Protein AF-A0A946DU10-F1 (afdb_monomer)

Secondary structure (DSSP, 8-state):
----SSS------------PPPS-STTTTTTTHHHHHHHSHHHHTTSSS-----------------------------------------------B-TTSSEEEPBSSTT--B-B-TTT-PBPEEEHHHHHHHHHHHHHHHHHHTT-TTS-THHHHGGGS-HHHHHHHHHTSTTHHHHHHHHHHGGG--HHHHHHHHHHHHHHHHHHHHHHHH--BHHHHHHHHHHHHHHHHHHHHHTT-HHHHHHHHHHHHHHHHHHHHHHHHHHHHTTT--BGGG---GGGT-HHHHHHHHHHHHHHHTPEEEEEETTEEEE-HHHHHHHHHHHHHHHHHHH-GGGTHHHHHHHHHHHHHHHHHHHHHHHHHSSS-S-HHHHHH--PPPHHHHHHHHHHHHHHHHTTTTGGGSHHHHHHHTT--TTTTT---EE--SSTT-EEPPPHHHHHHHHHHHHHHHHHHHHHHHHHHIIIIIS-SS-HHHHHHHTHHHHHHHHTGGGHHHHHIIIIIHHHHHHHHHHHHHIIIIIHHHHHHHHHHHHHHHHHHHHHIIIIIHHHHHHHHHHHHHHHHHHGGG--S-HHHHHHHHHHHHHHHHHHHHHH---

Solvent-accessible surface area (backbone atoms only — not comparable to full-atom values): 32559 Å² total; per-residue (Å²): 146,86,89,85,82,88,77,81,88,77,87,84,79,93,71,96,74,95,71,84,87,78,90,73,74,76,76,62,59,74,56,57,70,60,54,61,64,63,59,62,63,63,69,68,70,74,78,81,79,86,81,90,82,86,85,89,89,85,88,81,85,88,86,80,86,84,87,83,90,85,85,83,89,82,90,82,84,85,82,92,80,79,96,69,86,78,75,80,77,72,81,71,85,61,86,51,52,46,97,83,56,57,34,30,56,38,61,74,47,100,82,71,46,66,34,54,40,95,86,75,71,45,68,44,62,44,53,37,69,56,46,43,52,50,34,47,55,56,46,54,56,23,27,55,41,28,33,23,57,86,52,35,75,60,57,52,62,54,55,79,51,60,43,71,54,46,19,46,39,67,22,65,44,53,33,39,48,16,55,51,49,50,65,70,48,44,91,66,43,44,70,70,38,26,46,51,38,20,52,36,10,49,52,21,20,42,56,25,36,56,28,24,65,54,50,53,39,57,61,45,28,52,37,24,48,40,32,17,53,44,11,48,30,38,23,8,40,22,34,54,17,50,60,28,15,55,46,32,49,57,42,42,25,34,25,41,29,23,35,35,45,31,50,39,39,50,21,61,23,32,76,70,51,52,51,32,81,49,35,16,31,39,35,83,52,23,50,67,50,43,50,35,30,46,51,22,43,42,14,75,30,25,46,66,52,94,54,63,63,95,84,42,80,50,43,23,18,27,22,47,22,51,26,40,23,46,6,18,22,46,28,23,23,74,63,32,64,91,50,40,61,65,35,53,50,58,38,55,36,34,11,44,45,13,21,37,42,43,37,54,49,31,44,34,31,35,72,66,58,63,31,62,72,45,51,73,64,35,43,58,60,58,68,87,59,47,52,58,32,54,56,27,36,51,43,23,40,54,66,40,53,64,31,83,82,8,68,62,42,46,56,48,53,76,68,53,62,82,83,54,76,77,41,52,62,63,45,76,48,99,58,104,72,50,54,39,40,41,21,62,66,52,22,59,73,40,28,71,60,29,33,51,53,42,40,52,28,13,50,52,18,35,50,52,24,38,41,41,57,65,74,48,80,45,64,66,67,59,54,46,65,76,39,40,70,63,49,50,41,30,65,50,56,73,44,48,68,61,47,46,42,62,71,47,52,50,53,50,55,51,52,49,50,51,52,52,49,46,41,62,58,51,51,48,47,49,52,56,49,51,52,52,50,52,53,54,50,51,56,48,51,52,52,44,42,62,56,49,52,50,40,49,54,52,46,52,52,50,51,52,53,52,50,52,60,56,54,53,64,74,67,75,84,51,68,70,58,54,54,50,50,51,53,52,47,52,50,50,50,49,51,48,45,51,71,76,55,74,132

Structure (mmCIF, N/CA/C/O backbone):
data_AF-A0A946DU10-F1
#
_entry.id   AF-A0A946DU10-F1
#
loop_
_atom_site.group_PDB
_atom_site.id
_atom_site.type_symbol
_atom_site.label_atom_id
_atom_site.label_alt_id
_atom_site.label_comp_id
_atom_site.label_asym_id
_atom_site.label_entity_id
_atom_site.label_seq_id
_atom_site.pdbx_PDB_ins_code
_atom_site.Cartn_x
_atom_site.Cartn_y
_atom_site.Cartn_z
_atom_site.occupancy
_atom_site.B_iso_or_equiv
_atom_site.auth_seq_id
_atom_site.auth_comp_id
_atom_site.auth_asym_id
_atom_site.auth_atom_id
_atom_site.pdbx_PDB_model_num
ATOM 1 N N . MET A 1 1 ? 19.340 -3.901 -11.750 1.00 30.08 1 MET A N 1
ATOM 2 C CA . MET A 1 1 ? 18.705 -4.883 -10.842 1.00 30.08 1 MET A CA 1
ATOM 3 C C . MET A 1 1 ? 19.657 -5.204 -9.684 1.00 30.08 1 MET A C 1
ATOM 5 O O . MET A 1 1 ? 20.063 -6.340 -9.515 1.00 30.08 1 MET A O 1
ATOM 9 N N . VAL A 1 2 ? 20.060 -4.176 -8.922 1.00 25.22 2 VAL A N 1
ATOM 10 C CA . VAL A 1 2 ? 20.951 -4.261 -7.744 1.00 25.22 2 VAL A CA 1
ATOM 11 C C . VAL A 1 2 ? 20.539 -3.131 -6.787 1.00 25.22 2 VAL A C 1
ATOM 13 O O . VAL A 1 2 ? 21.209 -2.115 -6.711 1.00 25.22 2 VAL A O 1
ATOM 16 N N . ILE A 1 3 ? 19.362 -3.237 -6.156 1.00 25.97 3 ILE A N 1
ATOM 17 C CA . ILE A 1 3 ? 18.933 -2.379 -5.020 1.00 25.97 3 ILE A CA 1
ATOM 18 C C . ILE A 1 3 ? 18.029 -3.208 -4.080 1.00 25.97 3 ILE A C 1
ATOM 20 O O . ILE A 1 3 ? 16.942 -2.784 -3.701 1.00 25.97 3 ILE A O 1
ATOM 24 N N . TRP A 1 4 ? 18.411 -4.449 -3.761 1.00 29.50 4 TRP A N 1
ATOM 25 C CA . TRP A 1 4 ? 17.581 -5.332 -2.917 1.00 29.50 4 TRP A CA 1
ATOM 26 C C . TRP A 1 4 ? 18.352 -6.101 -1.834 1.00 29.50 4 TRP A C 1
ATOM 28 O O . TRP A 1 4 ? 17.859 -7.103 -1.332 1.00 29.50 4 TRP A O 1
ATOM 38 N N . THR A 1 5 ? 19.543 -5.640 -1.438 1.00 27.77 5 THR A N 1
ATOM 39 C CA . THR A 1 5 ? 20.386 -6.361 -0.458 1.00 27.77 5 THR A CA 1
ATOM 40 C C . THR A 1 5 ? 20.758 -5.592 0.807 1.00 27.77 5 THR A C 1
ATOM 42 O O . THR A 1 5 ? 21.393 -6.170 1.681 1.00 27.77 5 THR A O 1
ATOM 45 N N . SER A 1 6 ? 20.310 -4.352 1.000 1.00 26.78 6 SER A N 1
ATOM 46 C CA . SER A 1 6 ? 20.616 -3.606 2.231 1.00 26.78 6 SER A CA 1
ATOM 47 C C . SER A 1 6 ? 19.356 -3.240 2.996 1.00 26.78 6 SER A C 1
ATOM 49 O O . SER A 1 6 ? 19.030 -2.071 3.064 1.00 26.78 6 SER A O 1
ATOM 51 N N . PHE A 1 7 ? 18.635 -4.227 3.536 1.00 29.20 7 PHE A N 1
ATOM 52 C CA . PHE A 1 7 ? 17.855 -4.086 4.777 1.00 29.20 7 PHE A CA 1
ATOM 53 C C . PHE A 1 7 ? 17.447 -5.479 5.292 1.00 29.20 7 PHE A C 1
ATOM 55 O O . PHE A 1 7 ? 16.554 -6.113 4.743 1.00 29.20 7 PHE A O 1
ATOM 62 N N . GLY A 1 8 ? 18.119 -5.930 6.356 1.00 26.48 8 GLY A N 1
ATOM 63 C CA . GLY A 1 8 ? 17.583 -6.816 7.397 1.00 26.48 8 GLY A CA 1
ATOM 64 C C . GLY A 1 8 ? 16.984 -8.159 6.974 1.00 26.48 8 GLY A C 1
ATOM 65 O O . GLY A 1 8 ? 15.770 -8.304 6.869 1.00 26.48 8 GLY A O 1
ATOM 66 N N . THR A 1 9 ? 17.831 -9.179 6.875 1.00 25.69 9 THR A N 1
ATOM 67 C CA . THR A 1 9 ? 17.440 -10.592 6.839 1.00 25.69 9 THR A CA 1
ATOM 68 C C . THR A 1 9 ? 16.805 -11.006 8.176 1.00 25.69 9 THR A C 1
ATOM 70 O O . THR A 1 9 ? 17.497 -11.462 9.083 1.00 25.69 9 THR A O 1
ATOM 73 N N . PHE A 1 10 ? 15.485 -10.879 8.320 1.00 27.52 10 PHE A N 1
ATOM 74 C CA . PHE A 1 10 ? 14.744 -11.655 9.318 1.00 27.52 10 PHE A CA 1
ATOM 75 C C . PHE A 1 10 ? 14.512 -13.057 8.744 1.00 27.52 10 PHE A C 1
ATOM 77 O O . PHE A 1 10 ? 13.751 -13.239 7.797 1.00 27.52 10 PHE A O 1
ATOM 84 N N . ARG A 1 11 ? 15.237 -14.046 9.281 1.00 27.03 11 ARG A N 1
ATOM 85 C CA . ARG A 1 11 ? 15.091 -15.461 8.921 1.00 27.03 11 ARG A CA 1
ATOM 86 C C . ARG A 1 11 ? 13.695 -15.958 9.312 1.00 27.03 11 ARG A C 1
ATOM 88 O O . ARG A 1 11 ? 13.431 -16.165 10.490 1.00 27.03 11 ARG A O 1
ATOM 95 N N . PHE A 1 12 ? 12.853 -16.205 8.316 1.00 25.00 12 PHE A N 1
ATOM 96 C CA . PHE A 1 12 ? 11.705 -17.106 8.400 1.00 25.00 12 PHE A CA 1
ATOM 97 C C . PHE A 1 12 ? 12.022 -18.333 7.549 1.00 25.00 12 PHE A C 1
ATOM 99 O O . PHE A 1 12 ? 11.925 -18.252 6.334 1.00 25.00 12 PHE A O 1
ATOM 106 N N . PHE A 1 13 ? 12.438 -19.431 8.176 1.00 27.38 13 PHE A N 1
ATOM 107 C CA . PHE A 1 13 ? 12.336 -20.789 7.633 1.00 27.38 13 PHE A CA 1
ATOM 108 C C . PHE A 1 13 ? 12.459 -21.764 8.808 1.00 27.38 13 PHE A C 1
ATOM 110 O O . PHE A 1 13 ? 13.560 -22.172 9.166 1.00 27.38 13 PHE A O 1
ATOM 117 N N . ASP A 1 14 ? 11.321 -22.109 9.409 1.00 30.28 14 ASP A N 1
ATOM 118 C CA . ASP A 1 14 ? 11.167 -23.378 10.118 1.00 30.28 14 ASP A CA 1
ATOM 119 C C . ASP A 1 14 ? 10.618 -24.386 9.107 1.00 30.28 14 ASP A C 1
ATOM 121 O O . ASP A 1 14 ? 9.442 -24.363 8.749 1.00 30.28 14 ASP A O 1
ATOM 125 N N . HIS A 1 15 ? 11.496 -25.252 8.610 1.00 29.61 15 HIS A N 1
ATOM 126 C CA . HIS A 1 15 ? 11.110 -26.588 8.179 1.00 29.61 15 HIS A CA 1
ATOM 127 C C . HIS A 1 15 ? 12.298 -27.527 8.389 1.00 29.61 15 HIS A C 1
ATOM 129 O O . HIS A 1 15 ? 13.403 -27.279 7.907 1.00 29.61 15 HIS A O 1
ATOM 135 N N . GLU A 1 16 ? 12.044 -28.580 9.163 1.00 34.69 16 GLU A N 1
ATOM 136 C CA . GLU A 1 16 ? 12.964 -29.649 9.544 1.00 34.69 16 GLU A CA 1
ATOM 137 C C . GLU A 1 16 ? 13.768 -30.192 8.353 1.00 34.69 16 GLU A C 1
ATOM 139 O O . GLU A 1 16 ? 13.221 -30.839 7.461 1.00 34.69 16 GLU A O 1
ATOM 144 N N . ILE A 1 17 ? 15.089 -29.996 8.380 1.00 28.19 17 ILE A N 1
ATOM 145 C CA . ILE A 1 17 ? 16.042 -30.866 7.688 1.00 28.19 17 ILE A CA 1
ATOM 146 C C . ILE A 1 17 ? 17.145 -31.215 8.688 1.00 28.19 17 ILE A C 1
ATOM 148 O O . ILE A 1 17 ? 17.907 -30.366 9.145 1.00 28.19 17 ILE A O 1
ATOM 152 N N . ASP A 1 18 ? 17.177 -32.494 9.038 1.00 35.94 18 ASP A N 1
ATOM 153 C CA . ASP A 1 18 ? 18.148 -33.151 9.902 1.00 35.94 18 ASP A CA 1
ATOM 154 C C . ASP A 1 18 ? 19.555 -33.091 9.278 1.00 35.94 18 ASP A C 1
ATOM 156 O O . ASP A 1 18 ? 19.849 -33.782 8.301 1.00 35.94 18 ASP A O 1
ATOM 160 N N . THR A 1 19 ? 20.445 -32.262 9.833 1.00 31.59 19 THR A N 1
ATOM 161 C CA . THR A 1 19 ? 21.890 -32.349 9.575 1.00 31.59 19 THR A CA 1
ATOM 162 C C . THR A 1 19 ? 22.673 -32.140 10.868 1.00 31.59 19 THR A C 1
ATOM 164 O O . THR A 1 19 ? 22.644 -31.067 11.470 1.00 31.59 19 THR A O 1
ATOM 167 N N . LYS A 1 20 ? 23.389 -33.189 11.285 1.00 27.72 20 LYS A N 1
ATOM 168 C CA . LYS A 1 20 ? 24.290 -33.235 12.448 1.00 27.72 20 LYS A CA 1
ATOM 169 C C . LYS A 1 20 ? 25.314 -32.080 12.442 1.00 27.72 20 LYS A C 1
ATOM 171 O O . LYS A 1 20 ? 25.817 -31.734 11.373 1.00 27.72 20 LYS A O 1
ATOM 176 N N . PRO A 1 21 ? 25.702 -31.534 13.610 1.00 31.05 21 PRO A N 1
ATOM 177 C CA . PRO A 1 21 ? 26.648 -30.426 13.683 1.00 31.05 21 PRO A CA 1
ATOM 178 C C . PRO A 1 21 ? 28.086 -30.898 13.424 1.00 31.05 21 PRO A C 1
ATOM 180 O O . PRO A 1 21 ? 28.586 -31.806 14.088 1.00 31.05 21 PRO A O 1
ATOM 183 N N . VAL A 1 22 ? 28.771 -30.242 12.486 1.00 32.88 22 VAL A N 1
ATOM 184 C CA . VAL A 1 22 ? 30.230 -30.328 12.325 1.00 32.88 22 VAL A CA 1
ATOM 185 C C . VAL A 1 22 ? 30.865 -29.266 13.242 1.00 32.88 22 VAL A C 1
ATOM 187 O O . VAL A 1 22 ? 30.533 -28.087 13.100 1.00 32.88 22 VAL A O 1
ATOM 190 N N . PRO A 1 23 ? 31.752 -29.615 14.194 1.00 29.47 23 PRO A N 1
ATOM 191 C CA . PRO A 1 23 ? 32.393 -28.632 15.067 1.00 29.47 23 PRO A CA 1
ATOM 192 C C . PRO A 1 23 ? 33.524 -27.911 14.319 1.00 29.47 23 PRO A C 1
ATOM 194 O O . PRO A 1 23 ? 34.420 -28.569 13.796 1.00 29.47 23 PRO A O 1
ATOM 197 N N . GLY A 1 24 ? 33.515 -26.571 14.292 1.00 37.88 24 GLY A N 1
ATOM 198 C CA . GLY A 1 24 ? 34.671 -25.792 13.811 1.00 37.88 24 GLY A CA 1
ATOM 199 C C . GLY A 1 24 ? 34.406 -24.424 13.173 1.00 37.88 24 GLY A C 1
ATOM 200 O O . GLY A 1 24 ? 35.363 -23.714 12.892 1.00 37.88 24 GLY A O 1
ATOM 201 N N . LEU A 1 25 ? 33.151 -24.009 12.962 1.00 29.50 25 LEU A N 1
ATOM 202 C CA . LEU A 1 25 ? 32.855 -22.751 12.250 1.00 29.50 25 LEU A CA 1
ATOM 203 C C . LEU A 1 25 ? 32.795 -21.497 13.152 1.00 29.50 25 LEU A C 1
ATOM 205 O O . LEU A 1 25 ? 32.806 -20.376 12.655 1.00 29.50 25 LEU A O 1
ATOM 209 N N . PHE A 1 26 ? 32.762 -21.665 14.479 1.00 31.77 26 PHE A N 1
ATOM 210 C CA . PHE A 1 26 ? 32.626 -20.551 15.431 1.00 31.77 26 PHE A CA 1
ATOM 211 C C . PHE A 1 26 ? 33.945 -19.847 15.786 1.00 31.77 26 PHE A C 1
ATOM 213 O O . PHE A 1 26 ? 33.925 -18.754 16.339 1.00 31.77 26 PHE A O 1
ATOM 220 N N . THR A 1 27 ? 35.093 -20.429 15.440 1.00 35.47 27 THR A N 1
ATOM 221 C CA . THR A 1 27 ? 36.418 -19.892 15.798 1.00 35.47 27 THR A CA 1
ATOM 222 C C . THR A 1 27 ? 37.035 -18.986 14.728 1.00 35.47 27 THR A C 1
ATOM 224 O O . THR A 1 27 ? 38.103 -18.423 14.952 1.00 35.47 27 THR A O 1
ATOM 227 N N . MET A 1 28 ? 36.383 -18.832 13.570 1.00 31.88 28 MET A N 1
ATOM 228 C CA . MET A 1 28 ? 36.887 -18.010 12.459 1.00 31.88 28 MET A CA 1
ATOM 229 C C . MET A 1 28 ? 36.211 -16.632 12.375 1.00 31.88 28 MET A C 1
ATOM 231 O O . MET A 1 28 ? 36.802 -15.699 11.847 1.00 31.88 28 MET A O 1
ATOM 235 N N . ILE A 1 29 ? 35.013 -16.480 12.953 1.00 35.31 29 ILE A N 1
ATOM 236 C CA . ILE A 1 29 ? 34.243 -15.223 12.922 1.00 35.31 29 ILE A CA 1
ATOM 237 C C . ILE A 1 29 ? 34.705 -14.257 14.027 1.00 35.31 29 ILE A C 1
ATOM 239 O O . ILE A 1 29 ? 34.812 -13.061 13.789 1.00 35.31 29 ILE A O 1
ATOM 243 N N . SER A 1 30 ? 35.137 -14.765 15.186 1.00 33.00 30 SER A N 1
ATOM 244 C CA . SER A 1 30 ? 35.644 -13.932 16.290 1.00 33.00 30 SER A CA 1
ATOM 245 C C . SER A 1 30 ? 37.052 -13.354 16.072 1.00 33.00 30 SER A C 1
ATOM 247 O O . SER A 1 30 ? 37.568 -12.673 16.954 1.00 33.00 30 SER A O 1
ATOM 249 N N . ARG A 1 31 ? 37.718 -13.665 14.949 1.00 34.47 31 ARG A N 1
ATOM 250 C CA . ARG A 1 31 ? 39.042 -13.114 14.600 1.00 34.47 31 ARG A CA 1
ATOM 251 C C . ARG A 1 31 ? 38.984 -11.971 13.590 1.00 34.47 31 ARG A C 1
ATOM 253 O O . ARG A 1 31 ? 39.913 -11.179 13.571 1.00 34.47 31 ARG A O 1
ATOM 260 N N . VAL A 1 32 ? 37.903 -11.854 12.820 1.00 38.81 32 VAL A N 1
ATOM 261 C CA . VAL A 1 32 ? 37.738 -10.773 11.834 1.00 38.81 32 VAL A CA 1
ATOM 262 C C . VAL A 1 32 ? 37.231 -9.493 12.511 1.00 38.81 32 VAL A C 1
ATOM 264 O O . VAL A 1 32 ? 37.735 -8.414 12.234 1.00 38.81 32 VAL A O 1
ATOM 267 N N . GLU A 1 33 ? 36.351 -9.603 13.512 1.00 37.06 33 GLU A N 1
ATOM 268 C CA . GLU A 1 33 ? 35.843 -8.435 14.260 1.00 37.06 33 GLU A CA 1
ATOM 269 C C . GLU A 1 33 ? 36.886 -7.783 15.195 1.00 37.06 33 GLU A C 1
ATOM 271 O O . GLU A 1 33 ? 36.687 -6.660 15.653 1.00 37.06 33 GLU A O 1
ATOM 276 N N . ALA A 1 34 ? 38.011 -8.456 15.469 1.00 36.97 34 ALA A N 1
ATOM 277 C CA . ALA A 1 34 ? 39.088 -7.923 16.309 1.00 36.97 34 ALA A CA 1
ATOM 278 C C . ALA A 1 34 ? 40.188 -7.186 15.515 1.00 36.97 34 ALA A C 1
ATOM 280 O O . ALA A 1 34 ? 40.931 -6.405 16.108 1.00 36.97 34 ALA A O 1
ATOM 281 N N . GLU A 1 35 ? 40.300 -7.403 14.199 1.00 35.97 35 GLU A N 1
ATOM 282 C CA . GLU A 1 35 ? 41.282 -6.704 13.350 1.00 35.97 35 GLU A CA 1
ATOM 283 C C . GLU A 1 35 ? 40.754 -5.352 12.837 1.00 35.97 35 GLU A C 1
ATOM 285 O O . GLU A 1 35 ? 41.526 -4.396 12.757 1.00 35.97 35 GLU A O 1
ATOM 290 N N . ASP A 1 36 ? 39.441 -5.211 12.621 1.00 36.75 36 ASP A N 1
ATOM 291 C CA . ASP A 1 36 ? 38.844 -3.954 12.140 1.00 36.75 36 ASP A CA 1
ATOM 292 C C . ASP A 1 36 ? 38.784 -2.856 13.222 1.00 36.75 36 ASP A C 1
ATOM 294 O O . ASP A 1 36 ? 38.943 -1.672 12.925 1.00 36.75 36 ASP A O 1
ATOM 298 N N . ALA A 1 37 ? 38.665 -3.226 14.503 1.00 37.28 37 ALA A N 1
ATOM 299 C CA . ALA A 1 37 ? 38.661 -2.263 15.611 1.00 37.28 37 ALA A CA 1
ATOM 300 C C . ALA A 1 37 ? 40.042 -1.624 15.875 1.00 37.28 37 ALA A C 1
ATOM 302 O O . ALA A 1 37 ? 40.121 -0.532 16.435 1.00 37.28 37 ALA A O 1
ATOM 303 N N . HIS A 1 38 ? 41.136 -2.266 15.447 1.00 34.25 38 HIS A N 1
ATOM 304 C CA . HIS A 1 38 ? 42.495 -1.746 1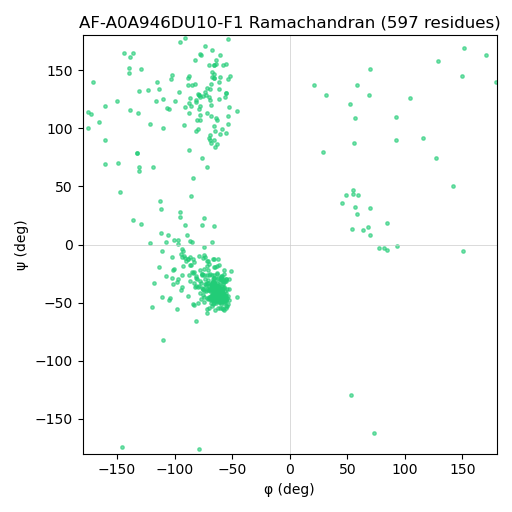5.633 1.00 34.25 38 HIS A CA 1
ATOM 305 C C . HIS A 1 38 ? 42.973 -0.828 14.499 1.00 34.25 38 HIS A C 1
ATOM 307 O O . HIS A 1 38 ? 43.982 -0.134 14.666 1.00 34.25 38 HIS A O 1
ATOM 313 N N . HIS A 1 39 ? 42.264 -0.787 13.365 1.00 35.44 39 HIS A N 1
ATOM 314 C CA . HIS A 1 39 ? 42.661 0.036 12.223 1.00 35.44 39 HIS A CA 1
ATOM 315 C C . HIS A 1 39 ? 42.112 1.475 12.287 1.00 35.44 39 HIS A C 1
ATOM 317 O O . HIS A 1 39 ? 42.769 2.393 11.788 1.00 35.44 39 HIS A O 1
ATOM 323 N N . ASP A 1 40 ? 40.987 1.689 12.980 1.00 37.09 40 ASP A N 1
ATOM 324 C CA . ASP A 1 40 ? 40.327 3.000 13.121 1.00 37.09 40 ASP A CA 1
ATOM 325 C C . ASP A 1 40 ? 40.923 3.891 14.231 1.00 37.09 40 ASP A C 1
ATOM 327 O O . ASP A 1 40 ? 40.859 5.121 14.149 1.00 37.09 40 ASP A O 1
ATOM 331 N N . GLU A 1 41 ? 41.584 3.314 15.242 1.00 36.12 41 GLU A N 1
ATOM 332 C CA . GLU A 1 41 ? 42.258 4.096 16.296 1.00 36.12 41 GLU A CA 1
ATOM 333 C C . GLU A 1 41 ? 43.589 4.716 15.833 1.00 36.12 41 GLU A C 1
ATOM 335 O O . GLU A 1 41 ? 43.993 5.765 16.336 1.00 36.12 41 GLU A O 1
ATOM 340 N N . LYS A 1 42 ? 44.255 4.139 14.822 1.00 33.78 42 LYS A N 1
ATOM 341 C CA . LYS A 1 42 ? 45.527 4.677 14.304 1.00 33.78 42 LYS A CA 1
ATOM 342 C C . LYS A 1 42 ? 45.367 5.892 13.389 1.00 33.78 42 LYS A C 1
ATOM 344 O O . LYS A 1 42 ? 46.307 6.672 13.283 1.00 33.78 42 LYS A O 1
ATOM 349 N N . HIS A 1 43 ? 44.199 6.102 12.778 1.00 34.53 43 HIS A N 1
ATOM 350 C CA . HIS A 1 43 ? 43.980 7.246 11.883 1.00 34.53 43 HIS A CA 1
ATOM 351 C C . HIS A 1 43 ? 43.528 8.529 12.594 1.00 34.53 43 HIS A C 1
ATOM 353 O O . HIS A 1 43 ? 43.690 9.612 12.036 1.00 34.53 43 HIS A O 1
ATOM 359 N N . LYS A 1 44 ? 43.032 8.443 13.836 1.00 32.44 44 LYS A N 1
ATOM 360 C CA . LYS A 1 44 ? 42.668 9.626 14.638 1.00 32.44 44 LYS A CA 1
ATOM 361 C C . LYS A 1 44 ? 43.833 10.239 15.421 1.00 32.44 44 LYS A C 1
ATOM 363 O O . LYS A 1 44 ? 43.751 11.403 15.785 1.00 32.44 44 LYS A O 1
ATOM 368 N N . SER A 1 45 ? 44.931 9.507 15.623 1.00 30.22 45 SER A N 1
ATOM 369 C CA . SER A 1 45 ? 46.084 9.978 16.412 1.00 30.22 45 SER A CA 1
ATOM 370 C C . SER A 1 45 ? 47.119 10.794 15.619 1.00 30.22 45 SER A C 1
ATOM 372 O O . SER A 1 45 ? 48.006 11.381 16.232 1.00 30.22 45 SER A O 1
ATOM 374 N N . SER A 1 46 ? 47.046 10.843 14.284 1.00 30.66 46 SER A N 1
ATOM 375 C CA . SER A 1 46 ? 48.058 11.518 13.445 1.00 30.66 46 SER A CA 1
ATOM 376 C C . SER A 1 46 ? 47.658 12.917 12.960 1.00 30.66 46 SER A C 1
ATOM 378 O O . SER A 1 46 ? 48.411 13.519 12.207 1.00 30.66 46 SER A O 1
ATOM 380 N N . ALA A 1 47 ? 46.505 13.448 13.380 1.00 32.19 47 ALA A N 1
ATOM 381 C CA . ALA A 1 47 ? 46.009 14.762 12.946 1.00 32.19 47 ALA A CA 1
ATOM 382 C C . ALA A 1 47 ? 46.094 15.867 14.024 1.00 32.19 47 ALA A C 1
ATOM 384 O O . ALA A 1 47 ? 45.686 16.995 13.764 1.00 32.19 47 ALA A O 1
ATOM 385 N N . GLU A 1 48 ? 46.626 15.573 15.218 1.00 30.12 48 GLU A N 1
ATOM 386 C CA . GLU A 1 48 ? 46.706 16.531 16.342 1.00 30.12 48 GLU A CA 1
ATOM 387 C C . GLU A 1 48 ? 48.137 16.982 16.702 1.00 30.12 48 GLU A C 1
ATOM 389 O O . GLU A 1 48 ? 48.333 17.668 17.703 1.00 30.12 48 GLU A O 1
ATOM 394 N N . HIS A 1 49 ? 49.148 16.665 15.890 1.00 30.84 49 HIS A N 1
ATOM 395 C CA . HIS A 1 49 ? 50.537 17.104 16.102 1.00 30.84 49 HIS A CA 1
ATOM 396 C C . HIS A 1 49 ? 51.138 17.702 14.827 1.00 30.84 49 HIS A C 1
ATOM 398 O O . HIS A 1 49 ? 52.048 17.136 14.239 1.00 30.84 49 HIS A O 1
ATOM 404 N N . GLU A 1 50 ? 50.612 18.847 14.392 1.00 29.36 50 GLU A N 1
ATOM 405 C CA . GLU A 1 50 ? 51.360 19.780 13.536 1.00 29.36 50 GLU A CA 1
ATOM 406 C C . GLU A 1 50 ? 50.710 21.172 13.600 1.00 29.36 50 GLU A C 1
ATOM 408 O O . GLU A 1 50 ? 50.050 21.660 12.684 1.00 29.36 50 GLU A O 1
ATOM 413 N N . LYS A 1 51 ? 50.836 21.801 14.769 1.00 26.33 51 LYS A N 1
ATOM 414 C CA . LYS A 1 51 ? 50.802 23.254 14.924 1.00 26.33 51 LYS A CA 1
ATOM 415 C C . LYS A 1 51 ? 52.010 23.627 15.772 1.00 26.33 51 LYS A C 1
ATOM 417 O O . LYS A 1 51 ? 52.214 22.985 16.796 1.00 26.33 51 LYS A O 1
ATOM 422 N N . ASP A 1 52 ? 52.732 24.637 15.295 1.00 26.92 52 ASP A N 1
ATOM 423 C CA . ASP A 1 52 ? 53.816 25.406 15.927 1.00 26.92 52 ASP A CA 1
ATOM 424 C C . ASP A 1 52 ? 55.163 25.236 15.211 1.00 26.92 52 ASP A C 1
ATOM 426 O O . ASP A 1 52 ? 55.918 24.324 15.516 1.00 26.92 52 ASP A O 1
ATOM 430 N N . GLU A 1 53 ? 55.448 26.131 14.252 1.00 28.28 53 GLU A N 1
ATOM 431 C CA . GLU A 1 53 ? 56.711 26.894 14.195 1.00 28.28 53 GLU A CA 1
ATOM 432 C C . GLU A 1 53 ? 56.680 27.984 13.088 1.00 28.28 53 GLU A C 1
ATOM 434 O O . GLU A 1 53 ? 56.602 27.705 11.897 1.00 28.28 53 GLU A O 1
ATOM 439 N N . GLU A 1 54 ? 56.685 29.233 13.570 1.00 28.70 54 GLU A N 1
ATOM 440 C CA . GLU A 1 54 ? 57.329 30.477 13.094 1.00 28.70 54 GLU A CA 1
ATOM 441 C C . GLU A 1 54 ? 57.106 31.132 11.698 1.00 28.70 54 GLU A C 1
ATOM 443 O O . GLU A 1 54 ? 57.097 30.541 10.625 1.00 28.70 54 GLU A O 1
ATOM 448 N N . HIS A 1 55 ? 56.973 32.463 11.805 1.00 27.55 55 HIS A N 1
ATOM 449 C CA . HIS A 1 55 ? 56.878 33.582 10.841 1.00 27.55 55 HIS A CA 1
ATOM 450 C C . HIS A 1 55 ? 58.289 33.973 10.278 1.00 27.55 55 HIS A C 1
ATOM 452 O O . HIS A 1 55 ? 59.239 33.326 10.718 1.00 27.55 55 HIS A O 1
ATOM 458 N N . PRO A 1 56 ? 58.533 35.029 9.434 1.00 44.16 56 PRO A N 1
ATOM 459 C CA . PRO A 1 56 ? 57.710 36.227 9.154 1.00 44.16 56 PRO A CA 1
ATOM 460 C C . PRO A 1 56 ? 57.735 36.807 7.697 1.00 44.16 56 PRO A C 1
ATOM 462 O O . PRO A 1 56 ? 58.380 36.288 6.792 1.00 44.16 56 PRO A O 1
ATOM 465 N N . GLU A 1 57 ? 57.057 37.963 7.575 1.00 27.16 57 GLU A N 1
ATOM 466 C CA . GLU A 1 57 ? 57.295 39.143 6.703 1.00 27.16 57 GLU A CA 1
ATOM 467 C C . GLU A 1 57 ? 56.409 39.360 5.463 1.00 27.16 57 GLU A C 1
ATOM 469 O O . GLU A 1 57 ? 56.328 38.520 4.571 1.00 27.16 57 GLU A O 1
ATOM 474 N N . GLY A 1 58 ? 55.819 40.569 5.388 1.00 25.61 58 GLY A N 1
ATOM 475 C CA . GLY A 1 58 ? 55.513 41.202 4.099 1.00 25.61 58 GLY A CA 1
ATOM 476 C C . GLY A 1 58 ? 54.217 42.003 3.914 1.00 25.61 58 GLY A C 1
ATOM 477 O O . GLY A 1 58 ? 53.545 41.771 2.923 1.00 25.61 58 GLY A O 1
ATOM 478 N N . GLU A 1 59 ? 53.926 42.945 4.816 1.00 27.89 59 GLU A N 1
ATOM 479 C CA . GLU A 1 59 ? 53.415 44.307 4.524 1.00 27.89 59 GLU A CA 1
ATOM 480 C C . GLU A 1 59 ? 51.992 44.618 3.966 1.00 27.89 59 GLU A C 1
ATOM 482 O O . GLU A 1 59 ? 51.563 44.190 2.901 1.00 27.89 59 GLU A O 1
ATOM 487 N N . GLU A 1 60 ? 51.371 45.544 4.722 1.00 27.00 60 GLU A N 1
ATOM 488 C CA . GLU A 1 60 ? 50.537 46.701 4.328 1.00 27.00 60 GLU A CA 1
ATOM 489 C C . GLU A 1 60 ? 48.993 46.583 4.201 1.00 27.00 60 GLU A C 1
ATOM 491 O O . GLU A 1 60 ? 48.400 46.376 3.146 1.00 27.00 60 GLU A O 1
ATOM 496 N N . HIS A 1 61 ? 48.351 46.853 5.353 1.00 25.80 61 HIS A N 1
ATOM 497 C CA . HIS A 1 61 ? 47.140 47.684 5.565 1.00 25.80 61 HIS A CA 1
ATOM 498 C C . HIS A 1 61 ? 47.305 49.111 4.968 1.00 25.80 61 HIS A C 1
ATOM 500 O O . HIS A 1 61 ? 48.433 49.418 4.582 1.00 25.80 61 HIS A O 1
ATOM 506 N N . PRO A 1 62 ? 46.315 50.050 4.967 1.00 40.44 62 PRO A N 1
ATOM 507 C CA . PRO A 1 62 ? 45.154 50.199 5.880 1.00 40.44 62 PRO A CA 1
ATOM 508 C C . PRO A 1 62 ? 43.841 50.592 5.133 1.00 40.44 62 PRO A C 1
ATOM 510 O O . PRO A 1 62 ? 43.880 50.912 3.952 1.00 40.44 62 PRO A O 1
ATOM 513 N N . GLU A 1 63 ? 42.595 50.463 5.603 1.00 26.94 63 GLU A N 1
ATOM 514 C CA . GLU A 1 63 ? 41.834 50.892 6.804 1.00 26.94 63 GLU A CA 1
ATOM 515 C C . GLU A 1 63 ? 40.552 51.573 6.280 1.00 26.94 63 GLU A C 1
ATOM 517 O O . GLU A 1 63 ? 40.531 52.092 5.164 1.00 26.94 63 GLU A O 1
ATOM 522 N N . GLY A 1 64 ? 39.519 51.634 7.125 1.00 26.05 64 GLY A N 1
ATOM 523 C CA . GLY A 1 64 ? 38.542 52.723 7.057 1.00 26.05 64 GLY A CA 1
ATOM 524 C C . GLY A 1 64 ? 37.084 52.301 6.960 1.00 26.05 64 GLY A C 1
ATOM 525 O O . GLY A 1 64 ? 36.495 52.369 5.890 1.00 26.05 64 GLY A O 1
ATOM 526 N N . GLU A 1 65 ? 36.552 51.828 8.089 1.00 25.28 65 GLU A N 1
ATOM 527 C CA . GLU A 1 65 ? 35.353 52.349 8.774 1.00 25.28 65 GLU A CA 1
ATOM 528 C C . GLU A 1 65 ? 34.343 53.186 7.952 1.00 25.28 65 GLU A C 1
ATOM 530 O O . GLU A 1 65 ? 34.706 54.128 7.261 1.00 25.28 65 GLU A O 1
ATOM 535 N N . GLU A 1 66 ? 33.034 52.965 8.111 1.00 26.30 66 GLU A N 1
ATOM 536 C CA . GLU A 1 66 ? 32.245 53.551 9.209 1.00 26.30 66 GLU A CA 1
ATOM 537 C C . GLU A 1 66 ? 30.727 53.326 9.016 1.00 26.30 66 GLU A C 1
ATOM 539 O O . GLU A 1 66 ? 30.223 52.969 7.952 1.00 26.30 66 GLU A O 1
ATOM 544 N N . HIS A 1 67 ? 30.013 53.509 10.122 1.00 25.77 67 HIS A N 1
ATOM 545 C CA . HIS A 1 67 ? 28.575 53.396 10.350 1.00 25.77 67 HIS A CA 1
ATOM 546 C C . HIS A 1 67 ? 27.718 54.412 9.565 1.00 25.77 67 HIS A C 1
ATOM 548 O O . HIS A 1 67 ? 28.161 55.532 9.366 1.00 25.77 67 HIS A O 1
ATOM 554 N N . HIS A 1 68 ? 26.433 54.109 9.297 1.00 26.84 68 HIS A N 1
ATOM 555 C CA . HIS A 1 68 ? 25.299 54.831 9.920 1.00 26.84 68 HIS A CA 1
ATOM 556 C C . HIS A 1 68 ? 23.899 54.355 9.476 1.00 26.84 68 HIS A C 1
ATOM 558 O O . HIS A 1 68 ? 23.626 54.122 8.303 1.00 26.84 68 HIS A O 1
ATOM 564 N N . ASN A 1 69 ? 22.999 54.296 10.465 1.00 24.42 69 ASN A N 1
ATOM 565 C CA . ASN A 1 69 ? 21.535 54.308 10.346 1.00 24.42 69 ASN A CA 1
ATOM 566 C C . ASN A 1 69 ? 21.014 55.566 9.626 1.00 24.42 69 ASN A C 1
ATOM 568 O O . ASN A 1 69 ? 21.590 56.639 9.798 1.00 24.42 69 ASN A O 1
ATOM 572 N N . GLY A 1 70 ? 19.835 55.473 9.002 1.00 25.42 70 GLY A N 1
ATOM 573 C CA . GLY A 1 70 ? 19.037 56.648 8.637 1.00 25.42 70 GLY A CA 1
ATOM 574 C C . GLY A 1 70 ? 17.681 56.296 8.028 1.00 25.42 70 GLY A C 1
ATOM 575 O O . GLY A 1 70 ? 17.613 55.703 6.959 1.00 25.42 70 GLY A O 1
ATOM 576 N N . GLU A 1 71 ? 16.622 56.645 8.751 1.00 24.11 71 GLU A N 1
ATOM 577 C CA . GLU A 1 71 ? 15.204 56.478 8.431 1.00 24.11 71 GLU A CA 1
ATOM 578 C C . GLU A 1 71 ? 14.673 57.455 7.355 1.00 24.11 71 GLU A C 1
ATOM 580 O O . GLU A 1 71 ? 15.295 58.461 7.032 1.00 24.11 71 GLU A O 1
ATOM 585 N N . GLU A 1 72 ? 13.431 57.165 6.942 1.00 24.56 72 GLU A N 1
ATOM 586 C CA . GLU A 1 72 ? 12.346 58.092 6.563 1.00 24.56 72 GLU A CA 1
ATOM 587 C C . GLU A 1 72 ? 12.126 58.558 5.104 1.00 24.56 72 GLU A C 1
ATOM 589 O O . GLU A 1 72 ? 12.836 59.376 4.535 1.00 24.56 72 GLU A O 1
ATOM 594 N N . LYS A 1 73 ? 11.004 58.040 4.563 1.00 24.72 73 LYS A N 1
ATOM 595 C CA . LYS A 1 73 ? 9.854 58.722 3.924 1.00 24.72 73 LYS A CA 1
ATOM 596 C C . LYS A 1 73 ? 10.087 60.040 3.164 1.00 24.72 73 LYS A C 1
ATOM 598 O O . LYS A 1 73 ? 10.404 61.046 3.779 1.00 24.72 73 LYS A O 1
ATOM 603 N N . ALA A 1 74 ? 9.592 60.086 1.921 1.00 23.38 74 ALA A N 1
ATOM 604 C CA . ALA A 1 74 ? 8.545 61.034 1.501 1.00 23.38 74 ALA A CA 1
ATOM 605 C C . ALA A 1 74 ? 8.019 60.716 0.087 1.00 23.38 74 ALA A C 1
ATOM 607 O O . ALA A 1 74 ? 8.776 60.354 -0.810 1.00 23.38 74 ALA A O 1
ATOM 608 N N . GLU A 1 75 ? 6.702 60.849 -0.066 1.00 24.38 75 GLU A N 1
ATOM 609 C CA . GLU A 1 75 ? 5.948 60.901 -1.321 1.00 24.38 75 GLU A CA 1
ATOM 610 C C . GLU A 1 75 ? 6.299 62.159 -2.129 1.00 24.38 75 GLU A C 1
ATOM 612 O O . GLU A 1 75 ? 6.436 63.222 -1.533 1.00 24.38 75 GLU A O 1
ATOM 617 N N . GLU A 1 76 ? 6.293 62.081 -3.468 1.00 23.45 76 GLU A N 1
ATOM 618 C CA . GLU A 1 76 ? 5.836 63.205 -4.303 1.00 23.45 76 GLU A CA 1
ATOM 619 C C . GLU A 1 76 ? 5.449 62.790 -5.744 1.00 23.45 76 GLU A C 1
ATOM 621 O O . GLU A 1 76 ? 6.254 62.297 -6.527 1.00 23.45 76 GLU A O 1
ATOM 626 N N . SER A 1 77 ? 4.167 63.034 -6.053 1.00 22.69 77 SER A N 1
ATOM 627 C CA . SER A 1 77 ? 3.559 63.515 -7.313 1.00 22.69 77 SER A CA 1
ATOM 628 C C . SER A 1 77 ? 3.821 62.847 -8.683 1.00 22.69 77 SER A C 1
ATOM 630 O O . SER A 1 77 ? 4.90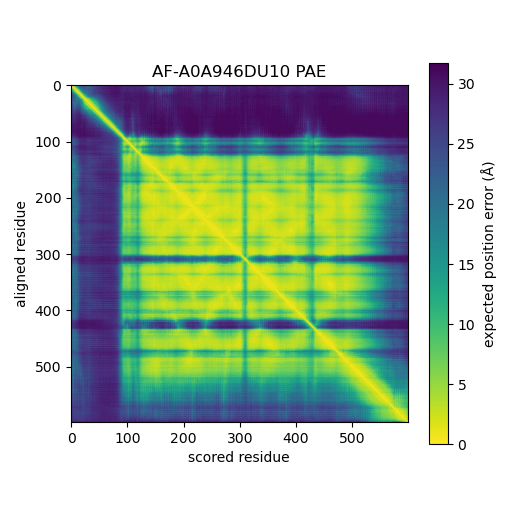7 62.901 -9.250 1.00 22.69 77 SER A O 1
ATOM 632 N N . HIS A 1 78 ? 2.719 62.392 -9.300 1.00 22.53 78 HIS A N 1
ATOM 633 C CA . HIS A 1 78 ? 2.551 62.121 -10.740 1.00 22.53 78 HIS A CA 1
ATOM 634 C C . HIS A 1 78 ? 2.678 63.386 -11.621 1.00 22.53 78 HIS A C 1
ATOM 636 O O . HIS A 1 78 ? 2.358 64.488 -11.169 1.00 22.53 78 HIS A O 1
ATOM 642 N N . PRO A 1 79 ? 2.971 63.221 -12.929 1.00 24.94 79 PRO A N 1
ATOM 643 C CA . PRO A 1 79 ? 1.877 63.379 -13.893 1.00 24.94 79 PRO A CA 1
ATOM 644 C C . PRO A 1 79 ? 1.831 62.301 -14.994 1.00 24.94 79 PRO A C 1
ATOM 646 O O . PRO A 1 79 ? 2.751 61.519 -15.201 1.00 24.94 79 PRO A O 1
ATOM 649 N N . ALA A 1 80 ? 0.673 62.264 -15.649 1.00 24.89 80 ALA A N 1
ATOM 650 C CA . ALA A 1 80 ? 0.186 61.289 -16.615 1.00 24.89 80 ALA A CA 1
ATOM 651 C C . ALA A 1 80 ? 1.106 60.999 -17.818 1.00 24.89 80 ALA A C 1
ATOM 653 O O . ALA A 1 80 ? 1.658 61.911 -18.428 1.00 24.89 80 ALA A O 1
ATOM 654 N N . GLY A 1 81 ? 1.136 59.726 -18.224 1.00 22.38 81 GLY A N 1
ATOM 655 C CA . GLY A 1 81 ? 1.716 59.263 -19.483 1.00 22.38 81 GLY A CA 1
ATOM 656 C C . GLY A 1 81 ? 1.483 57.765 -19.693 1.00 22.38 81 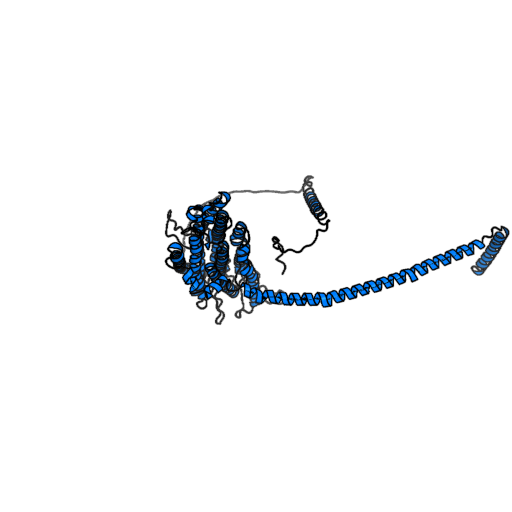GLY A C 1
ATOM 657 O O . GLY A 1 81 ? 2.174 56.953 -19.101 1.00 22.38 81 GLY A O 1
ATOM 658 N N . GLU A 1 82 ? 0.480 57.454 -20.515 1.00 24.30 82 GLU A N 1
ATOM 659 C CA . GLU A 1 82 ? 0.286 56.220 -21.296 1.00 24.30 82 GLU A CA 1
ATOM 660 C C . GLU A 1 82 ? 0.262 54.855 -20.578 1.00 24.30 82 GLU A C 1
ATOM 662 O O . GLU A 1 82 ? 1.263 54.260 -20.191 1.00 24.30 82 GLU A O 1
ATOM 667 N N . HIS A 1 83 ? -0.951 54.296 -20.530 1.00 26.70 83 HIS A N 1
ATOM 668 C CA . HIS A 1 83 ? -1.209 52.873 -20.355 1.00 26.70 83 HIS A CA 1
ATOM 669 C C . HIS A 1 83 ? -0.451 52.043 -21.405 1.00 26.70 83 HIS A C 1
ATOM 671 O O . HIS A 1 83 ? -0.900 51.909 -22.541 1.00 26.70 83 HIS A O 1
ATOM 677 N N . ALA A 1 84 ? 0.640 51.409 -20.989 1.00 23.20 84 ALA A N 1
ATOM 678 C CA . ALA A 1 84 ? 1.136 50.181 -21.589 1.00 23.20 84 ALA A CA 1
ATOM 679 C C . ALA A 1 84 ? 1.169 49.129 -20.479 1.00 23.20 84 ALA A C 1
ATOM 681 O O . ALA A 1 84 ? 2.004 49.161 -19.577 1.00 23.20 84 ALA A O 1
ATOM 682 N N . THR A 1 85 ? 0.187 48.234 -20.504 1.00 23.19 85 THR A N 1
ATOM 683 C CA . THR A 1 85 ? 0.148 47.029 -19.679 1.00 23.19 85 THR A CA 1
ATOM 684 C C . THR A 1 85 ? 1.385 46.194 -19.989 1.00 23.19 85 THR A C 1
ATOM 686 O O . THR A 1 85 ? 1.427 45.492 -20.996 1.00 23.19 85 THR A O 1
ATOM 689 N N . ALA A 1 86 ? 2.407 46.293 -19.142 1.00 21.66 86 ALA A N 1
ATOM 690 C CA . ALA A 1 86 ? 3.497 45.336 -19.119 1.00 21.66 86 ALA A CA 1
ATOM 691 C C . ALA A 1 86 ? 2.929 44.015 -18.586 1.00 21.66 86 ALA A C 1
ATOM 693 O O . ALA A 1 86 ? 2.797 43.816 -17.377 1.00 21.66 86 ALA A O 1
ATOM 694 N N . GLU A 1 87 ? 2.527 43.141 -19.508 1.00 24.41 87 GLU A N 1
ATOM 695 C CA . GLU A 1 87 ? 2.331 41.725 -19.236 1.00 24.41 87 GLU A CA 1
ATOM 696 C C . GLU A 1 87 ? 3.619 41.193 -18.608 1.00 24.41 87 GLU A C 1
ATOM 698 O O . GLU A 1 87 ? 4.677 41.117 -19.237 1.00 24.41 87 GLU A O 1
ATOM 703 N N . HIS A 1 88 ? 3.539 40.855 -17.325 1.00 24.36 88 HIS A N 1
ATOM 704 C CA . HIS A 1 88 ? 4.572 40.096 -16.652 1.00 24.36 88 HIS A CA 1
ATOM 705 C C . HIS A 1 88 ? 4.537 38.685 -17.259 1.00 24.36 88 HIS A C 1
ATOM 707 O O . HIS A 1 88 ? 3.827 37.804 -16.782 1.00 24.36 88 HIS A O 1
ATOM 713 N N . HIS A 1 89 ? 5.271 38.480 -18.356 1.00 26.42 89 HIS A N 1
ATOM 714 C CA . HIS A 1 89 ? 5.573 37.157 -18.889 1.00 26.42 89 HIS A CA 1
ATOM 715 C C . HIS A 1 89 ? 6.411 36.406 -17.849 1.00 26.42 89 HIS A C 1
ATOM 717 O O . HIS A 1 89 ? 7.642 36.426 -17.862 1.00 26.42 89 HIS A O 1
ATOM 723 N N . ALA A 1 90 ? 5.737 35.752 -16.906 1.00 26.69 90 ALA A N 1
ATOM 724 C CA . ALA A 1 90 ? 6.318 34.657 -16.160 1.00 26.69 90 ALA A CA 1
ATOM 725 C C . ALA A 1 90 ? 6.575 33.542 -17.179 1.00 26.69 90 ALA A C 1
ATOM 727 O O . ALA A 1 90 ? 5.655 32.828 -17.579 1.00 26.69 90 ALA A O 1
ATOM 728 N N . HIS A 1 91 ? 7.817 33.455 -17.663 1.00 33.12 91 HIS A N 1
ATOM 729 C CA . HIS A 1 91 ? 8.283 32.352 -18.495 1.00 33.12 91 HIS A CA 1
ATOM 730 C C . HIS A 1 91 ? 8.026 31.049 -17.740 1.00 33.12 91 HIS A C 1
ATOM 732 O O . HIS A 1 91 ? 8.770 30.650 -16.846 1.00 33.12 91 HIS A O 1
ATOM 738 N N . THR A 1 92 ? 6.901 30.426 -18.070 1.00 39.47 92 THR A N 1
ATOM 739 C CA . THR A 1 92 ? 6.501 29.137 -17.538 1.00 39.47 92 THR A CA 1
ATOM 740 C C . THR A 1 92 ? 7.444 28.153 -18.199 1.00 39.47 92 THR A C 1
ATOM 742 O O . THR A 1 92 ? 7.429 28.019 -19.420 1.00 39.47 92 THR A O 1
ATOM 745 N N . MET A 1 93 ? 8.326 27.529 -17.422 1.00 45.88 93 MET A N 1
ATOM 746 C CA . MET A 1 93 ? 9.253 26.515 -17.918 1.00 45.88 93 MET A CA 1
ATOM 747 C C . MET A 1 93 ? 8.450 25.242 -18.225 1.00 45.88 93 MET A C 1
ATOM 749 O O . MET A 1 93 ? 8.532 24.254 -17.512 1.00 45.88 93 MET A O 1
ATOM 753 N N . GLN A 1 94 ? 7.579 25.313 -19.232 1.00 55.97 94 GLN A N 1
ATOM 754 C CA . GLN A 1 94 ? 6.909 24.165 -19.822 1.00 55.97 94 GLN A CA 1
ATOM 755 C C . GLN A 1 94 ? 7.969 23.327 -20.540 1.00 55.97 94 GLN A C 1
ATOM 757 O O . GLN A 1 94 ? 8.965 23.860 -21.036 1.00 55.97 94 GLN A O 1
ATOM 762 N N . LEU A 1 95 ? 7.772 22.006 -20.576 1.00 60.97 95 LEU A N 1
ATOM 763 C CA . LEU A 1 95 ? 8.555 21.141 -21.455 1.00 60.97 95 LEU A CA 1
ATOM 764 C C . LEU A 1 95 ? 8.459 21.723 -22.868 1.00 60.97 95 LEU A C 1
ATOM 766 O O . LEU A 1 95 ? 7.362 21.839 -23.408 1.00 60.97 95 LEU A O 1
ATOM 770 N N . ASP A 1 96 ? 9.595 22.122 -23.429 1.00 66.31 96 ASP A N 1
ATOM 771 C CA . ASP A 1 96 ? 9.663 22.627 -24.795 1.00 66.31 96 ASP A CA 1
ATOM 772 C C . ASP A 1 96 ? 9.648 21.424 -25.725 1.00 66.31 96 ASP A C 1
ATOM 774 O O . ASP A 1 96 ? 10.630 20.686 -25.855 1.00 66.31 96 ASP A O 1
ATOM 778 N N . VAL A 1 97 ? 8.463 21.157 -26.255 1.00 66.31 97 VAL A N 1
ATOM 779 C CA . VAL A 1 97 ? 8.178 20.007 -27.098 1.00 66.31 97 VAL A CA 1
ATOM 780 C C . VAL A 1 97 ? 7.817 20.521 -28.482 1.00 66.31 97 VAL A C 1
ATOM 782 O O . VAL A 1 97 ? 7.094 21.504 -28.607 1.00 66.31 97 VAL A O 1
ATOM 785 N N . ASP A 1 98 ? 8.301 19.830 -29.508 1.00 68.31 98 ASP A N 1
ATOM 786 C CA . ASP A 1 98 ? 7.885 20.052 -30.893 1.00 68.31 98 ASP A CA 1
ATOM 787 C C . ASP A 1 98 ? 6.353 19.931 -31.062 1.00 68.31 98 ASP A C 1
ATOM 789 O O . ASP A 1 98 ? 5.699 19.207 -30.302 1.00 68.31 98 ASP A O 1
ATOM 793 N N . ASP A 1 99 ? 5.782 20.580 -32.082 1.00 61.66 99 ASP A N 1
ATOM 794 C CA . ASP A 1 99 ? 4.331 20.643 -32.337 1.00 61.66 99 ASP A CA 1
ATOM 795 C C . ASP A 1 99 ? 3.704 19.242 -32.480 1.00 61.66 99 ASP A C 1
ATOM 797 O O . ASP A 1 99 ? 2.578 18.990 -32.049 1.00 61.66 99 ASP A O 1
ATOM 801 N N . ALA A 1 100 ? 4.467 18.284 -33.019 1.00 61.19 100 ALA A N 1
ATOM 802 C CA . ALA A 1 100 ? 4.065 16.882 -33.158 1.00 61.19 100 ALA A CA 1
ATOM 803 C C . ALA A 1 100 ? 4.314 16.022 -31.898 1.00 61.19 100 ALA A C 1
ATOM 805 O O . ALA A 1 100 ? 4.115 14.806 -31.924 1.00 61.19 100 ALA A O 1
ATOM 806 N N . ARG A 1 101 ? 4.815 16.618 -30.810 1.00 62.41 101 ARG A N 1
ATOM 807 C CA . ARG A 1 101 ? 5.306 15.955 -29.589 1.00 62.41 101 ARG A CA 1
ATOM 808 C C . ARG A 1 101 ? 6.207 14.745 -29.815 1.00 62.41 101 ARG A C 1
ATOM 810 O O . ARG A 1 101 ? 6.191 13.775 -29.058 1.00 62.41 101 ARG A O 1
ATOM 817 N N . SER A 1 102 ? 7.029 14.806 -30.854 1.00 66.00 102 SER A N 1
ATOM 818 C CA . SER A 1 102 ? 7.981 13.746 -31.174 1.00 66.00 102 SER A CA 1
ATOM 819 C C . SER A 1 102 ? 9.252 13.853 -30.318 1.00 66.00 102 SER A C 1
ATOM 821 O O . SER A 1 102 ? 9.790 12.836 -29.866 1.00 66.00 102 SER A O 1
ATOM 823 N N . VAL A 1 103 ? 9.688 15.083 -30.026 1.00 75.75 103 VAL A N 1
ATOM 824 C CA . VAL A 1 103 ? 10.949 15.398 -29.351 1.00 75.75 103 VAL A CA 1
ATOM 825 C C . VAL A 1 103 ? 10.786 16.536 -28.343 1.00 75.75 103 VAL A C 1
ATOM 827 O O . VAL A 1 103 ? 9.980 17.441 -28.535 1.00 75.75 103 VAL A O 1
ATOM 830 N N . VAL A 1 104 ? 11.564 16.474 -27.266 1.00 75.56 104 VAL A N 1
ATOM 831 C CA . VAL A 1 104 ? 11.693 17.488 -26.216 1.00 75.56 104 VAL A CA 1
ATOM 832 C C . VAL A 1 104 ? 13.065 18.125 -26.326 1.00 75.56 104 VAL A C 1
ATOM 834 O O . VAL A 1 104 ? 14.071 17.414 -26.294 1.00 75.56 104 VAL A O 1
ATOM 837 N N . PHE A 1 105 ? 13.118 19.446 -26.430 1.00 75.31 105 PHE A N 1
ATOM 838 C CA . PHE A 1 105 ? 14.361 20.200 -26.516 1.00 75.31 105 PHE A CA 1
ATOM 839 C C . PHE A 1 105 ? 14.954 20.440 -25.125 1.00 75.31 105 PHE A C 1
ATOM 841 O O . PHE A 1 105 ? 14.252 20.714 -24.150 1.00 75.31 105 PHE A O 1
ATOM 848 N N . LEU A 1 106 ? 16.276 20.297 -25.016 1.00 75.06 106 LEU A N 1
ATOM 849 C CA . LEU A 1 106 ? 16.993 20.524 -23.765 1.00 75.06 106 LEU A CA 1
ATOM 850 C C . LEU A 1 106 ? 17.400 21.988 -23.645 1.00 75.06 106 LEU A C 1
ATOM 852 O O . LEU A 1 106 ? 17.937 22.550 -24.594 1.00 75.06 106 LEU A O 1
ATOM 856 N N . HIS A 1 107 ? 17.233 22.578 -22.462 1.00 71.06 107 HIS A N 1
ATOM 857 C CA . HIS A 1 107 ? 17.637 23.958 -22.187 1.00 71.06 107 HIS A CA 1
ATOM 858 C C . HIS A 1 107 ? 18.937 24.037 -21.389 1.00 71.06 107 HIS A C 1
ATOM 860 O O . HIS A 1 107 ? 19.187 23.230 -20.495 1.00 71.06 107 HIS A O 1
ATOM 866 N N . LYS A 1 108 ? 19.766 25.032 -21.716 1.00 61.00 108 LYS A N 1
ATOM 867 C CA . LYS A 1 108 ? 21.042 25.331 -21.056 1.00 61.00 108 LYS A CA 1
ATOM 868 C C . LYS A 1 108 ? 20.848 26.126 -19.764 1.00 61.00 108 LYS A C 1
ATOM 870 O O . LYS A 1 108 ? 21.670 26.029 -18.857 1.00 61.00 108 LYS A O 1
ATOM 875 N N . ASP A 1 109 ? 19.787 26.921 -19.696 1.00 61.09 109 ASP A N 1
ATOM 876 C CA . ASP A 1 109 ? 19.465 27.807 -18.587 1.00 61.09 109 ASP A CA 1
ATOM 877 C C . ASP A 1 109 ? 17.949 27.891 -18.345 1.00 61.09 109 ASP A C 1
ATOM 879 O O . ASP A 1 109 ? 17.132 27.542 -19.196 1.00 61.09 109 ASP A O 1
ATOM 883 N N . ASN A 1 110 ? 17.559 28.414 -17.179 1.00 58.75 110 ASN A N 1
ATOM 884 C CA . ASN A 1 110 ? 16.151 28.666 -16.832 1.00 58.75 110 ASN A CA 1
ATOM 885 C C . ASN A 1 110 ? 15.505 29.782 -17.683 1.00 58.75 110 ASN A C 1
ATOM 887 O O . ASN A 1 110 ? 14.361 30.149 -17.435 1.00 58.75 110 ASN A O 1
ATOM 891 N N . LYS A 1 111 ? 16.236 30.354 -18.650 1.00 56.00 111 LYS A N 1
ATOM 892 C CA . LYS A 1 111 ? 15.766 31.418 -19.550 1.00 56.00 111 LYS A CA 1
ATOM 893 C C . LYS A 1 111 ? 15.287 30.885 -20.906 1.00 56.00 111 LYS A C 1
ATOM 895 O O . LYS A 1 111 ? 14.914 31.683 -21.756 1.00 56.00 111 LYS A O 1
ATOM 900 N N . GLY A 1 112 ? 15.268 29.561 -21.095 1.00 62.00 112 GLY A N 1
ATOM 901 C CA . GLY A 1 112 ? 14.721 28.933 -22.301 1.00 62.00 112 GLY A CA 1
ATOM 902 C C . GLY A 1 112 ? 15.703 28.854 -23.472 1.00 62.00 112 GLY A C 1
ATOM 903 O O . GLY A 1 112 ? 15.284 28.641 -24.605 1.00 62.00 112 GLY A O 1
ATOM 904 N N . THR A 1 113 ? 17.013 28.991 -23.245 1.00 68.88 113 THR A N 1
ATOM 905 C CA . THR A 1 113 ? 17.998 28.840 -24.326 1.00 68.88 113 THR A CA 1
ATOM 906 C C . THR A 1 113 ? 18.237 27.357 -24.609 1.00 68.88 113 THR A C 1
ATOM 908 O O . THR A 1 113 ? 18.742 26.643 -23.739 1.00 68.88 113 THR A O 1
ATOM 911 N N . ARG A 1 114 ? 17.903 26.871 -25.810 1.00 77.69 114 ARG A N 1
ATOM 912 C CA . ARG A 1 114 ? 18.118 25.466 -26.202 1.00 77.69 114 ARG A CA 1
ATOM 913 C C . ARG A 1 114 ? 19.612 25.118 -26.271 1.00 77.69 114 ARG A C 1
ATOM 915 O O . ARG A 1 114 ? 20.450 25.928 -26.666 1.00 77.69 114 ARG A O 1
ATOM 922 N N . ILE A 1 115 ? 19.971 23.901 -25.864 1.00 74.50 115 ILE A N 1
ATOM 923 C CA . ILE A 1 115 ? 21.337 23.377 -25.960 1.00 74.50 115 ILE A CA 1
ATOM 924 C C . ILE A 1 115 ? 21.574 22.958 -27.408 1.00 74.50 115 ILE A C 1
ATOM 926 O O . ILE A 1 115 ? 21.087 21.914 -27.828 1.00 74.50 115 ILE A O 1
ATOM 930 N N . ALA A 1 116 ? 22.366 23.725 -28.149 1.00 74.25 116 ALA A N 1
ATOM 931 C CA . ALA A 1 116 ? 22.867 23.311 -29.455 1.00 74.25 116 ALA A CA 1
ATOM 932 C C . ALA A 1 116 ? 24.176 22.515 -29.320 1.00 74.25 116 ALA A C 1
ATOM 934 O O . ALA A 1 116 ? 25.001 22.779 -28.437 1.00 74.25 116 ALA A O 1
ATOM 935 N N . ASP A 1 117 ? 24.369 21.524 -30.185 1.00 72.56 117 ASP A N 1
ATOM 936 C CA . ASP A 1 117 ? 25.653 20.857 -30.351 1.00 72.56 117 ASP A CA 1
ATOM 937 C C . ASP A 1 117 ? 26.657 21.828 -31.006 1.00 72.56 117 ASP A C 1
ATOM 939 O O . ASP A 1 117 ? 26.376 22.358 -32.083 1.00 72.56 117 ASP A O 1
ATOM 943 N N . PRO A 1 118 ? 27.829 22.077 -30.392 1.00 66.69 118 PRO A N 1
ATOM 944 C CA . PRO A 1 118 ? 28.793 23.054 -30.894 1.00 66.69 118 PRO A CA 1
ATOM 945 C C . PRO A 1 118 ? 29.435 22.672 -32.239 1.00 66.69 118 PRO A C 1
ATOM 947 O O . PRO A 1 118 ? 30.096 23.513 -32.838 1.00 66.69 118 PRO A O 1
ATOM 950 N N . VAL A 1 119 ? 29.282 21.426 -32.704 1.00 70.50 119 VAL A N 1
ATOM 951 C CA . VAL A 1 119 ? 29.872 20.940 -33.964 1.00 70.50 119 VAL A CA 1
ATOM 952 C C . VAL A 1 119 ? 28.850 20.891 -35.098 1.00 70.50 119 VAL A C 1
ATOM 954 O O . VAL A 1 119 ? 29.209 21.111 -36.251 1.00 70.50 119 VAL A O 1
ATOM 957 N N . THR A 1 120 ? 27.587 20.584 -34.796 1.00 73.94 120 THR A N 1
ATOM 958 C CA . THR A 1 120 ? 26.539 20.404 -35.820 1.00 73.94 120 THR A CA 1
ATOM 959 C C . THR A 1 120 ? 25.479 21.502 -35.819 1.00 73.94 120 THR A C 1
ATOM 961 O O . THR A 1 120 ? 24.608 21.473 -36.682 1.00 73.94 120 THR A O 1
ATOM 964 N N . GLU A 1 121 ? 25.524 22.435 -34.860 1.00 67.88 121 GLU A N 1
ATOM 965 C CA . GLU A 1 121 ? 24.514 23.484 -34.619 1.00 67.88 121 GLU A CA 1
ATOM 966 C C . GLU A 1 121 ? 23.079 22.946 -34.449 1.00 67.88 121 GLU A C 1
ATOM 968 O O . GLU A 1 121 ? 22.112 23.703 -34.438 1.00 67.88 121 GLU A O 1
ATOM 973 N N . THR A 1 122 ? 22.924 21.630 -34.267 1.00 73.56 122 THR A N 1
ATOM 974 C CA . THR A 1 122 ? 21.625 20.996 -34.045 1.00 73.56 122 THR A CA 1
ATOM 975 C C . THR A 1 122 ? 21.244 21.055 -32.574 1.00 73.56 122 THR A C 1
ATOM 977 O O . THR A 1 122 ? 22.066 20.831 -31.681 1.00 73.56 122 THR A O 1
ATOM 980 N N . GLU A 1 123 ? 19.980 21.364 -32.303 1.00 77.75 123 GLU A N 1
ATOM 981 C CA . GLU A 1 123 ? 19.446 21.406 -30.946 1.00 77.75 123 GLU A CA 1
ATOM 982 C C . GLU A 1 123 ? 19.354 19.989 -30.372 1.00 77.75 123 GLU A C 1
ATOM 984 O O . GLU A 1 123 ? 18.767 19.081 -30.967 1.00 77.75 123 GLU A O 1
ATOM 989 N N . LYS A 1 124 ? 19.934 19.787 -29.187 1.00 78.12 124 LYS A N 1
ATOM 990 C CA . LYS A 1 124 ? 19.857 18.515 -28.479 1.00 78.12 124 LYS A CA 1
ATOM 991 C C . LYS A 1 124 ? 18.428 18.287 -28.027 1.00 78.12 124 LYS A C 1
ATOM 993 O O . LYS A 1 124 ? 17.885 19.042 -27.218 1.00 78.12 124 LYS A O 1
ATOM 998 N N . SER A 1 125 ? 17.859 17.195 -28.513 1.00 78.56 125 SER A N 1
ATOM 999 C CA . SER A 1 125 ? 16.506 16.792 -28.190 1.00 78.56 125 SER A CA 1
ATOM 1000 C C . SER A 1 125 ? 16.446 15.336 -27.731 1.00 78.56 125 SER A C 1
ATOM 1002 O O . SER A 1 125 ? 17.289 14.506 -28.077 1.00 78.56 125 SER A O 1
ATOM 1004 N N . ILE A 1 126 ? 15.463 15.040 -26.885 1.00 82.00 126 ILE A N 1
ATOM 1005 C CA . ILE A 1 126 ? 15.158 13.700 -26.385 1.00 82.00 126 ILE A CA 1
ATOM 1006 C C . ILE A 1 126 ? 13.798 13.297 -26.949 1.00 82.00 126 ILE A C 1
ATOM 1008 O O . ILE A 1 126 ? 12.862 14.088 -26.866 1.00 82.00 126 ILE A O 1
ATOM 1012 N N . PRO A 1 127 ? 13.626 12.080 -27.486 1.00 84.75 127 PRO A N 1
ATOM 1013 C CA . PRO A 1 127 ? 12.315 11.642 -27.942 1.00 84.75 127 PRO A CA 1
ATOM 1014 C C . PRO A 1 127 ? 11.307 11.599 -26.782 1.00 84.75 127 PRO A C 1
ATOM 1016 O O . PRO A 1 127 ? 11.589 11.039 -25.721 1.00 84.75 127 PRO A O 1
ATOM 1019 N N . TYR A 1 128 ? 10.107 12.142 -26.993 1.00 81.31 128 TYR A N 1
ATOM 1020 C CA . TYR A 1 128 ? 9.098 12.307 -25.938 1.00 81.31 128 TYR A CA 1
ATOM 1021 C C . TYR A 1 128 ? 8.666 10.978 -25.299 1.00 81.31 128 TYR A C 1
ATOM 1023 O O . TYR A 1 128 ? 8.545 10.869 -24.078 1.00 81.31 128 TYR A O 1
ATOM 1031 N N . TRP A 1 129 ? 8.518 9.923 -26.105 1.00 83.12 129 TRP A N 1
ATOM 1032 C CA . TRP A 1 129 ? 8.142 8.593 -25.613 1.00 83.12 129 TRP A CA 1
ATOM 1033 C C . TRP A 1 129 ? 9.142 8.032 -24.590 1.00 83.12 129 TRP A C 1
ATOM 1035 O O . TRP A 1 129 ? 8.750 7.270 -23.705 1.00 83.12 129 TRP A O 1
ATOM 1045 N N . LEU A 1 130 ? 10.421 8.424 -24.664 1.00 87.75 130 LEU A N 1
ATOM 1046 C CA . LEU A 1 130 ? 11.437 7.987 -23.709 1.00 87.75 130 LEU A CA 1
ATOM 1047 C C . LEU A 1 130 ? 11.191 8.590 -22.322 1.00 87.75 130 LEU A C 1
ATOM 1049 O O . LEU A 1 130 ? 11.420 7.907 -21.326 1.00 87.75 130 LEU A O 1
ATOM 1053 N N . LEU A 1 131 ? 10.668 9.819 -22.241 1.00 84.00 131 LEU A N 1
ATOM 1054 C CA . LEU A 1 131 ? 10.257 10.430 -20.972 1.00 84.00 131 LEU A CA 1
ATOM 1055 C C . LEU A 1 131 ? 9.063 9.698 -20.361 1.00 84.00 131 LEU A C 1
ATOM 1057 O O . LEU A 1 131 ? 9.053 9.460 -19.155 1.00 84.00 131 LEU A O 1
ATOM 1061 N N . ILE A 1 132 ? 8.099 9.273 -21.184 1.00 87.62 132 ILE A N 1
ATOM 1062 C CA . ILE A 1 132 ? 6.971 8.452 -20.719 1.00 87.62 132 ILE A CA 1
ATOM 1063 C C . ILE A 1 132 ? 7.488 7.124 -20.157 1.00 87.62 132 ILE A C 1
ATOM 1065 O O . ILE A 1 132 ? 7.147 6.754 -19.034 1.00 87.62 132 ILE A O 1
ATOM 1069 N N . VAL A 1 133 ? 8.351 6.419 -20.896 1.00 91.50 133 VAL A N 1
ATOM 1070 C CA . VAL A 1 133 ? 8.922 5.134 -20.455 1.00 91.50 133 VAL A CA 1
ATOM 1071 C C . VAL A 1 133 ? 9.761 5.300 -19.186 1.00 91.50 133 VAL A C 1
ATOM 1073 O O . VAL A 1 133 ? 9.623 4.503 -18.258 1.00 91.50 133 VAL A O 1
ATOM 1076 N N . ALA A 1 134 ? 10.591 6.341 -19.104 1.00 91.50 134 ALA A N 1
ATOM 1077 C CA . ALA A 1 134 ? 11.380 6.641 -17.913 1.00 91.50 134 ALA A CA 1
ATOM 1078 C C . ALA A 1 134 ? 10.484 6.971 -16.707 1.00 91.50 134 ALA A C 1
ATOM 1080 O O . ALA A 1 134 ? 10.703 6.439 -15.618 1.00 91.50 134 ALA A O 1
ATOM 1081 N N . GLY A 1 135 ? 9.442 7.784 -16.904 1.00 91.12 135 GLY A N 1
ATOM 1082 C CA . GLY A 1 135 ? 8.468 8.134 -15.873 1.00 91.12 135 GLY A CA 1
ATOM 1083 C C . GLY A 1 135 ? 7.704 6.917 -15.350 1.00 91.12 135 GLY A C 1
ATOM 1084 O O . GLY A 1 135 ? 7.643 6.706 -14.139 1.00 91.12 135 GLY A O 1
ATOM 1085 N N . VAL A 1 136 ? 7.205 6.058 -16.246 1.00 93.88 136 VAL A N 1
ATOM 1086 C CA . VAL A 1 136 ? 6.568 4.781 -15.876 1.00 93.88 136 VAL A CA 1
ATOM 1087 C C . VAL A 1 136 ? 7.560 3.851 -15.172 1.00 93.88 136 VAL A C 1
ATOM 1089 O O . VAL A 1 136 ? 7.192 3.192 -14.203 1.00 93.88 136 VAL A O 1
ATOM 1092 N N . GLY A 1 137 ? 8.825 3.817 -15.600 1.00 94.88 137 GLY A N 1
ATOM 1093 C CA . GLY A 1 137 ? 9.881 3.031 -14.960 1.00 94.88 137 GLY A CA 1
ATOM 1094 C C . GLY A 1 137 ? 10.162 3.461 -13.517 1.00 94.88 137 GLY A C 1
ATOM 1095 O O . GLY A 1 137 ? 10.240 2.614 -12.626 1.00 94.88 137 GLY A O 1
ATOM 1096 N N . VAL A 1 138 ? 10.248 4.770 -13.256 1.00 94.00 138 VAL A N 1
ATOM 1097 C CA . VAL A 1 138 ? 10.361 5.309 -11.888 1.00 94.00 138 VAL A CA 1
ATOM 1098 C C . VAL A 1 138 ? 9.104 4.987 -11.083 1.00 94.00 138 VAL A C 1
ATOM 1100 O O . VAL A 1 138 ? 9.197 4.502 -9.952 1.00 94.00 138 VAL A O 1
ATOM 1103 N N . PHE A 1 139 ? 7.926 5.175 -11.681 1.00 94.94 139 PHE A N 1
ATOM 1104 C CA . PHE A 1 139 ? 6.658 4.876 -11.029 1.00 94.94 139 PHE A CA 1
ATOM 1105 C C . PHE A 1 139 ? 6.492 3.384 -10.698 1.00 94.94 139 PHE A C 1
ATOM 1107 O O . PHE A 1 139 ? 5.956 3.056 -9.643 1.00 94.94 139 PHE A O 1
ATOM 1114 N N . ALA A 1 140 ? 7.032 2.462 -11.499 1.00 95.06 140 ALA A N 1
ATOM 1115 C CA . ALA A 1 140 ? 7.038 1.033 -11.177 1.00 95.06 140 ALA A CA 1
ATOM 1116 C C . ALA A 1 140 ? 7.740 0.738 -9.835 1.00 95.06 140 ALA A C 1
ATOM 1118 O O . ALA A 1 140 ? 7.295 -0.127 -9.075 1.00 95.06 140 ALA A O 1
ATOM 1119 N N . GLY A 1 141 ? 8.781 1.506 -9.489 1.00 93.56 141 GLY A N 1
ATOM 1120 C CA . GLY A 1 141 ? 9.396 1.476 -8.160 1.00 93.56 141 GLY A CA 1
ATOM 1121 C C . GLY A 1 141 ? 8.443 1.942 -7.051 1.00 93.56 141 GLY A C 1
ATOM 1122 O O . GLY A 1 141 ? 8.353 1.299 -6.000 1.00 93.56 141 GLY A O 1
ATOM 1123 N N . CYS A 1 142 ? 7.681 3.013 -7.299 1.00 94.62 142 CYS A N 1
ATOM 1124 C CA . CYS A 1 142 ? 6.642 3.499 -6.386 1.00 94.62 142 CYS A CA 1
ATOM 1125 C C . CYS A 1 142 ? 5.531 2.460 -6.170 1.00 94.62 142 CYS A C 1
ATOM 1127 O O . CYS A 1 142 ? 5.113 2.264 -5.029 1.00 94.62 142 CYS A O 1
ATOM 1129 N N . ILE A 1 143 ? 5.094 1.759 -7.227 1.00 95.44 143 ILE A N 1
ATOM 1130 C CA . ILE A 1 143 ? 4.039 0.732 -7.158 1.00 95.44 143 ILE A CA 1
ATOM 1131 C C . ILE A 1 143 ? 4.411 -0.354 -6.145 1.00 95.44 143 ILE A C 1
ATOM 1133 O O . ILE A 1 143 ? 3.616 -0.670 -5.260 1.00 95.44 143 ILE A O 1
ATOM 1137 N N . GLY A 1 144 ? 5.632 -0.891 -6.239 1.00 92.38 144 GLY A N 1
ATOM 1138 C CA . GLY A 1 144 ? 6.093 -1.950 -5.343 1.00 92.38 144 GLY A CA 1
ATOM 1139 C C . GLY A 1 144 ? 6.179 -1.504 -3.881 1.00 92.38 144 GLY A C 1
ATOM 1140 O O . GLY A 1 144 ? 5.740 -2.228 -2.989 1.00 92.38 144 GLY A O 1
ATOM 1141 N N . LYS A 1 145 ? 6.709 -0.301 -3.618 1.00 93.00 145 LYS A N 1
ATOM 1142 C CA . LYS A 1 145 ? 6.889 0.206 -2.245 1.00 93.00 145 LYS A CA 1
ATOM 1143 C C . LYS A 1 145 ? 5.585 0.647 -1.588 1.00 93.00 145 LYS A C 1
ATOM 1145 O O . LYS A 1 145 ? 5.378 0.344 -0.418 1.00 93.00 145 LYS A O 1
ATOM 1150 N N . SER A 1 146 ? 4.692 1.301 -2.324 1.00 93.94 146 SER A N 1
ATOM 1151 C CA . SER A 1 146 ? 3.401 1.773 -1.805 1.00 93.94 146 SER A CA 1
ATOM 1152 C C . SER A 1 146 ? 2.267 0.757 -1.970 1.00 93.94 146 SER A C 1
ATOM 1154 O O . SER A 1 146 ? 1.103 1.141 -1.859 1.00 93.94 146 SER A O 1
ATOM 1156 N N . ALA A 1 147 ? 2.594 -0.518 -2.229 1.00 93.75 147 ALA A N 1
ATOM 1157 C CA . ALA A 1 147 ? 1.639 -1.621 -2.365 1.00 93.75 147 ALA A CA 1
ATOM 1158 C C . ALA A 1 147 ? 0.468 -1.283 -3.307 1.00 93.75 147 ALA A C 1
ATOM 1160 O O . ALA A 1 147 ? -0.691 -1.542 -2.989 1.00 93.75 147 ALA A O 1
ATOM 1161 N N . GLN A 1 148 ? 0.772 -0.648 -4.440 1.00 96.25 148 GLN A N 1
ATOM 1162 C CA . GLN A 1 148 ? -0.232 -0.298 -5.442 1.00 96.25 148 GLN A CA 1
ATOM 1163 C C . GLN A 1 148 ? -0.527 -1.491 -6.341 1.00 96.25 148 GLN A C 1
ATOM 1165 O O . GLN A 1 148 ? 0.305 -2.385 -6.496 1.00 96.25 148 GLN A O 1
ATOM 1170 N N . PHE A 1 149 ? -1.688 -1.482 -6.986 1.00 93.94 149 PHE A N 1
ATOM 1171 C CA . PHE A 1 149 ? -1.997 -2.418 -8.050 1.00 93.94 149 PHE A CA 1
ATOM 1172 C C . PHE A 1 149 ? -0.910 -2.349 -9.145 1.00 93.94 149 PHE A C 1
ATOM 1174 O O . PHE A 1 149 ? -0.583 -1.256 -9.612 1.00 93.94 149 PHE A O 1
ATOM 1181 N N . PRO A 1 150 ? -0.343 -3.490 -9.579 1.00 92.06 150 PRO A N 1
ATOM 1182 C CA . PRO A 1 150 ? -0.719 -4.857 -9.207 1.00 92.06 150 PRO A CA 1
ATOM 1183 C C . PRO A 1 150 ? 0.043 -5.450 -7.999 1.00 92.06 150 PRO A C 1
ATOM 1185 O O . PRO A 1 150 ? -0.341 -6.518 -7.527 1.00 92.06 150 PRO A O 1
ATOM 1188 N N . LEU A 1 151 ? 1.104 -4.820 -7.485 1.00 92.75 151 LEU A N 1
ATOM 1189 C CA . LEU A 1 151 ? 2.048 -5.360 -6.485 1.00 92.75 151 LEU A CA 1
ATOM 1190 C C . LEU A 1 151 ? 1.605 -5.168 -5.013 1.00 92.75 151 LEU A C 1
ATOM 1192 O O . LEU A 1 151 ? 2.410 -4.831 -4.144 1.00 92.75 151 LEU A O 1
ATOM 1196 N N . GLN A 1 152 ? 0.324 -5.380 -4.713 1.00 91.38 152 GLN A N 1
ATOM 1197 C CA . GLN A 1 152 ? -0.277 -5.092 -3.397 1.00 91.38 152 GLN A CA 1
ATOM 1198 C C . GLN A 1 152 ? -0.316 -6.281 -2.414 1.00 91.38 152 GLN A C 1
ATOM 1200 O O . GLN A 1 152 ? -0.638 -6.102 -1.239 1.00 91.38 152 GLN A O 1
ATOM 1205 N N . THR A 1 153 ? -0.013 -7.496 -2.881 1.00 89.50 153 THR A N 1
ATOM 1206 C CA . THR A 1 153 ? -0.252 -8.765 -2.161 1.00 89.50 153 THR A CA 1
ATOM 1207 C C . THR A 1 153 ? 0.603 -8.957 -0.909 1.00 89.50 153 THR A C 1
ATOM 1209 O O . THR A 1 153 ? 0.169 -9.623 0.021 1.00 89.50 153 THR A O 1
ATOM 1212 N N . TRP A 1 154 ? 1.781 -8.339 -0.839 1.00 90.56 154 TRP A N 1
ATOM 1213 C CA . TRP A 1 154 ? 2.719 -8.521 0.274 1.00 90.56 154 TRP A CA 1
ATOM 1214 C C . TRP A 1 154 ? 2.321 -7.769 1.556 1.00 90.56 154 TRP A C 1
ATOM 1216 O O . TRP A 1 154 ? 2.719 -8.155 2.654 1.00 90.56 154 TRP A O 1
ATOM 1226 N N . LEU A 1 155 ? 1.560 -6.670 1.444 1.00 90.00 155 LEU A N 1
ATOM 1227 C CA . LEU A 1 155 ? 1.288 -5.785 2.583 1.00 90.00 155 LEU A CA 1
ATOM 1228 C C . LEU A 1 155 ? 0.397 -6.432 3.663 1.00 90.00 155 LEU A C 1
ATOM 1230 O O . LEU A 1 155 ? 0.677 -6.234 4.847 1.00 90.00 155 LEU A O 1
ATOM 1234 N N . PRO A 1 156 ? -0.665 -7.186 3.312 1.00 87.38 156 PRO A N 1
ATOM 1235 C CA . PRO A 1 156 ? -1.453 -7.931 4.291 1.00 87.38 156 PRO A CA 1
ATOM 1236 C C . PRO A 1 156 ? -0.636 -8.999 5.022 1.00 87.38 156 PRO A C 1
ATOM 1238 O O . PRO A 1 156 ? -0.828 -9.175 6.221 1.00 87.38 156 PRO A O 1
ATOM 1241 N N . ASP A 1 157 ? 0.295 -9.662 4.336 1.00 87.12 157 ASP A N 1
ATOM 1242 C CA . ASP A 1 157 ? 1.126 -10.721 4.924 1.00 87.12 157 ASP A CA 1
ATOM 1243 C C . ASP A 1 157 ? 2.204 -10.142 5.858 1.00 87.12 157 ASP A C 1
ATOM 1245 O O . ASP A 1 157 ? 2.571 -10.753 6.860 1.00 87.12 157 ASP A O 1
ATOM 1249 N N . ALA A 1 158 ? 2.629 -8.893 5.634 1.00 87.38 158 ALA A N 1
ATOM 1250 C CA . ALA A 1 158 ? 3.495 -8.164 6.564 1.00 87.38 158 ALA A CA 1
ATOM 1251 C C . ALA A 1 158 ? 2.851 -7.936 7.954 1.00 87.38 158 ALA A C 1
ATOM 1253 O O . ALA A 1 158 ? 3.543 -7.560 8.904 1.00 87.38 158 ALA A O 1
ATOM 1254 N N . MET A 1 159 ? 1.540 -8.177 8.105 1.00 87.56 159 MET A N 1
ATOM 1255 C CA . MET A 1 159 ? 0.842 -8.117 9.395 1.00 87.56 159 MET A CA 1
ATOM 1256 C C . MET A 1 159 ? 1.149 -9.287 10.323 1.00 87.56 159 MET A C 1
ATOM 1258 O O . MET A 1 159 ? 0.814 -9.190 11.499 1.00 87.56 159 MET A O 1
ATOM 1262 N N . GLU A 1 160 ? 1.817 -10.343 9.863 1.00 86.06 160 GLU A N 1
ATOM 1263 C CA . GLU A 1 160 ? 2.326 -11.396 10.755 1.00 86.06 160 GLU A CA 1
ATOM 1264 C C . GLU A 1 160 ? 3.433 -10.866 11.690 1.00 86.06 160 GLU A C 1
ATOM 1266 O O . GLU A 1 160 ? 3.691 -11.423 12.758 1.00 86.06 160 GLU A O 1
ATOM 1271 N N . GLY A 1 161 ? 4.054 -9.734 11.337 1.00 86.06 161 GLY A N 1
ATOM 1272 C CA . GLY A 1 161 ? 5.054 -9.070 12.166 1.00 86.06 161 GLY A CA 1
ATOM 1273 C C . GLY A 1 161 ? 4.504 -8.460 13.473 1.00 86.06 161 GLY A C 1
ATOM 1274 O O . GLY A 1 161 ? 3.290 -8.300 13.660 1.00 86.06 161 GLY A O 1
ATOM 1275 N N . PRO A 1 162 ? 5.401 -8.064 14.400 1.00 90.00 162 PRO A N 1
ATOM 1276 C CA . PRO A 1 162 ? 5.019 -7.385 15.635 1.00 90.00 162 PRO A CA 1
ATOM 1277 C C . PRO A 1 162 ? 4.324 -6.046 15.369 1.00 90.00 162 PRO A C 1
ATOM 1279 O O . PRO A 1 162 ? 4.770 -5.251 14.543 1.00 90.00 162 PRO A O 1
ATOM 1282 N N . THR A 1 163 ? 3.280 -5.731 16.136 1.00 90.38 163 THR A N 1
ATOM 1283 C CA . THR A 1 163 ? 2.454 -4.535 15.902 1.00 90.38 163 THR A CA 1
ATOM 1284 C C . THR A 1 163 ? 3.217 -3.199 15.909 1.00 90.38 163 THR A C 1
ATOM 1286 O O . THR A 1 163 ? 2.890 -2.345 15.085 1.00 90.38 163 THR A O 1
ATOM 1289 N N . PRO A 1 164 ? 4.243 -2.971 16.760 1.00 90.25 164 PRO A N 1
ATOM 1290 C CA . PRO A 1 164 ? 5.046 -1.747 16.673 1.00 90.25 164 PRO A CA 1
ATOM 1291 C C . PRO A 1 164 ? 5.778 -1.602 15.331 1.00 90.25 164 PRO A C 1
ATOM 1293 O O . PRO A 1 164 ? 5.888 -0.495 14.805 1.00 90.25 164 PRO A O 1
ATOM 1296 N N . VAL A 1 165 ? 6.219 -2.719 14.740 1.00 89.31 165 VAL A N 1
ATOM 1297 C CA . VAL A 1 165 ? 6.829 -2.738 13.403 1.00 89.31 165 VAL A CA 1
ATOM 1298 C C . VAL A 1 165 ? 5.773 -2.398 12.358 1.00 89.31 165 VAL A C 1
ATOM 1300 O O . VAL A 1 165 ? 6.014 -1.541 11.512 1.00 89.31 165 VAL A O 1
ATOM 1303 N N . SER A 1 166 ? 4.573 -2.978 12.460 1.00 89.44 166 SER A N 1
ATOM 1304 C CA . SER A 1 166 ? 3.457 -2.637 11.571 1.00 89.44 166 SER A CA 1
ATOM 1305 C C . SER A 1 166 ? 3.092 -1.145 11.650 1.00 89.44 166 SER A C 1
ATOM 1307 O O . SER A 1 166 ? 2.873 -0.507 10.624 1.00 89.44 166 SER A O 1
ATOM 1309 N N . ALA A 1 167 ? 3.100 -0.539 12.841 1.00 89.38 167 ALA A N 1
ATOM 1310 C CA . ALA A 1 167 ? 2.863 0.898 12.987 1.00 89.38 167 ALA A CA 1
ATOM 1311 C C . ALA A 1 167 ? 3.916 1.733 12.233 1.00 89.38 167 ALA A C 1
ATOM 1313 O O . ALA A 1 167 ? 3.552 2.636 11.481 1.00 89.38 167 ALA A O 1
ATOM 1314 N N . LEU A 1 168 ? 5.205 1.402 12.367 1.00 89.06 168 LEU A N 1
ATOM 1315 C CA . LEU A 1 168 ? 6.303 2.127 11.717 1.00 89.06 168 LEU A CA 1
ATOM 1316 C C . LEU A 1 168 ? 6.335 1.934 10.189 1.00 89.06 168 LEU A C 1
ATOM 1318 O O . LEU A 1 168 ? 6.479 2.901 9.431 1.00 89.06 168 LEU A O 1
ATOM 1322 N N . VAL A 1 169 ? 6.206 0.687 9.733 1.00 88.38 169 VAL A N 1
ATOM 1323 C CA . VAL A 1 169 ? 6.336 0.289 8.320 1.00 88.38 169 VAL A CA 1
ATOM 1324 C C . VAL A 1 169 ? 5.168 0.817 7.484 1.00 88.38 169 VAL A C 1
ATOM 1326 O O . VAL A 1 169 ? 5.380 1.302 6.372 1.00 88.38 169 VAL A O 1
ATOM 1329 N N . HIS A 1 170 ? 3.948 0.789 8.030 1.00 84.25 170 HIS A N 1
ATOM 1330 C CA . HIS A 1 170 ? 2.721 1.108 7.290 1.00 84.25 170 HIS A CA 1
ATOM 1331 C C . HIS A 1 170 ? 2.276 2.567 7.435 1.00 84.25 170 HIS A C 1
ATOM 1333 O O . HIS A 1 170 ? 1.348 2.982 6.741 1.00 84.25 170 HIS A O 1
ATOM 1339 N N . SER A 1 171 ? 2.916 3.337 8.320 1.00 83.25 171 SER A N 1
ATOM 1340 C CA . SER A 1 171 ? 2.557 4.741 8.548 1.00 83.25 171 SER A CA 1
ATOM 1341 C C . SER A 1 171 ? 3.627 5.711 8.053 1.00 83.25 171 SER A C 1
ATOM 1343 O O . SER A 1 171 ? 3.274 6.681 7.393 1.00 83.25 171 SER A O 1
ATOM 1345 N N . ALA A 1 172 ? 4.913 5.461 8.340 1.00 80.19 172 ALA A N 1
ATOM 1346 C CA . ALA A 1 172 ? 5.965 6.468 8.148 1.00 80.19 172 ALA A CA 1
ATOM 1347 C C . ALA A 1 172 ? 7.052 6.095 7.129 1.00 80.19 172 ALA A C 1
ATOM 1349 O O . ALA A 1 172 ? 7.589 6.981 6.475 1.00 80.19 172 ALA A O 1
ATOM 1350 N N . THR A 1 173 ? 7.412 4.814 6.996 1.00 86.69 173 THR A N 1
ATOM 1351 C CA . THR A 1 173 ? 8.660 4.433 6.305 1.00 86.69 173 THR A CA 1
ATOM 1352 C C . THR A 1 173 ? 8.419 3.752 4.959 1.00 86.69 173 THR A C 1
ATOM 1354 O O . THR A 1 173 ? 8.487 4.394 3.913 1.00 86.69 173 THR A O 1
ATOM 1357 N N . MET A 1 174 ? 8.136 2.449 4.963 1.00 85.50 174 MET A N 1
ATOM 1358 C CA . MET A 1 174 ? 8.202 1.615 3.762 1.00 85.50 174 MET A CA 1
ATOM 1359 C C . MET A 1 174 ? 7.184 2.030 2.703 1.00 85.50 174 MET A C 1
ATOM 1361 O O . MET A 1 174 ? 7.545 2.214 1.542 1.00 85.50 174 MET A O 1
ATOM 1365 N N . VAL A 1 175 ? 5.927 2.210 3.109 1.00 89.19 175 VAL A N 1
ATOM 1366 C CA . VAL A 1 175 ? 4.850 2.518 2.162 1.00 89.19 175 VAL A CA 1
ATOM 1367 C C . VAL A 1 175 ? 4.774 3.991 1.775 1.00 89.19 175 VAL A C 1
ATOM 1369 O O . VAL A 1 175 ? 4.349 4.318 0.667 1.00 89.19 175 VAL A O 1
ATOM 1372 N N . ALA A 1 176 ? 5.233 4.875 2.663 1.00 90.38 176 ALA A N 1
ATOM 1373 C CA . ALA A 1 176 ? 5.311 6.310 2.419 1.00 90.38 176 ALA A CA 1
ATOM 1374 C C . ALA A 1 176 ? 6.412 6.656 1.408 1.00 90.38 176 ALA A C 1
ATOM 1376 O O . ALA A 1 176 ? 6.254 7.595 0.631 1.00 90.38 176 ALA A O 1
ATOM 1377 N N . ALA A 1 177 ? 7.493 5.869 1.365 1.00 93.25 177 ALA A N 1
ATOM 1378 C CA . ALA A 1 177 ? 8.613 6.091 0.457 1.00 93.25 177 ALA A CA 1
ATOM 1379 C C . ALA A 1 177 ? 8.198 6.125 -1.025 1.00 93.25 177 ALA A C 1
ATOM 1381 O O . ALA A 1 177 ? 8.740 6.927 -1.781 1.00 93.25 177 ALA A O 1
ATOM 1382 N N . GLY A 1 178 ? 7.232 5.302 -1.451 1.00 93.38 178 GLY A N 1
ATOM 1383 C CA . GLY A 1 178 ? 6.760 5.323 -2.841 1.00 93.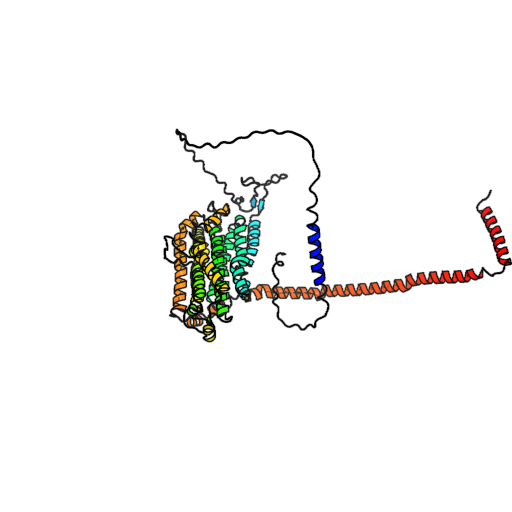38 178 GLY A CA 1
ATOM 1384 C C . GLY A 1 178 ? 5.949 6.580 -3.184 1.00 93.38 178 GLY A C 1
ATOM 1385 O O . GLY A 1 178 ? 6.168 7.160 -4.247 1.00 93.38 178 GLY A O 1
ATOM 1386 N N . VAL A 1 179 ? 5.098 7.057 -2.266 1.00 94.44 179 VAL A N 1
ATOM 1387 C CA . VAL A 1 179 ? 4.352 8.324 -2.414 1.00 94.44 179 VAL A CA 1
ATOM 1388 C C . VAL A 1 179 ? 5.312 9.513 -2.411 1.00 94.44 179 VAL A C 1
ATOM 1390 O O . VAL A 1 179 ? 5.221 10.387 -3.267 1.00 94.44 179 VAL A O 1
ATOM 1393 N N . TYR A 1 180 ? 6.278 9.519 -1.489 1.00 93.56 180 TYR A N 1
ATOM 1394 C CA . TYR A 1 180 ? 7.319 10.542 -1.413 1.00 93.56 180 TYR A CA 1
ATOM 1395 C C . TYR A 1 180 ? 8.148 10.606 -2.701 1.00 93.56 180 TYR A C 1
ATOM 1397 O O . TYR A 1 180 ? 8.359 11.689 -3.242 1.00 93.56 180 TYR A O 1
ATOM 1405 N N . LEU A 1 181 ? 8.576 9.452 -3.227 1.00 93.94 181 LEU A N 1
ATOM 1406 C CA . LEU A 1 181 ? 9.326 9.383 -4.480 1.00 93.94 181 LEU A CA 1
ATOM 1407 C C . LEU A 1 181 ? 8.506 9.937 -5.652 1.00 93.94 181 LEU A C 1
ATOM 1409 O O . LEU A 1 181 ? 9.037 10.722 -6.433 1.00 93.94 181 LEU A O 1
ATOM 1413 N N . ALA A 1 182 ? 7.215 9.599 -5.740 1.00 92.81 182 ALA A N 1
ATOM 1414 C CA . ALA A 1 182 ? 6.330 10.145 -6.767 1.00 92.81 182 ALA A CA 1
ATOM 1415 C C . ALA A 1 182 ? 6.152 11.665 -6.628 1.00 92.81 182 ALA A C 1
ATOM 1417 O O . ALA A 1 182 ? 6.247 12.387 -7.615 1.00 92.81 182 ALA A O 1
ATOM 1418 N N . GLY A 1 183 ? 5.980 12.173 -5.405 1.00 90.88 183 GLY A N 1
ATOM 1419 C CA . GLY A 1 183 ? 5.925 13.612 -5.147 1.00 90.88 183 GLY A CA 1
ATOM 1420 C C . GLY A 1 183 ? 7.231 14.332 -5.496 1.00 90.88 183 GLY A C 1
ATOM 1421 O O . GLY A 1 183 ? 7.199 15.451 -6.002 1.00 90.88 183 GLY A O 1
ATOM 1422 N N . ARG A 1 184 ? 8.390 13.696 -5.277 1.00 90.00 184 ARG A N 1
ATOM 1423 C CA . ARG A 1 184 ? 9.704 14.292 -5.560 1.00 90.00 184 ARG A CA 1
ATOM 1424 C C . ARG A 1 184 ? 10.048 14.302 -7.047 1.00 90.00 184 ARG A C 1
ATOM 1426 O O . ARG A 1 184 ? 10.633 15.271 -7.520 1.00 90.00 184 ARG A O 1
ATOM 1433 N N . PHE A 1 185 ? 9.679 13.247 -7.769 1.00 88.75 185 PHE A N 1
ATOM 1434 C CA . PHE A 1 185 ? 9.859 13.139 -9.219 1.00 88.75 185 PHE A CA 1
ATOM 1435 C C . PHE A 1 185 ? 8.710 13.750 -10.025 1.00 88.75 185 PHE A C 1
ATOM 1437 O O . PHE A 1 185 ? 8.761 13.725 -11.251 1.00 88.75 185 PHE A O 1
ATOM 1444 N N . TYR A 1 186 ? 7.723 14.356 -9.360 1.00 87.00 186 TYR A N 1
ATOM 1445 C CA . TYR A 1 186 ? 6.581 15.006 -9.998 1.00 87.00 186 TYR A CA 1
ATOM 1446 C C . TYR A 1 186 ? 6.943 15.917 -11.188 1.00 87.00 186 TYR A C 1
ATOM 1448 O O . TYR A 1 186 ? 6.320 15.761 -12.234 1.00 87.00 186 TYR A O 1
ATOM 1456 N N . PRO A 1 187 ? 7.977 16.787 -11.118 1.00 82.81 187 PRO A N 1
ATOM 1457 C CA . PRO A 1 187 ? 8.332 17.672 -12.239 1.00 82.81 187 PRO A CA 1
ATOM 1458 C C . PRO A 1 187 ? 8.817 16.932 -13.490 1.00 82.81 187 PRO A C 1
ATOM 1460 O O . PRO A 1 187 ? 8.853 17.504 -14.571 1.00 82.81 187 PRO A O 1
ATOM 1463 N N . MET A 1 188 ? 9.237 15.676 -13.336 1.00 80.31 188 MET A N 1
ATOM 1464 C CA . MET A 1 188 ? 9.728 14.835 -14.424 1.00 80.31 188 MET A CA 1
ATOM 1465 C C . MET A 1 188 ? 8.600 14.037 -15.092 1.00 80.31 188 MET A C 1
ATOM 1467 O O . MET A 1 188 ? 8.805 13.457 -16.158 1.00 80.31 188 MET A O 1
ATOM 1471 N N . PHE A 1 189 ? 7.421 13.955 -14.472 1.00 84.94 189 PHE A N 1
ATOM 1472 C CA . PHE A 1 189 ? 6.323 13.162 -15.004 1.00 84.94 189 PHE A CA 1
ATOM 1473 C C . PHE A 1 189 ? 5.570 13.914 -16.097 1.00 84.94 189 PHE A C 1
ATOM 1475 O O . PHE A 1 189 ? 5.014 14.987 -15.877 1.00 84.94 189 PHE A O 1
ATOM 1482 N N . ALA A 1 190 ? 5.505 13.295 -17.276 1.00 83.62 190 ALA A N 1
ATOM 1483 C CA . ALA A 1 190 ? 4.596 13.720 -18.328 1.00 83.62 190 ALA A CA 1
ATOM 1484 C C . ALA A 1 190 ? 3.126 13.512 -17.891 1.00 83.62 190 ALA A C 1
ATOM 1486 O O . ALA A 1 190 ? 2.851 12.621 -17.075 1.00 83.62 190 ALA A O 1
ATOM 1487 N N . PRO A 1 191 ? 2.161 14.276 -18.431 1.00 83.50 191 PRO A N 1
ATOM 1488 C CA . PRO A 1 191 ? 0.746 14.160 -18.063 1.00 83.50 191 PRO A CA 1
ATOM 1489 C C . PRO A 1 191 ? 0.151 12.759 -18.247 1.00 83.50 191 PRO A C 1
ATOM 1491 O O . PRO A 1 191 ? -0.688 12.338 -17.456 1.00 83.50 191 PRO A O 1
ATOM 1494 N N . GLU A 1 192 ? 0.629 11.992 -19.225 1.00 86.69 192 GLU A N 1
ATOM 1495 C CA . GLU A 1 192 ? 0.252 10.594 -19.446 1.00 86.69 192 GLU A CA 1
ATOM 1496 C C . GLU A 1 192 ? 0.725 9.702 -18.295 1.00 86.69 192 GLU A C 1
ATOM 1498 O O . GLU A 1 192 ? 0.001 8.808 -17.859 1.00 86.69 192 GLU A O 1
ATOM 1503 N N . VAL A 1 193 ? 1.921 9.960 -17.757 1.00 90.75 193 VAL A N 1
ATOM 1504 C CA . VAL A 1 193 ? 2.442 9.244 -16.585 1.00 90.75 193 VAL A CA 1
ATOM 1505 C C . VAL A 1 193 ? 1.601 9.587 -15.357 1.00 90.75 193 VAL A C 1
ATOM 1507 O O . VAL A 1 193 ? 1.214 8.684 -14.621 1.00 90.75 193 VAL A O 1
ATOM 1510 N N . LEU A 1 194 ? 1.246 10.860 -15.164 1.00 90.94 194 LEU A N 1
ATOM 1511 C CA . LEU A 1 194 ? 0.352 11.292 -14.083 1.00 90.94 194 LEU A CA 1
ATOM 1512 C C . LEU A 1 194 ? -1.037 10.642 -14.188 1.00 90.94 194 LEU A C 1
ATOM 1514 O O . LEU A 1 194 ? -1.567 10.162 -13.185 1.00 90.94 194 LEU A O 1
ATOM 1518 N N . LEU A 1 195 ? -1.583 10.512 -15.400 1.00 92.19 195 LEU A N 1
ATOM 1519 C CA . LEU A 1 195 ? -2.834 9.793 -15.638 1.00 92.19 195 LEU A CA 1
ATOM 1520 C C . LEU A 1 195 ? -2.716 8.303 -15.272 1.00 92.19 195 LEU A C 1
ATOM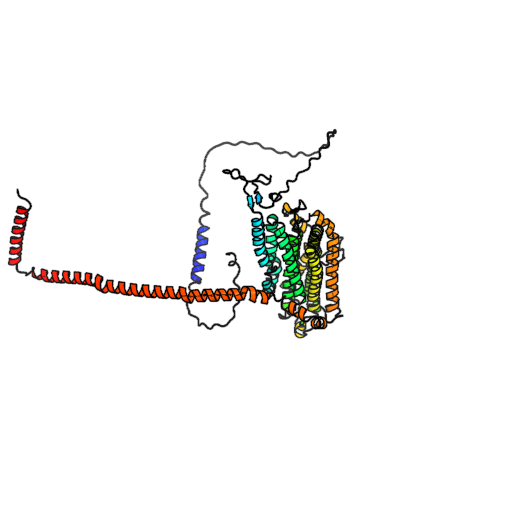 1522 O O . LEU A 1 195 ? -3.609 7.750 -14.628 1.00 92.19 195 LEU A O 1
ATOM 1526 N N . VAL A 1 196 ? -1.604 7.649 -15.628 1.00 94.62 196 VAL A N 1
ATOM 1527 C CA . VAL A 1 196 ? -1.319 6.260 -15.225 1.00 94.62 196 VAL A CA 1
ATOM 1528 C C . VAL A 1 196 ? -1.252 6.134 -13.699 1.00 94.62 196 VAL A C 1
ATOM 1530 O O . VAL A 1 196 ? -1.842 5.207 -13.137 1.00 94.62 196 VAL A O 1
ATOM 1533 N N . ILE A 1 197 ? -0.600 7.083 -13.019 1.00 95.69 197 ILE A N 1
ATOM 1534 C CA . ILE A 1 197 ? -0.551 7.150 -11.552 1.00 95.69 197 ILE A CA 1
ATOM 1535 C C . ILE A 1 197 ? -1.967 7.284 -10.974 1.00 95.69 197 ILE A C 1
ATOM 1537 O O . ILE A 1 197 ? -2.320 6.548 -10.048 1.00 95.69 197 ILE A O 1
ATOM 1541 N N . ALA A 1 198 ? -2.798 8.160 -11.548 1.00 96.31 198 ALA A N 1
ATOM 1542 C CA . ALA A 1 198 ? -4.172 8.384 -11.110 1.00 96.31 198 ALA A CA 1
ATOM 1543 C C . ALA A 1 198 ? -5.032 7.116 -11.220 1.00 96.31 198 ALA A C 1
ATOM 1545 O O . ALA A 1 198 ? -5.702 6.728 -10.261 1.00 96.31 198 ALA A O 1
ATOM 1546 N N . TYR A 1 199 ? -4.975 6.423 -12.361 1.00 97.19 199 TYR A N 1
ATOM 1547 C CA . TYR A 1 199 ? -5.719 5.181 -12.572 1.00 97.19 199 TYR A CA 1
ATOM 1548 C C . TYR A 1 199 ? -5.253 4.048 -11.663 1.00 97.19 199 TYR A C 1
ATOM 1550 O O . TYR A 1 199 ? -6.088 3.355 -11.078 1.00 97.19 199 TYR A O 1
ATOM 1558 N N . ILE A 1 200 ? -3.941 3.868 -11.501 1.00 97.75 200 ILE A N 1
ATOM 1559 C CA . ILE A 1 200 ? -3.411 2.841 -10.602 1.00 97.75 200 ILE A CA 1
ATOM 1560 C C . ILE A 1 200 ? -3.809 3.140 -9.153 1.00 97.75 200 ILE A C 1
ATOM 1562 O O . ILE A 1 200 ? -4.271 2.230 -8.461 1.00 97.75 200 ILE A O 1
ATOM 1566 N N . GLY A 1 201 ? -3.740 4.399 -8.712 1.00 97.56 201 GLY A N 1
ATOM 1567 C CA . GLY A 1 201 ? -4.236 4.815 -7.398 1.00 97.56 201 GLY A CA 1
ATOM 1568 C C . GLY A 1 201 ? -5.732 4.535 -7.218 1.00 97.56 201 GLY A C 1
ATOM 1569 O O . GLY A 1 201 ? -6.138 3.954 -6.211 1.00 97.56 201 GLY A O 1
ATOM 1570 N N . CYS A 1 202 ? -6.545 4.859 -8.228 1.00 97.62 202 CYS A N 1
ATOM 1571 C CA . CYS A 1 202 ? -7.995 4.643 -8.251 1.00 97.62 202 CYS A CA 1
ATOM 1572 C C . CYS A 1 202 ? -8.394 3.155 -8.165 1.00 97.62 202 CYS A C 1
ATOM 1574 O O . CYS A 1 202 ? -9.290 2.777 -7.406 1.00 97.62 202 CYS A O 1
ATOM 1576 N N . ILE A 1 203 ? -7.704 2.284 -8.902 1.00 97.31 203 ILE A N 1
ATOM 1577 C CA . ILE A 1 203 ? -7.933 0.833 -8.839 1.00 97.31 203 ILE A CA 1
ATOM 1578 C C . ILE A 1 203 ? -7.519 0.302 -7.464 1.00 97.31 203 ILE A C 1
ATOM 1580 O O . ILE A 1 203 ? -8.279 -0.423 -6.818 1.00 97.31 203 ILE A O 1
ATOM 1584 N N . THR A 1 204 ? -6.339 0.707 -6.992 1.00 97.44 204 THR A N 1
ATOM 1585 C CA . THR A 1 204 ? -5.785 0.288 -5.699 1.00 97.44 204 THR A CA 1
ATOM 1586 C C . THR A 1 204 ? -6.723 0.647 -4.550 1.00 97.44 204 THR A C 1
ATOM 1588 O O . THR A 1 204 ? -7.029 -0.206 -3.711 1.00 97.44 204 THR A O 1
ATOM 1591 N N . LEU A 1 205 ? -7.222 1.892 -4.522 1.00 96.94 205 LEU A N 1
ATOM 1592 C CA . LEU A 1 205 ? -8.067 2.358 -3.426 1.00 96.94 205 LEU A CA 1
ATOM 1593 C C . LEU A 1 205 ? -9.378 1.584 -3.326 1.00 96.94 205 LEU A C 1
ATOM 1595 O O . LEU A 1 205 ? -9.790 1.241 -2.214 1.00 96.94 205 LEU A O 1
ATOM 1599 N N . PHE A 1 206 ? -9.977 1.244 -4.468 1.00 97.06 206 PHE A N 1
ATOM 1600 C CA . PHE A 1 206 ? -11.244 0.528 -4.531 1.00 97.06 206 PHE A CA 1
ATOM 1601 C C . PHE A 1 206 ? -11.087 -0.955 -4.179 1.00 97.06 206 PHE A C 1
ATOM 1603 O O . PHE A 1 206 ? -11.805 -1.476 -3.318 1.00 97.06 206 PHE A O 1
ATOM 1610 N N . VAL A 1 207 ? -10.113 -1.638 -4.792 1.00 96.31 207 VAL A N 1
ATOM 1611 C CA . VAL A 1 207 ? -9.851 -3.063 -4.535 1.00 96.31 207 VAL A CA 1
ATOM 1612 C C . VAL A 1 207 ? -9.547 -3.284 -3.055 1.00 96.31 207 VAL A C 1
ATOM 1614 O O . VAL A 1 207 ? -10.181 -4.119 -2.411 1.00 96.31 207 VAL A O 1
ATOM 1617 N N . ALA A 1 208 ? -8.659 -2.483 -2.467 1.00 96.81 208 ALA A N 1
ATOM 1618 C CA . ALA A 1 208 ? -8.309 -2.637 -1.061 1.00 96.81 208 ALA A CA 1
ATOM 1619 C C . ALA A 1 208 ? -9.478 -2.338 -0.111 1.00 96.81 208 ALA A C 1
ATOM 1621 O O . ALA A 1 208 ? -9.683 -3.063 0.866 1.00 96.81 208 ALA A O 1
ATOM 1622 N N . ALA A 1 209 ? -10.282 -1.312 -0.404 1.00 97.00 209 ALA A N 1
ATOM 1623 C CA . ALA A 1 209 ? -11.434 -0.964 0.419 1.00 97.00 209 ALA A CA 1
ATOM 1624 C C . ALA A 1 209 ? -12.497 -2.070 0.439 1.00 97.00 209 ALA A C 1
ATOM 1626 O O . ALA A 1 209 ? -13.042 -2.373 1.500 1.00 97.00 209 ALA A O 1
ATOM 1627 N N . THR A 1 210 ? -12.762 -2.716 -0.701 1.00 96.50 210 THR A N 1
ATOM 1628 C CA . THR A 1 210 ? -13.721 -3.832 -0.769 1.00 96.50 210 THR A CA 1
ATOM 1629 C C . THR A 1 210 ? -13.239 -5.064 0.001 1.00 96.50 210 THR A C 1
ATOM 1631 O O . THR A 1 210 ? -14.035 -5.688 0.700 1.00 96.50 210 THR A O 1
ATOM 1634 N N . ILE A 1 211 ? -11.937 -5.377 -0.021 1.00 95.94 211 ILE A N 1
ATOM 1635 C CA . ILE A 1 211 ? -11.368 -6.474 0.784 1.00 95.94 211 ILE A CA 1
ATOM 1636 C C . ILE A 1 211 ? -11.437 -6.145 2.285 1.00 95.94 211 ILE A C 1
ATOM 1638 O O . ILE A 1 211 ? -11.751 -7.010 3.105 1.00 95.94 211 ILE A O 1
ATOM 1642 N N . ALA A 1 212 ? -11.235 -4.881 2.669 1.00 96.38 212 ALA A N 1
ATOM 1643 C CA . ALA A 1 212 ? -11.343 -4.447 4.062 1.00 96.38 212 ALA A CA 1
ATOM 1644 C C . ALA A 1 212 ? -12.760 -4.615 4.647 1.00 96.38 212 ALA A C 1
ATOM 1646 O O . ALA A 1 212 ? -12.890 -4.776 5.860 1.00 96.38 212 ALA A O 1
ATOM 1647 N N . ILE A 1 213 ? -13.827 -4.636 3.833 1.00 94.94 213 ILE A N 1
ATOM 1648 C CA . ILE A 1 213 ? -15.203 -4.999 4.259 1.00 94.94 213 ILE A CA 1
ATOM 1649 C C . ILE A 1 213 ? -15.238 -6.437 4.816 1.00 94.94 213 ILE A C 1
ATOM 1651 O O . ILE A 1 213 ? -15.904 -6.728 5.808 1.00 94.94 213 ILE A O 1
ATOM 1655 N N . VAL A 1 214 ? -14.473 -7.298 4.155 1.00 94.00 214 VAL A N 1
ATOM 1656 C CA . VAL A 1 214 ? -14.218 -8.717 4.404 1.00 94.00 214 VAL A CA 1
ATOM 1657 C C . VAL A 1 214 ? -13.591 -9.114 5.728 1.00 94.00 214 VAL A C 1
ATOM 1659 O O . VAL A 1 214 ? -13.958 -10.081 6.392 1.00 94.00 214 VAL A O 1
ATOM 1662 N N . ALA A 1 215 ? -12.513 -8.391 6.023 1.00 94.88 215 ALA A N 1
ATOM 1663 C CA . ALA A 1 215 ? -11.452 -8.893 6.877 1.00 94.88 215 ALA A CA 1
ATOM 1664 C C . ALA A 1 215 ? -11.872 -8.977 8.354 1.00 94.88 215 ALA A C 1
ATOM 1666 O O . ALA A 1 215 ? -12.476 -8.055 8.910 1.00 94.88 215 ALA A O 1
ATOM 1667 N N . THR A 1 216 ? -11.547 -10.096 8.994 1.00 94.00 216 THR A N 1
ATOM 1668 C CA . THR A 1 216 ? -11.921 -10.389 10.386 1.00 94.00 216 THR A CA 1
ATOM 1669 C C . THR A 1 216 ? -10.806 -10.073 11.382 1.00 94.00 216 THR A C 1
ATOM 1671 O O . THR A 1 216 ? -11.096 -9.671 12.508 1.00 94.00 216 THR A O 1
ATOM 1674 N N . ASP A 1 217 ? -9.551 -10.175 10.948 1.00 95.19 217 ASP A N 1
ATOM 1675 C CA . ASP A 1 217 ? -8.368 -9.786 11.712 1.00 95.19 217 ASP A CA 1
ATOM 1676 C C . ASP A 1 217 ? -8.233 -8.254 11.794 1.00 95.19 217 ASP A C 1
ATOM 1678 O O . ASP A 1 217 ? -8.308 -7.542 10.783 1.00 95.19 217 ASP A O 1
ATOM 1682 N N . ILE A 1 218 ? -8.016 -7.742 13.010 1.00 95.44 218 ILE A N 1
ATOM 1683 C CA . ILE A 1 218 ? -7.933 -6.302 13.281 1.00 95.44 218 ILE A CA 1
ATOM 1684 C C . ILE A 1 218 ? -6.759 -5.615 12.557 1.00 95.44 218 ILE A C 1
ATOM 1686 O O . ILE A 1 218 ? -6.934 -4.518 12.022 1.00 95.44 218 ILE A O 1
ATOM 1690 N N . LYS A 1 219 ? -5.579 -6.249 12.479 1.00 95.25 219 LYS A N 1
ATOM 1691 C CA . LYS A 1 219 ? -4.399 -5.713 11.781 1.00 95.25 219 LYS A CA 1
ATOM 1692 C C . LYS A 1 219 ? -4.586 -5.769 10.272 1.00 95.25 219 LYS A C 1
ATOM 1694 O O . LYS A 1 219 ? -4.249 -4.804 9.590 1.00 95.25 219 LYS A O 1
ATOM 1699 N N . ARG A 1 220 ? -5.177 -6.841 9.735 1.00 94.19 220 ARG A N 1
ATOM 1700 C CA . ARG A 1 220 ? -5.437 -6.969 8.289 1.00 94.19 220 ARG A CA 1
ATOM 1701 C C . ARG A 1 220 ? -6.424 -5.918 7.789 1.00 94.19 220 ARG A C 1
ATOM 1703 O O . ARG A 1 220 ? -6.192 -5.345 6.726 1.00 94.19 220 ARG A O 1
ATOM 1710 N N . VAL A 1 221 ? -7.471 -5.587 8.554 1.00 96.31 221 VAL A N 1
ATOM 1711 C CA . VAL A 1 221 ? -8.358 -4.455 8.209 1.00 96.31 221 VAL A CA 1
ATOM 1712 C C . VAL A 1 221 ? -7.566 -3.152 8.119 1.00 96.31 221 VAL A C 1
ATOM 1714 O O . VAL A 1 221 ? -7.734 -2.391 7.163 1.00 96.31 221 VAL A O 1
ATOM 1717 N N . LEU A 1 222 ? -6.664 -2.903 9.074 1.00 95.56 222 LEU A N 1
ATOM 1718 C CA . LEU A 1 222 ? -5.798 -1.727 9.048 1.00 95.56 222 LEU A CA 1
ATOM 1719 C C . LEU A 1 222 ? -4.805 -1.768 7.873 1.00 95.56 222 LEU A C 1
ATOM 1721 O O . LEU A 1 222 ? -4.582 -0.731 7.254 1.00 95.56 222 LEU A O 1
ATOM 1725 N N . ALA A 1 223 ? -4.264 -2.924 7.493 1.00 95.12 223 ALA A N 1
ATOM 1726 C CA . ALA A 1 223 ? -3.373 -3.050 6.339 1.00 95.12 223 ALA A CA 1
ATOM 1727 C C . ALA A 1 223 ? -4.075 -2.709 5.016 1.00 95.12 223 ALA A C 1
ATOM 1729 O O . ALA A 1 223 ? -3.594 -1.853 4.274 1.00 95.12 223 ALA A O 1
ATOM 1730 N N . TYR A 1 224 ? -5.248 -3.289 4.745 1.00 95.94 224 TYR A N 1
ATOM 1731 C CA . TYR A 1 224 ? -6.020 -2.962 3.537 1.00 95.94 224 TYR A CA 1
ATOM 1732 C C . TYR A 1 224 ? -6.488 -1.513 3.521 1.00 95.94 224 TYR A C 1
ATOM 1734 O O . TYR A 1 224 ? -6.472 -0.843 2.492 1.00 95.94 224 TYR A O 1
ATOM 1742 N N . SER A 1 225 ? -6.815 -0.980 4.691 1.00 95.88 225 SER A N 1
ATOM 1743 C CA . SER A 1 225 ? -7.046 0.443 4.846 1.00 95.88 225 SER A CA 1
ATOM 1744 C C . SER A 1 225 ? -5.835 1.292 4.456 1.00 95.88 225 SER A C 1
ATOM 1746 O O . SER A 1 225 ? -6.037 2.375 3.922 1.00 95.88 225 SER A O 1
ATOM 1748 N N . THR A 1 226 ? -4.607 0.853 4.745 1.00 95.81 226 THR A N 1
ATOM 1749 C CA . THR A 1 226 ? -3.390 1.569 4.339 1.00 95.81 226 THR A CA 1
ATOM 1750 C C . THR A 1 226 ? -3.242 1.542 2.825 1.00 95.81 226 THR A C 1
ATOM 1752 O O . THR A 1 226 ? -3.052 2.597 2.233 1.00 95.81 226 THR A O 1
ATOM 1755 N N . ILE A 1 227 ? -3.404 0.373 2.193 1.00 96.12 227 ILE A N 1
ATOM 1756 C CA . ILE A 1 227 ? -3.383 0.249 0.724 1.00 96.12 227 ILE A CA 1
ATOM 1757 C C . ILE A 1 227 ? -4.387 1.227 0.105 1.00 96.12 227 ILE A C 1
ATOM 1759 O O . ILE A 1 227 ? -4.056 1.957 -0.828 1.00 96.12 227 ILE A O 1
ATOM 1763 N N . SER A 1 228 ? -5.591 1.302 0.682 1.00 97.06 228 SER A N 1
ATOM 1764 C CA . SER A 1 228 ? -6.628 2.196 0.184 1.00 97.06 228 SER A CA 1
ATOM 1765 C C . SER A 1 228 ? -6.249 3.679 0.292 1.00 97.06 228 SER A C 1
ATOM 1767 O O . SER A 1 228 ? -6.371 4.410 -0.689 1.00 97.06 228 SER A O 1
ATOM 1769 N N . GLN A 1 229 ? -5.717 4.125 1.438 1.00 96.75 229 GLN A N 1
ATOM 1770 C CA . GLN A 1 229 ? -5.295 5.524 1.618 1.00 96.75 229 GLN A CA 1
ATOM 1771 C C . GLN A 1 229 ? -4.072 5.897 0.778 1.00 96.75 229 GLN A C 1
ATOM 1773 O O . GLN A 1 229 ? -4.007 7.005 0.257 1.00 96.75 229 GLN A O 1
ATOM 1778 N N . LEU A 1 230 ? -3.126 4.979 0.577 1.00 95.56 230 LEU A N 1
ATOM 1779 C CA . LEU A 1 230 ? -2.020 5.209 -0.354 1.00 95.56 230 LEU A CA 1
ATOM 1780 C C . LEU A 1 230 ? -2.542 5.363 -1.784 1.00 95.56 230 LEU A C 1
ATOM 1782 O O . LEU A 1 230 ? -2.077 6.239 -2.501 1.00 95.56 230 LEU A O 1
ATOM 1786 N N . GLY A 1 231 ? -3.552 4.579 -2.176 1.00 97.06 231 GLY A N 1
ATOM 1787 C CA . GLY A 1 231 ? -4.246 4.761 -3.450 1.00 97.06 231 GLY A CA 1
ATOM 1788 C C . GLY A 1 231 ? -4.876 6.153 -3.594 1.00 97.06 231 GLY A C 1
ATOM 1789 O O . GLY A 1 231 ? -4.741 6.758 -4.654 1.00 97.06 231 GLY A O 1
ATOM 1790 N N . TYR A 1 232 ? -5.474 6.713 -2.530 1.00 96.50 232 TYR A N 1
ATOM 1791 C CA . TYR A 1 232 ? -5.921 8.118 -2.523 1.00 96.50 232 TYR A CA 1
ATOM 1792 C C . TYR A 1 232 ? -4.767 9.100 -2.723 1.00 96.50 232 TYR A C 1
ATOM 1794 O O . TYR A 1 232 ? -4.911 10.047 -3.487 1.00 96.50 232 TYR A O 1
ATOM 1802 N N . MET A 1 233 ? -3.629 8.890 -2.057 1.00 96.56 233 MET A N 1
ATOM 1803 C CA . MET A 1 233 ? -2.466 9.774 -2.197 1.00 96.56 233 MET A CA 1
ATOM 1804 C C . MET A 1 233 ? -1.908 9.741 -3.622 1.00 96.56 233 MET A C 1
ATOM 1806 O O . MET A 1 233 ? -1.645 10.797 -4.192 1.00 96.56 233 MET A O 1
ATOM 1810 N N . MET A 1 234 ? -1.776 8.549 -4.216 1.00 96.75 234 MET A N 1
ATOM 1811 C CA . MET A 1 234 ? -1.325 8.402 -5.604 1.00 96.75 234 MET A CA 1
ATOM 1812 C C . MET A 1 234 ? -2.328 9.018 -6.574 1.00 96.75 234 MET A C 1
ATOM 1814 O O . MET A 1 234 ? -1.924 9.750 -7.471 1.00 96.75 234 MET A O 1
ATOM 1818 N N . LEU A 1 235 ? -3.628 8.801 -6.356 1.00 97.00 235 LEU A N 1
ATOM 1819 C CA . LEU A 1 235 ? -4.673 9.462 -7.131 1.00 97.00 235 LEU A CA 1
ATOM 1820 C C . LEU A 1 235 ? -4.545 10.986 -7.051 1.00 97.00 235 LEU A C 1
ATOM 1822 O O . LEU A 1 235 ? -4.516 11.631 -8.092 1.00 97.00 235 LEU A O 1
ATOM 1826 N N . GLY A 1 236 ? -4.430 11.543 -5.841 1.00 94.62 236 GLY A N 1
ATOM 1827 C CA . GLY A 1 236 ? -4.291 12.980 -5.607 1.00 94.62 236 GLY A CA 1
ATOM 1828 C C . GLY A 1 236 ? -3.112 13.575 -6.369 1.00 94.62 236 GLY A C 1
ATOM 1829 O O . GLY A 1 236 ? -3.291 14.548 -7.093 1.00 94.62 236 GLY A O 1
ATOM 1830 N N . ILE A 1 237 ? -1.941 12.936 -6.294 1.00 93.06 237 ILE A N 1
ATOM 1831 C CA . ILE A 1 237 ? -0.765 13.341 -7.077 1.00 93.06 237 ILE A CA 1
ATOM 1832 C C . ILE A 1 237 ? -1.055 13.231 -8.584 1.00 93.06 237 ILE A C 1
ATOM 1834 O O . ILE A 1 237 ? -0.773 14.163 -9.328 1.00 93.06 237 ILE A O 1
ATOM 1838 N N . GLY A 1 238 ? -1.649 12.131 -9.048 1.00 92.44 238 GLY A N 1
ATOM 1839 C CA . GLY A 1 238 ? -1.899 11.888 -10.472 1.00 92.44 238 GLY A CA 1
ATOM 1840 C C . GLY A 1 238 ? -2.906 12.842 -11.129 1.00 92.44 238 GLY A C 1
ATOM 1841 O O . GLY A 1 238 ? -2.787 13.121 -12.316 1.00 92.44 238 GLY A O 1
ATOM 1842 N N . VAL A 1 239 ? -3.874 13.376 -10.377 1.00 91.56 239 VAL A N 1
ATOM 1843 C CA . VAL A 1 239 ? -4.877 14.335 -10.892 1.00 91.56 239 VAL A CA 1
ATOM 1844 C C . VAL A 1 239 ? -4.437 15.802 -10.782 1.00 91.56 239 VAL A C 1
ATOM 1846 O O . VAL A 1 239 ? -5.243 16.703 -11.003 1.00 91.56 239 VAL A O 1
ATOM 1849 N N . GLY A 1 240 ? -3.177 16.055 -10.419 1.00 87.75 240 GLY A N 1
ATOM 1850 C CA . GLY A 1 240 ? -2.616 17.402 -10.268 1.00 87.75 240 GLY A CA 1
ATOM 1851 C C . GLY A 1 240 ? -2.677 17.976 -8.848 1.00 87.75 240 GLY A C 1
ATOM 1852 O O . GLY A 1 240 ? -2.177 19.067 -8.601 1.00 87.75 240 GLY A O 1
ATOM 1853 N N . GLY A 1 241 ? -3.236 17.241 -7.884 1.00 89.00 241 GLY A N 1
ATOM 1854 C CA . GLY A 1 241 ? -3.284 17.604 -6.465 1.00 89.00 241 GLY A CA 1
ATOM 1855 C C . GLY A 1 241 ? -2.008 17.225 -5.710 1.00 89.00 241 GLY A C 1
ATOM 1856 O O . GLY A 1 241 ? -2.072 16.477 -4.730 1.00 89.00 241 GLY A O 1
ATOM 1857 N N . TRP A 1 242 ? -0.847 17.719 -6.154 1.00 90.81 242 TRP A N 1
ATOM 1858 C CA . TRP A 1 242 ? 0.457 17.391 -5.557 1.00 90.81 242 TRP A CA 1
ATOM 1859 C C . TRP A 1 242 ? 0.489 17.671 -4.046 1.00 90.81 242 TRP A C 1
ATOM 1861 O O . TRP A 1 242 ? 0.762 16.769 -3.244 1.00 90.81 242 TRP A O 1
ATOM 1871 N N . ALA A 1 243 ? 0.120 18.893 -3.648 1.00 90.19 243 ALA A N 1
ATOM 1872 C CA . ALA A 1 243 ? 0.084 19.291 -2.245 1.00 90.19 243 ALA A CA 1
ATOM 1873 C C . ALA A 1 243 ? -0.955 18.482 -1.449 1.00 90.19 243 ALA A C 1
ATOM 1875 O O . ALA A 1 243 ? -0.672 18.062 -0.329 1.00 90.19 243 ALA A O 1
ATOM 1876 N N . ALA A 1 244 ? -2.122 18.188 -2.034 1.00 91.75 244 ALA A N 1
ATOM 1877 C CA . ALA A 1 244 ? -3.174 17.394 -1.395 1.00 91.75 244 ALA A CA 1
ATOM 1878 C C . ALA A 1 244 ? -2.713 15.958 -1.078 1.00 91.75 244 ALA A C 1
ATOM 1880 O O . ALA A 1 244 ? -2.930 15.464 0.032 1.00 91.75 244 ALA A O 1
ATOM 1881 N N . GLY A 1 245 ? -2.019 15.302 -2.015 1.00 93.31 245 GLY A N 1
ATOM 1882 C CA . GLY A 1 245 ? -1.482 13.952 -1.823 1.00 93.31 245 GLY A CA 1
ATOM 1883 C C . GLY A 1 245 ? -0.441 13.874 -0.700 1.00 93.31 245 GLY A C 1
ATOM 1884 O O . GLY A 1 245 ? -0.531 13.005 0.172 1.00 93.31 245 GLY A O 1
ATOM 1885 N N . LEU A 1 246 ? 0.515 14.810 -0.668 1.00 93.31 246 LEU A N 1
ATOM 1886 C CA . LEU A 1 246 ? 1.546 14.866 0.379 1.00 93.31 246 LEU A CA 1
ATOM 1887 C C . LEU A 1 246 ? 0.995 15.327 1.733 1.00 93.31 246 LEU A C 1
ATOM 1889 O O .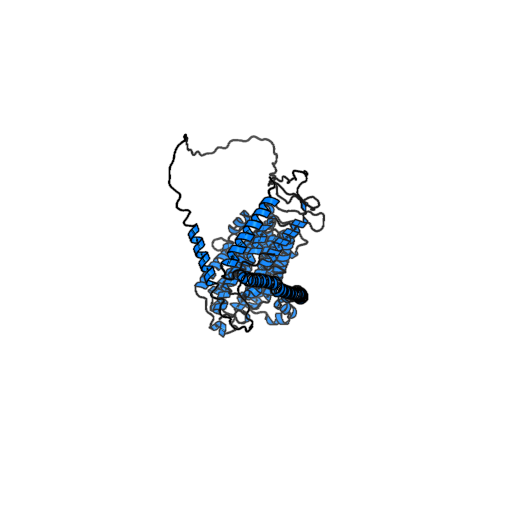 LEU A 1 246 ? 1.420 14.847 2.784 1.00 93.31 246 LEU A O 1
ATOM 1893 N N . PHE A 1 247 ? 0.005 16.213 1.726 1.00 93.31 247 PHE A N 1
ATOM 1894 C CA . PHE A 1 247 ? -0.698 16.613 2.935 1.00 93.31 247 PHE A CA 1
ATOM 1895 C C . PHE A 1 247 ? -1.420 15.427 3.575 1.00 93.31 247 PHE A C 1
ATOM 1897 O O . PHE A 1 247 ? -1.297 15.189 4.782 1.00 93.31 247 PHE A O 1
ATOM 1904 N N . HIS A 1 248 ? -2.104 14.615 2.766 1.00 95.00 248 HIS A N 1
ATOM 1905 C CA . HIS A 1 248 ? -2.721 13.393 3.260 1.00 95.00 248 HIS A CA 1
ATOM 1906 C C . HIS A 1 248 ? -1.689 12.381 3.764 1.00 95.00 248 HIS A C 1
ATOM 1908 O O . HIS A 1 248 ? -1.917 11.778 4.809 1.00 95.00 248 HIS A O 1
ATOM 1914 N N . LEU A 1 249 ? -0.525 12.257 3.117 1.00 94.19 249 LEU A N 1
ATOM 1915 C CA . LEU A 1 249 ? 0.571 11.399 3.583 1.00 94.19 249 LEU A CA 1
ATOM 1916 C C . LEU A 1 249 ? 0.987 11.709 5.033 1.00 94.19 249 LEU A C 1
ATOM 1918 O O . LEU A 1 249 ? 1.112 10.791 5.847 1.00 94.19 249 LEU A O 1
ATOM 1922 N N . ILE A 1 250 ? 1.152 12.991 5.373 1.00 93.06 250 ILE A N 1
ATOM 1923 C CA . ILE A 1 250 ? 1.563 13.418 6.721 1.00 93.06 250 ILE A CA 1
ATOM 1924 C C . ILE A 1 250 ? 0.463 13.134 7.743 1.00 93.06 250 ILE A C 1
ATOM 1926 O O . ILE A 1 250 ? 0.724 12.517 8.775 1.00 93.06 250 ILE A O 1
ATOM 1930 N N . THR A 1 251 ? -0.777 13.546 7.464 1.00 93.31 251 THR A N 1
ATOM 1931 C CA . THR A 1 251 ? -1.900 13.295 8.388 1.00 93.31 251 THR A CA 1
ATOM 1932 C C . THR A 1 251 ? -2.102 11.793 8.620 1.00 93.31 251 THR A C 1
ATOM 1934 O O . THR A 1 251 ? -2.261 11.354 9.764 1.00 93.31 251 THR A O 1
ATOM 1937 N N . HIS A 1 252 ? -1.976 10.995 7.557 1.00 94.56 252 HIS A N 1
ATOM 1938 C CA . HIS A 1 252 ? -2.055 9.541 7.583 1.00 94.56 252 HIS A CA 1
ATOM 1939 C C . HIS A 1 252 ? -1.009 8.893 8.469 1.00 94.56 252 HIS A C 1
ATOM 1941 O O . HIS A 1 252 ? -1.352 7.979 9.221 1.00 94.56 252 HIS A O 1
ATOM 1947 N N . ALA A 1 253 ? 0.231 9.380 8.455 1.00 94.44 253 ALA A N 1
ATOM 1948 C CA . ALA A 1 253 ? 1.272 8.857 9.327 1.00 94.44 253 ALA A CA 1
ATOM 1949 C C . ALA A 1 253 ? 0.855 8.904 10.811 1.00 94.44 253 ALA A C 1
ATOM 1951 O O . ALA A 1 253 ? 1.045 7.923 11.535 1.00 94.44 253 ALA A O 1
ATOM 1952 N N . PHE A 1 254 ? 0.211 9.989 11.256 1.00 93.56 254 PHE A N 1
ATOM 1953 C CA . PHE A 1 254 ? -0.247 10.132 12.641 1.00 93.56 254 PHE A CA 1
ATOM 1954 C C . PHE A 1 254 ? -1.442 9.233 12.967 1.00 93.56 254 PHE A C 1
ATOM 1956 O O . PHE A 1 254 ? -1.362 8.419 13.893 1.00 93.56 254 PHE A O 1
ATOM 1963 N N . PHE A 1 255 ? -2.543 9.332 12.210 1.00 93.50 255 PHE A N 1
ATOM 1964 C CA . PHE A 1 255 ? -3.750 8.565 12.537 1.00 93.50 255 PHE A CA 1
ATOM 1965 C C . PHE A 1 255 ? -3.590 7.059 12.286 1.00 93.50 255 PHE A C 1
ATOM 1967 O O . PHE A 1 255 ? -4.225 6.256 12.971 1.00 93.50 255 PHE A O 1
ATOM 1974 N N . LYS A 1 256 ? -2.712 6.628 11.370 1.00 94.75 256 LYS A N 1
ATOM 1975 C CA . LYS A 1 256 ? -2.406 5.201 11.208 1.00 94.75 256 LYS A CA 1
ATOM 1976 C C . LYS A 1 256 ? -1.520 4.649 12.298 1.00 94.75 256 LYS A C 1
ATOM 1978 O O . LYS A 1 256 ? -1.829 3.568 12.796 1.00 94.75 256 LYS A O 1
ATOM 1983 N N . SER A 1 257 ? -0.478 5.379 12.692 1.00 95.19 257 SER A N 1
ATOM 1984 C CA . SER A 1 257 ? 0.368 4.962 13.812 1.00 95.19 257 SER A CA 1
ATOM 1985 C C . SER A 1 257 ? -0.485 4.794 15.066 1.00 95.19 257 SER A C 1
ATOM 1987 O O . SER A 1 257 ? -0.377 3.781 15.752 1.00 95.19 257 SER A O 1
ATOM 1989 N N . LEU A 1 258 ? -1.413 5.729 15.297 1.00 96.19 258 LEU A N 1
ATOM 1990 C CA . LEU A 1 258 ? -2.404 5.654 16.365 1.00 96.19 258 LEU A CA 1
ATOM 1991 C C . LEU A 1 258 ? -3.232 4.364 16.302 1.00 96.19 258 LEU A C 1
ATOM 1993 O O . LEU A 1 258 ? -3.281 3.628 17.283 1.00 96.19 258 LEU A O 1
ATOM 1997 N N . MET A 1 259 ? -3.860 4.066 15.161 1.00 96.12 259 MET A N 1
ATOM 1998 C CA . MET A 1 259 ? -4.721 2.885 15.025 1.00 96.12 259 MET A CA 1
ATOM 1999 C C . MET A 1 259 ? -3.946 1.567 15.112 1.00 96.12 259 MET A C 1
ATOM 2001 O O . MET A 1 259 ? -4.413 0.632 15.760 1.00 96.12 259 MET A O 1
ATOM 2005 N N . PHE A 1 260 ? -2.754 1.474 14.512 1.00 95.94 260 PHE A N 1
ATOM 2006 C CA . PHE A 1 260 ? -1.928 0.270 14.620 1.00 95.94 260 PHE A CA 1
ATOM 2007 C C . PHE A 1 260 ? -1.473 0.040 16.061 1.00 95.94 260 PHE A C 1
ATOM 2009 O O . PHE A 1 260 ? -1.649 -1.062 16.579 1.00 95.94 260 PHE A O 1
ATOM 2016 N N . LEU A 1 261 ? -0.977 1.066 16.754 1.00 96.12 261 LEU A N 1
ATOM 2017 C CA . LEU A 1 261 ? -0.586 0.930 18.158 1.00 96.12 261 LEU A CA 1
ATOM 2018 C C . LEU A 1 261 ? -1.794 0.647 19.065 1.00 96.12 261 LEU A C 1
ATOM 2020 O O . LEU A 1 261 ? -1.689 -0.182 19.969 1.00 96.12 261 LEU A O 1
ATOM 2024 N N . ALA A 1 262 ? -2.957 1.253 18.799 1.00 96.50 262 ALA A N 1
ATOM 2025 C CA . ALA A 1 262 ? -4.187 0.972 19.535 1.00 96.50 262 ALA A CA 1
ATOM 2026 C C . ALA A 1 262 ? -4.650 -0.477 19.314 1.00 96.50 262 ALA A C 1
ATOM 2028 O O . ALA A 1 262 ? -5.023 -1.151 20.270 1.00 96.50 262 ALA A O 1
ATOM 2029 N N . SER A 1 263 ? -4.548 -1.004 18.087 1.00 96.00 263 SER A N 1
ATOM 2030 C CA . SER A 1 263 ? -4.802 -2.426 17.819 1.00 96.00 263 SER A CA 1
ATOM 2031 C C . SER A 1 263 ? -3.815 -3.325 18.569 1.00 96.00 263 SER A C 1
ATOM 2033 O O . SER A 1 263 ? -4.210 -4.352 19.105 1.00 96.00 263 SER A O 1
ATOM 2035 N N . GLY A 1 264 ? -2.555 -2.901 18.710 1.00 95.50 264 GLY A N 1
ATOM 2036 C CA . GLY A 1 264 ? -1.552 -3.599 19.517 1.00 95.50 264 GLY A CA 1
ATOM 2037 C C . GLY A 1 264 ? -1.921 -3.649 20.994 1.00 95.50 264 GLY A C 1
ATOM 2038 O O . GLY A 1 264 ? -1.811 -4.706 21.607 1.00 95.50 264 GLY A O 1
ATOM 2039 N N . SER A 1 265 ? -2.425 -2.539 21.539 1.00 95.56 265 SER A N 1
ATOM 2040 C CA . SER A 1 265 ? -2.977 -2.483 22.898 1.00 95.56 265 SER A CA 1
ATOM 2041 C C . SER A 1 265 ? -4.147 -3.460 23.072 1.00 95.56 265 SER A C 1
ATOM 2043 O O . SER A 1 265 ? -4.173 -4.209 24.044 1.00 95.56 265 SER A O 1
ATOM 2045 N N . VAL A 1 266 ? -5.072 -3.529 22.104 1.00 96.00 266 VAL A N 1
ATOM 2046 C CA . VAL A 1 266 ? -6.184 -4.500 22.120 1.00 96.00 266 VAL A CA 1
ATOM 2047 C C . VAL A 1 266 ? -5.674 -5.942 22.090 1.00 96.00 266 VAL A C 1
ATOM 2049 O O . VAL A 1 266 ? -6.120 -6.752 22.896 1.00 96.00 266 VAL A O 1
ATOM 2052 N N . ILE A 1 267 ? -4.732 -6.260 21.199 1.00 95.00 267 ILE A N 1
ATOM 2053 C CA . ILE A 1 267 ? -4.183 -7.614 21.033 1.00 95.00 267 ILE A CA 1
ATOM 2054 C C . ILE A 1 267 ? -3.472 -8.068 22.311 1.00 95.00 267 ILE A C 1
ATOM 2056 O O . ILE A 1 267 ? -3.704 -9.179 22.782 1.00 95.00 267 ILE A O 1
ATOM 2060 N N . VAL A 1 268 ? -2.634 -7.212 22.902 1.00 94.19 268 VAL A N 1
ATOM 2061 C CA . VAL A 1 268 ? -1.946 -7.517 24.168 1.00 94.19 268 VAL A CA 1
ATOM 2062 C C . VAL A 1 268 ? -2.956 -7.663 25.307 1.00 94.19 268 VAL A C 1
ATOM 2064 O O . VAL A 1 268 ? -2.895 -8.640 26.051 1.00 94.19 268 VAL A O 1
ATOM 2067 N N . GLY A 1 269 ? -3.928 -6.750 25.407 1.00 91.81 269 GLY A N 1
ATOM 2068 C CA . GLY A 1 269 ? -4.992 -6.815 26.408 1.00 91.81 269 GLY A CA 1
ATOM 2069 C C . GLY A 1 269 ? -5.850 -8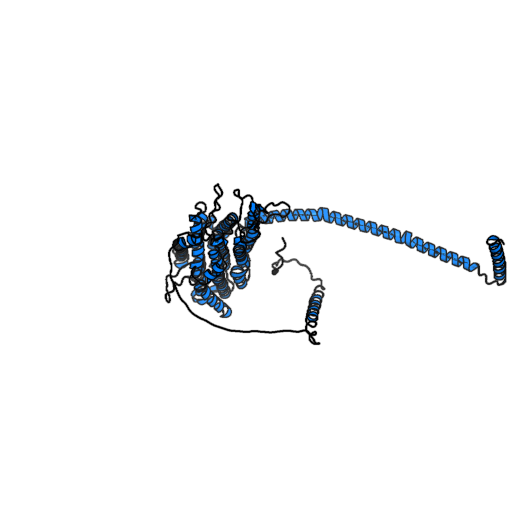.079 26.292 1.00 91.81 269 GLY A C 1
ATOM 2070 O O . GLY A 1 269 ? -6.281 -8.615 27.305 1.00 91.81 269 GLY A O 1
ATOM 2071 N N . CYS A 1 270 ? -6.051 -8.603 25.082 1.00 93.12 270 CYS A N 1
ATOM 2072 C CA . CYS A 1 270 ? -6.864 -9.788 24.799 1.00 93.12 270 CYS A CA 1
ATOM 2073 C C . CYS A 1 270 ? -6.057 -11.102 24.723 1.00 93.12 270 CYS A C 1
ATOM 2075 O O . CYS A 1 270 ? -6.507 -12.043 24.074 1.00 93.12 270 CYS A O 1
ATOM 2077 N N . HIS A 1 271 ? -4.876 -11.191 25.353 1.00 90.00 271 HIS A N 1
ATOM 2078 C CA . HIS A 1 271 ? -4.011 -12.387 25.325 1.00 90.00 271 HIS A CA 1
ATOM 2079 C C . HIS A 1 271 ? -3.653 -12.874 23.906 1.00 90.00 271 HIS A C 1
ATOM 2081 O O . HIS A 1 271 ? -3.717 -14.063 23.603 1.00 90.00 271 HIS A O 1
ATOM 2087 N N . HIS A 1 272 ? -3.239 -11.949 23.039 1.00 89.50 272 HIS A N 1
ATOM 2088 C CA . HIS A 1 272 ? -2.829 -12.198 21.652 1.00 89.50 272 HIS A CA 1
ATOM 2089 C C . HIS A 1 272 ? -3.947 -12.635 20.694 1.00 89.50 272 HIS A C 1
ATOM 2091 O O . HIS A 1 272 ? -3.659 -13.054 19.573 1.00 89.50 272 HIS A O 1
ATOM 2097 N N . GLU A 1 273 ? -5.216 -12.474 21.076 1.00 92.44 273 GLU A N 1
ATOM 2098 C CA . GLU A 1 273 ? -6.333 -12.656 20.151 1.00 92.44 273 GLU A CA 1
ATOM 2099 C C . GLU A 1 273 ? -6.410 -11.485 19.153 1.00 92.44 273 GLU A C 1
ATOM 2101 O O . GLU A 1 273 ? -6.407 -10.317 19.549 1.00 92.44 273 GLU A O 1
ATOM 2106 N N . GLN A 1 274 ? -6.478 -11.797 17.855 1.00 93.56 274 GLN A N 1
ATOM 2107 C CA . GLN A 1 274 ? -6.481 -10.807 16.760 1.00 93.56 274 GLN A CA 1
ATOM 2108 C C . GLN A 1 274 ? -7.817 -10.771 16.002 1.00 93.56 274 GLN A C 1
ATOM 2110 O O . GLN A 1 274 ? -8.145 -9.775 15.351 1.00 93.56 274 GLN A O 1
ATOM 2115 N N . GLU A 1 275 ? -8.617 -11.833 16.120 1.00 94.38 275 GLU A N 1
ATOM 2116 C CA . GLU A 1 275 ? -9.890 -11.978 15.421 1.00 94.38 275 GLU A CA 1
ATOM 2117 C C . GLU A 1 275 ? -10.992 -11.161 16.104 1.00 94.38 275 GLU A C 1
ATOM 2119 O O . GLU A 1 275 ? -11.485 -11.504 17.185 1.00 94.38 275 GLU A O 1
ATOM 2124 N N . MET A 1 276 ? -11.460 -10.107 15.430 1.00 94.38 276 MET A N 1
ATOM 2125 C CA . MET A 1 276 ? -12.547 -9.268 15.937 1.00 94.38 276 MET A CA 1
ATOM 2126 C C . MET A 1 276 ? -13.858 -10.036 16.226 1.00 94.38 276 MET A C 1
ATOM 2128 O O . MET A 1 276 ? -14.551 -9.650 17.171 1.00 94.38 276 MET A O 1
ATOM 2132 N N . PRO A 1 277 ? -14.229 -11.128 15.509 1.00 92.81 277 PRO A N 1
ATOM 2133 C CA . PRO A 1 277 ? -15.419 -11.920 15.847 1.00 92.81 277 PRO A CA 1
ATOM 2134 C C . PRO A 1 277 ? -15.448 -12.497 17.266 1.00 92.81 277 PRO A C 1
ATOM 2136 O O . PRO A 1 277 ? -16.530 -12.792 17.773 1.00 92.81 277 PRO A O 1
ATOM 2139 N N . LYS A 1 278 ? -14.292 -12.648 17.919 1.00 91.94 278 LYS A N 1
ATOM 2140 C CA . LYS A 1 278 ? -14.194 -13.133 19.304 1.00 91.94 278 LYS A CA 1
ATOM 2141 C C . LYS A 1 278 ? -14.221 -11.999 20.336 1.00 91.94 278 LYS A C 1
ATOM 2143 O O . LYS A 1 278 ? -14.397 -12.247 21.526 1.00 91.94 278 LYS A O 1
ATOM 2148 N N . MET A 1 279 ? -14.094 -10.752 19.889 1.00 93.31 279 MET A N 1
ATOM 2149 C CA . MET A 1 279 ? -14.073 -9.556 20.733 1.00 93.31 279 MET A CA 1
ATOM 2150 C C . MET A 1 279 ? -15.485 -8.974 20.924 1.00 93.31 279 MET A C 1
ATOM 2152 O O . MET A 1 279 ? -16.477 -9.482 20.389 1.00 93.31 279 MET A O 1
ATOM 2156 N N . GLY A 1 280 ? -15.595 -7.906 21.714 1.00 92.69 280 GLY A N 1
ATOM 2157 C CA . GLY A 1 280 ? -16.835 -7.157 21.932 1.00 92.69 280 GLY A CA 1
ATOM 2158 C C . GLY A 1 280 ? -16.901 -6.534 23.326 1.00 92.69 280 GLY A C 1
ATOM 2159 O O . GLY A 1 280 ? -16.423 -7.109 24.301 1.00 92.69 280 GLY A O 1
ATOM 2160 N N . GLY A 1 281 ? -17.507 -5.352 23.434 1.00 92.94 281 GLY A N 1
ATOM 2161 C CA . GLY A 1 281 ? -17.719 -4.664 24.714 1.00 92.94 281 GLY A CA 1
ATOM 2162 C C . GLY A 1 281 ? -16.457 -4.111 25.395 1.00 92.94 281 GLY A C 1
ATOM 2163 O O . GLY A 1 281 ? -16.541 -3.645 26.534 1.00 92.94 281 GLY A O 1
ATOM 2164 N N . LEU A 1 282 ? -15.297 -4.135 24.725 1.00 94.44 282 LEU A N 1
ATOM 2165 C CA . LEU A 1 282 ? -13.999 -3.770 25.310 1.00 94.44 282 LEU A CA 1
ATOM 2166 C C . LEU A 1 282 ? -13.899 -2.308 25.770 1.00 94.44 282 LEU A C 1
ATOM 2168 O O . LEU A 1 282 ? -13.065 -2.011 26.623 1.00 94.44 282 LEU A O 1
ATOM 2172 N N . TRP A 1 283 ? -14.768 -1.406 25.297 1.00 94.88 283 TRP A N 1
ATOM 2173 C CA . TRP A 1 283 ? -14.756 0.008 25.707 1.00 94.88 283 TRP A CA 1
ATOM 2174 C C . TRP A 1 283 ? -14.857 0.196 27.234 1.00 94.88 283 TRP A C 1
ATOM 2176 O O . TRP A 1 283 ? -14.307 1.149 27.775 1.00 94.88 283 TRP A O 1
ATOM 2186 N N . ARG A 1 284 ? -15.516 -0.733 27.945 1.00 92.38 284 ARG A N 1
ATOM 2187 C CA . ARG A 1 284 ? -15.655 -0.677 29.412 1.00 92.38 284 ARG A CA 1
ATOM 2188 C C . ARG A 1 284 ? -14.382 -1.077 30.161 1.00 92.38 284 ARG A C 1
ATOM 2190 O O . ARG A 1 284 ? -14.214 -0.692 31.311 1.00 92.38 284 ARG A O 1
ATOM 2197 N N . LYS A 1 285 ? -13.528 -1.892 29.538 1.00 93.88 285 LYS A N 1
ATOM 2198 C CA . LYS A 1 285 ? -12.294 -2.439 30.128 1.00 93.88 285 LYS A CA 1
ATOM 2199 C C . LYS A 1 285 ? -11.056 -1.645 29.716 1.00 93.88 285 LYS A C 1
ATOM 2201 O O . LYS A 1 285 ? -10.120 -1.544 30.502 1.00 93.88 285 LYS A O 1
ATOM 2206 N N . MET A 1 286 ? -11.067 -1.099 28.501 1.00 95.62 286 MET A N 1
ATOM 2207 C CA . MET A 1 286 ? -9.955 -0.367 27.893 1.00 95.62 286 MET A CA 1
ATOM 2208 C C . MET A 1 286 ? -10.439 0.971 27.299 1.00 95.62 286 MET A C 1
ATOM 2210 O O . MET A 1 286 ? -10.431 1.149 26.076 1.00 95.62 286 MET A O 1
ATOM 2214 N N . PRO A 1 287 ? -10.947 1.905 28.128 1.00 95.81 287 PRO A N 1
ATOM 2215 C CA . PRO A 1 287 ? -11.572 3.134 27.643 1.00 95.81 287 PRO A CA 1
ATOM 2216 C C . PRO A 1 287 ? -10.590 4.066 26.921 1.00 95.81 287 PRO A C 1
ATOM 2218 O O . PRO A 1 287 ? -10.983 4.733 25.963 1.00 95.81 287 PRO A O 1
ATOM 2221 N N . VAL A 1 288 ? -9.316 4.096 27.332 1.00 95.94 288 VAL A N 1
ATOM 2222 C CA . VAL A 1 288 ? -8.296 4.956 26.710 1.00 95.94 288 VAL A CA 1
ATOM 2223 C C . VAL A 1 288 ? -7.968 4.426 25.322 1.00 95.94 288 VAL A C 1
ATOM 2225 O O . VAL A 1 288 ? -7.993 5.182 24.349 1.00 95.94 288 VAL A O 1
ATOM 2228 N N . THR A 1 289 ? -7.740 3.116 25.203 1.00 96.69 289 THR A N 1
ATOM 2229 C CA . THR A 1 289 ? -7.507 2.468 23.904 1.00 96.69 289 THR A CA 1
ATOM 2230 C C . THR A 1 289 ? -8.727 2.601 22.980 1.00 96.69 289 THR A C 1
ATOM 2232 O O . THR A 1 289 ? -8.578 2.890 21.794 1.00 96.69 289 THR A O 1
ATOM 2235 N N . ALA A 1 290 ? -9.947 2.467 23.509 1.00 96.69 290 ALA A N 1
ATOM 2236 C CA . ALA A 1 290 ? -11.174 2.605 22.723 1.00 96.69 290 ALA A CA 1
ATOM 2237 C C . ALA A 1 290 ? -11.381 4.030 22.184 1.00 96.69 290 ALA A C 1
ATOM 2239 O O . ALA A 1 290 ? -11.750 4.200 21.019 1.00 96.69 290 ALA A O 1
ATOM 2240 N N . PHE A 1 291 ? -11.137 5.050 23.015 1.00 95.56 291 PHE A N 1
ATOM 2241 C CA . PHE A 1 291 ? -11.275 6.454 22.624 1.00 95.56 291 PHE A CA 1
ATOM 2242 C C . PHE A 1 291 ? -10.193 6.873 21.628 1.00 95.56 291 PHE A C 1
ATOM 2244 O O . PHE A 1 291 ? -10.496 7.456 20.593 1.00 95.56 291 PHE A O 1
ATOM 2251 N N . THR A 1 292 ? -8.936 6.519 21.894 1.00 96.19 292 THR A N 1
ATOM 2252 C CA . THR A 1 292 ? -7.820 6.826 20.986 1.00 96.19 292 THR A CA 1
ATOM 2253 C C . THR A 1 292 ? -7.976 6.122 19.633 1.00 96.19 292 THR A C 1
ATOM 2255 O O . THR A 1 292 ? -7.756 6.747 18.596 1.00 96.19 292 THR A O 1
ATOM 2258 N N . MET A 1 293 ? -8.468 4.877 19.603 1.00 96.75 293 MET A N 1
ATOM 2259 C CA . MET A 1 293 ? -8.859 4.219 18.351 1.00 96.75 293 MET A CA 1
ATOM 2260 C C . MET A 1 293 ? -9.999 4.966 17.643 1.00 96.75 293 MET A C 1
ATOM 2262 O O . MET A 1 293 ? -9.948 5.133 16.426 1.00 96.75 293 MET A O 1
ATOM 2266 N N . LEU A 1 294 ? -11.017 5.434 18.377 1.00 95.62 294 LEU A N 1
ATOM 2267 C CA . LEU A 1 294 ? -12.143 6.173 17.795 1.00 95.62 294 LEU A CA 1
ATOM 2268 C C . LEU A 1 294 ? -11.685 7.473 17.124 1.00 95.62 294 LEU A C 1
ATOM 2270 O O . LEU A 1 294 ? -12.129 7.772 16.021 1.00 95.62 294 LEU A O 1
ATOM 2274 N N . VAL A 1 295 ? -10.773 8.215 17.758 1.00 94.25 295 VAL A N 1
ATOM 2275 C CA . VAL A 1 295 ? -10.138 9.412 17.177 1.00 94.25 295 VAL A CA 1
ATOM 2276 C C . VAL A 1 295 ? -9.484 9.066 15.837 1.00 94.25 295 VAL A C 1
ATOM 2278 O O . VAL A 1 295 ? -9.713 9.759 14.848 1.00 94.25 295 VAL A O 1
ATOM 2281 N N . GLY A 1 296 ? -8.713 7.975 15.780 1.00 94.69 296 GLY A N 1
ATOM 2282 C CA . GLY A 1 296 ? -8.089 7.505 14.541 1.00 94.69 296 GLY A CA 1
ATOM 2283 C C . GLY A 1 296 ? -9.104 7.120 13.461 1.00 94.69 296 GLY A C 1
ATOM 2284 O O . GLY A 1 296 ? -8.941 7.507 12.305 1.00 94.69 296 GLY A O 1
ATOM 2285 N N . VAL A 1 297 ? -10.179 6.422 13.845 1.00 95.31 297 VAL A N 1
ATOM 2286 C CA . VAL A 1 297 ? -11.290 6.037 12.959 1.00 95.31 297 VAL A CA 1
ATOM 2287 C C . VAL A 1 297 ? -11.992 7.267 12.385 1.00 95.31 297 VAL A C 1
ATOM 2289 O O . VAL A 1 297 ? -12.174 7.355 11.176 1.00 95.31 297 VAL A O 1
ATOM 2292 N N . ILE A 1 298 ? -12.337 8.252 13.211 1.00 93.06 298 ILE A N 1
ATOM 2293 C CA . ILE A 1 298 ? -12.984 9.488 12.750 1.00 93.06 298 ILE A CA 1
ATOM 2294 C C . ILE A 1 298 ? -12.046 10.265 11.816 1.00 93.06 298 ILE A C 1
ATOM 2296 O O . ILE A 1 298 ? -12.489 10.725 10.760 1.00 93.06 298 ILE A O 1
ATOM 2300 N N . ALA A 1 299 ? -10.753 10.339 12.154 1.00 92.62 299 ALA A N 1
ATOM 2301 C CA . ALA A 1 299 ? -9.749 10.994 11.325 1.00 92.62 299 ALA A CA 1
ATOM 2302 C C . ALA A 1 299 ? -9.658 10.358 9.931 1.00 92.62 299 ALA A C 1
ATOM 2304 O O . ALA A 1 299 ? -9.863 11.058 8.948 1.00 92.62 299 ALA A O 1
ATOM 2305 N N . ILE A 1 300 ? -9.447 9.043 9.809 1.00 93.88 300 ILE A N 1
ATOM 2306 C CA . ILE A 1 300 ? -9.319 8.387 8.490 1.00 93.88 300 ILE A CA 1
ATOM 2307 C C . ILE A 1 300 ? -10.612 8.431 7.652 1.00 93.88 300 ILE A C 1
ATOM 2309 O O . ILE A 1 300 ? -10.568 8.389 6.418 1.00 93.88 300 ILE A O 1
ATOM 2313 N N . CYS A 1 301 ? -11.777 8.517 8.301 1.00 91.75 301 CYS A N 1
ATOM 2314 C CA . CYS A 1 301 ? -13.056 8.658 7.606 1.00 91.75 301 CYS A CA 1
ATOM 2315 C C . CYS A 1 301 ? -13.242 10.048 6.987 1.00 91.75 301 CYS A C 1
ATOM 2317 O O . CYS A 1 301 ? -14.075 10.184 6.097 1.00 91.75 301 CYS A O 1
ATOM 2319 N N . GLY A 1 302 ? -12.483 11.051 7.437 1.00 83.94 302 GLY A N 1
ATOM 2320 C CA . GLY A 1 302 ? -12.673 12.437 7.023 1.00 83.94 302 GLY A CA 1
ATOM 2321 C C . GLY A 1 302 ? -13.966 13.038 7.568 1.00 83.94 302 GLY A C 1
ATOM 2322 O O . GLY A 1 302 ? -14.590 13.857 6.911 1.00 83.94 302 GLY A O 1
ATOM 2323 N N . LEU A 1 303 ? -14.420 12.611 8.751 1.00 82.06 303 LEU A N 1
ATOM 2324 C CA . LEU A 1 303 ? -15.629 13.174 9.352 1.00 82.06 303 LEU A CA 1
ATOM 2325 C C . LEU A 1 303 ? -15.305 14.497 10.058 1.00 82.06 303 LEU A C 1
ATOM 2327 O O . LEU A 1 303 ? -14.477 14.544 10.972 1.00 82.06 303 LEU A O 1
ATOM 2331 N N . ALA A 1 304 ? -16.004 15.565 9.675 1.00 71.62 304 ALA A N 1
ATOM 2332 C CA . ALA A 1 304 ? -16.022 16.806 10.440 1.00 71.62 304 ALA A CA 1
ATOM 2333 C C . ALA A 1 304 ? -16.977 16.670 11.632 1.00 71.62 304 ALA A C 1
ATOM 2335 O O . ALA A 1 304 ? -18.145 16.315 11.463 1.00 71.62 304 ALA A O 1
ATOM 2336 N N . ILE A 1 305 ? -16.506 16.994 12.839 1.00 62.00 305 ILE A N 1
ATOM 2337 C CA . ILE A 1 305 ? -17.410 17.224 13.967 1.00 62.00 305 ILE A CA 1
ATOM 2338 C C . ILE A 1 305 ? -17.833 18.698 13.916 1.00 62.00 305 ILE A C 1
ATOM 2340 O O . ILE A 1 305 ? -16.971 19.573 13.909 1.00 62.00 305 ILE A O 1
ATOM 2344 N N . PRO A 1 306 ? -19.139 19.014 13.916 1.00 52.12 306 PRO A N 1
ATOM 2345 C CA . PRO A 1 306 ? -19.632 20.389 13.813 1.00 52.12 306 PRO A CA 1
ATOM 2346 C C . PRO A 1 306 ? -19.468 21.217 15.107 1.00 52.12 306 PRO A C 1
ATOM 2348 O O . PRO A 1 306 ? -20.181 22.199 15.300 1.00 52.12 306 PRO A O 1
ATOM 2351 N N . PHE A 1 307 ? -18.549 20.853 16.008 1.00 51.97 307 PHE A N 1
ATOM 2352 C CA . PHE A 1 307 ? -18.285 21.611 17.233 1.00 51.97 307 PHE A CA 1
ATOM 2353 C C . PHE A 1 307 ? -17.178 22.646 17.002 1.00 51.97 307 PHE A C 1
ATOM 2355 O O . PHE A 1 307 ? -16.031 22.311 16.712 1.00 51.97 307 PHE A O 1
ATOM 2362 N N . SER A 1 308 ? -17.530 23.921 17.168 1.00 50.44 308 SER A N 1
ATOM 2363 C CA . SER A 1 308 ? -16.565 25.011 17.317 1.00 50.44 308 SER A CA 1
ATOM 2364 C C . SER A 1 308 ? -16.183 25.109 18.791 1.00 50.44 308 SER A C 1
ATOM 2366 O O . SER A 1 308 ? -17.049 25.327 19.638 1.00 50.44 308 SER A O 1
ATOM 2368 N N . ILE A 1 309 ? -14.904 24.926 19.111 1.00 48.16 309 ILE A N 1
ATOM 2369 C CA . ILE A 1 309 ? -14.369 25.160 20.457 1.00 48.16 309 ILE A CA 1
ATOM 2370 C C . ILE A 1 309 ? -13.365 26.310 20.321 1.00 48.16 309 ILE A C 1
ATOM 2372 O O . ILE A 1 309 ? -12.466 26.252 19.487 1.00 48.16 309 ILE A O 1
ATOM 2376 N N . PHE A 1 310 ? -13.563 27.385 21.092 1.00 49.22 310 PHE A N 1
ATOM 2377 C CA . PHE A 1 310 ? -12.770 28.628 21.029 1.00 49.22 310 PHE A CA 1
ATOM 2378 C C . PHE A 1 310 ? -12.733 29.322 19.650 1.00 49.22 310 PHE A C 1
ATOM 2380 O O . PHE A 1 310 ? -11.747 29.960 19.299 1.00 49.22 310 PHE A O 1
ATOM 2387 N N . GLY A 1 311 ? -13.804 29.225 18.853 1.00 46.00 311 GLY A N 1
ATOM 2388 C CA . GLY A 1 311 ? -13.919 29.960 17.584 1.00 46.00 311 GLY A CA 1
ATOM 2389 C C . GLY A 1 311 ? -13.209 29.316 16.386 1.00 46.00 311 GLY A C 1
ATOM 2390 O O . GLY A 1 311 ? -13.364 29.802 15.268 1.00 46.00 311 GLY A O 1
ATOM 2391 N N . ALA A 1 312 ? -12.506 28.195 16.580 1.00 51.81 312 ALA A N 1
ATOM 2392 C CA . ALA A 1 312 ? -11.958 27.380 15.500 1.00 51.81 312 ALA A CA 1
ATOM 2393 C C . ALA A 1 312 ? -12.908 26.215 15.168 1.00 51.81 312 ALA A C 1
ATOM 2395 O O . ALA A 1 312 ? -13.340 25.476 16.056 1.00 51.81 312 ALA A O 1
ATOM 2396 N N . LYS A 1 313 ? -13.219 26.020 13.878 1.00 56.91 313 LYS A N 1
ATOM 2397 C CA . LYS A 1 313 ? -13.870 24.792 13.394 1.00 56.91 313 LYS A CA 1
ATOM 2398 C C . LYS A 1 313 ? -12.889 23.633 13.603 1.00 56.91 313 LYS A C 1
ATOM 2400 O O . LYS A 1 313 ? -11.938 23.505 12.837 1.00 56.91 313 LYS A O 1
ATOM 2405 N N . ILE A 1 314 ? -13.082 22.818 14.641 1.00 58.00 314 ILE A N 1
ATOM 2406 C CA . ILE A 1 314 ? -12.232 21.644 14.871 1.00 58.00 314 ILE A CA 1
ATOM 2407 C C . ILE A 1 314 ? -12.741 20.515 13.979 1.00 58.00 314 ILE A C 1
ATOM 2409 O O . ILE A 1 314 ? -13.693 19.813 14.316 1.00 58.00 314 ILE A O 1
ATOM 2413 N N . ALA A 1 315 ? -12.094 20.339 12.833 1.00 65.56 315 ALA A N 1
ATOM 2414 C CA . ALA A 1 315 ? -12.220 19.132 12.031 1.00 65.56 315 ALA A CA 1
ATOM 2415 C C . ALA A 1 315 ? -10.983 18.251 12.245 1.00 65.56 315 ALA A C 1
ATOM 2417 O O . ALA A 1 315 ? -9.880 18.752 12.462 1.00 65.56 315 ALA A O 1
ATOM 2418 N N . PHE A 1 316 ? -11.162 16.929 12.207 1.00 73.62 316 PHE A N 1
ATOM 2419 C CA . PHE A 1 316 ? -10.034 16.004 12.302 1.00 73.62 316 PHE A CA 1
ATOM 2420 C C . PHE A 1 316 ? -9.132 16.150 11.083 1.00 73.62 316 PHE A C 1
ATOM 2422 O O . PHE A 1 316 ? -9.588 16.498 9.993 1.00 73.62 316 PHE A O 1
ATOM 2429 N N . SER A 1 317 ? -7.856 15.811 11.241 1.00 78.38 317 SER A N 1
ATOM 2430 C CA . SER A 1 317 ? -6.865 16.034 10.186 1.00 78.38 317 SER A CA 1
ATOM 2431 C C . SER A 1 317 ? -7.178 15.365 8.843 1.00 78.38 317 SER A C 1
ATOM 2433 O O . SER A 1 317 ? -6.823 15.887 7.784 1.00 78.38 317 SER A O 1
ATOM 2435 N N . GLY A 1 318 ? -7.889 14.237 8.865 1.00 76.12 318 GLY A N 1
ATOM 2436 C CA . GLY A 1 318 ? -8.311 13.562 7.644 1.00 76.12 318 GLY A CA 1
ATOM 2437 C C . GLY A 1 318 ? -9.467 14.233 6.902 1.00 76.12 318 GLY A C 1
ATOM 2438 O O . GLY A 1 318 ? -9.572 14.010 5.705 1.00 76.12 318 GLY A O 1
ATOM 2439 N N . TYR A 1 319 ? -10.286 15.079 7.546 1.00 85.25 319 TYR A N 1
ATOM 2440 C CA . TYR A 1 319 ? -11.310 15.872 6.844 1.00 85.25 319 TYR A CA 1
ATOM 2441 C C . TYR A 1 319 ? -10.624 16.822 5.862 1.00 85.25 319 TYR A C 1
ATOM 2443 O O . TYR A 1 319 ? -10.826 16.737 4.659 1.00 85.25 319 TYR A O 1
ATOM 2451 N N . HIS A 1 320 ? -9.687 17.630 6.363 1.00 85.69 320 HIS A N 1
ATOM 2452 C CA . HIS A 1 320 ? -8.968 18.595 5.536 1.00 85.69 320 HIS A CA 1
ATOM 2453 C C . HIS A 1 320 ? -8.167 17.946 4.405 1.00 85.69 320 HIS A C 1
ATOM 2455 O O . HIS A 1 320 ? -8.165 18.440 3.284 1.00 85.69 320 HIS A O 1
ATOM 2461 N N . SER A 1 321 ? -7.460 16.854 4.695 1.00 89.56 321 SER A N 1
ATOM 2462 C CA . SER A 1 321 ? -6.557 16.251 3.714 1.00 89.56 321 SER A CA 1
ATOM 2463 C C . SER A 1 321 ? -7.261 15.379 2.680 1.00 89.56 321 SER A C 1
ATOM 2465 O O . SER A 1 321 ? -6.871 15.383 1.515 1.00 89.56 321 SER A O 1
ATOM 2467 N N . LYS A 1 322 ? -8.303 14.640 3.073 1.00 90.25 322 LYS A N 1
ATOM 2468 C CA . LYS A 1 322 ? -9.051 13.790 2.143 1.00 90.25 322 LYS A CA 1
ATOM 2469 C C . LYS A 1 322 ? -9.960 14.621 1.242 1.00 90.25 322 LYS A C 1
ATOM 2471 O O . LYS A 1 322 ? -10.030 14.334 0.048 1.00 90.25 322 LYS A O 1
ATOM 2476 N N . ASP A 1 323 ? -10.578 15.673 1.778 1.00 88.38 323 ASP A N 1
ATOM 2477 C CA . ASP A 1 323 ? -11.404 16.591 0.991 1.00 88.38 323 ASP A CA 1
ATOM 2478 C C . ASP A 1 323 ? -10.575 17.306 -0.077 1.00 88.38 323 ASP A C 1
ATOM 2480 O O . ASP A 1 323 ? -11.033 17.416 -1.211 1.00 88.38 323 ASP A O 1
ATOM 2484 N N . ALA A 1 324 ? -9.325 17.679 0.228 1.00 90.75 324 ALA A N 1
ATOM 2485 C CA . ALA A 1 324 ? -8.398 18.246 -0.752 1.00 90.75 324 ALA A CA 1
ATOM 2486 C C . ALA A 1 324 ? -8.158 17.302 -1.949 1.00 90.75 324 ALA A C 1
ATOM 2488 O O . ALA A 1 324 ? -8.208 17.731 -3.099 1.00 90.75 324 ALA A O 1
ATOM 2489 N N . ILE A 1 325 ? -7.977 15.994 -1.713 1.00 94.56 325 ILE A N 1
ATOM 2490 C CA . ILE A 1 325 ? -7.797 14.999 -2.792 1.00 94.56 325 ILE A CA 1
ATOM 2491 C C . ILE A 1 325 ? -9.076 14.845 -3.628 1.00 94.56 325 ILE A C 1
ATOM 2493 O O . ILE A 1 325 ? -9.018 14.760 -4.860 1.00 94.56 325 ILE A O 1
ATOM 2497 N N . VAL A 1 326 ? -10.241 14.802 -2.974 1.00 93.69 326 VAL A N 1
ATOM 2498 C CA . VAL A 1 326 ? -11.535 14.712 -3.670 1.00 93.69 326 VAL A CA 1
ATOM 2499 C C . VAL A 1 326 ? -11.801 15.990 -4.475 1.00 93.69 326 VAL A C 1
ATOM 2501 O O . VAL A 1 326 ? -12.295 15.898 -5.598 1.00 93.69 326 VAL A O 1
ATOM 2504 N N . ALA A 1 327 ? -11.404 17.158 -3.965 1.00 93.06 327 ALA A N 1
ATOM 2505 C CA . ALA A 1 327 ? -11.464 18.436 -4.670 1.00 93.06 327 ALA A CA 1
ATOM 2506 C C . ALA A 1 327 ? -10.566 18.446 -5.910 1.00 93.06 327 ALA A C 1
ATOM 2508 O O . ALA A 1 327 ? -11.034 18.802 -6.991 1.00 93.06 327 ALA A O 1
ATOM 2509 N N . SER A 1 328 ? -9.320 17.971 -5.799 1.00 92.62 328 SER A N 1
ATOM 2510 C CA . SER A 1 328 ? -8.430 17.824 -6.958 1.00 92.62 328 SER A CA 1
ATOM 2511 C C . SER A 1 328 ? -9.012 16.877 -8.009 1.00 92.62 328 SER A C 1
ATOM 2513 O O . SER A 1 328 ? -8.977 17.172 -9.201 1.00 92.62 328 SER A O 1
ATOM 2515 N N . SER A 1 329 ? -9.631 15.777 -7.573 1.00 94.44 329 SER A N 1
ATOM 2516 C CA . SER A 1 329 ? -10.276 14.811 -8.471 1.00 94.44 329 SER A CA 1
ATOM 2517 C C . SER A 1 329 ? -11.512 15.398 -9.169 1.00 94.44 329 SER A C 1
ATOM 2519 O O . SER A 1 329 ? -11.744 15.127 -10.347 1.00 94.44 329 SER A O 1
ATOM 2521 N N . LEU A 1 330 ? -12.294 16.230 -8.470 1.00 94.75 330 LEU A N 1
ATOM 2522 C CA . LEU A 1 330 ? -13.452 16.927 -9.037 1.00 94.75 330 LEU A CA 1
ATOM 2523 C C . LEU A 1 330 ? -13.028 17.980 -10.067 1.00 94.75 330 LEU A C 1
ATOM 2525 O O . LEU A 1 330 ? -13.597 18.040 -11.156 1.00 94.75 330 LEU A O 1
ATOM 2529 N N . ALA A 1 331 ? -12.006 18.776 -9.751 1.00 91.62 331 ALA A N 1
ATOM 2530 C CA . ALA A 1 331 ? -11.449 19.756 -10.679 1.00 91.62 331 ALA A CA 1
ATOM 2531 C C . ALA A 1 331 ? -10.907 19.075 -11.946 1.00 91.62 331 ALA A C 1
ATOM 2533 O O . ALA A 1 331 ? -11.182 19.523 -13.059 1.00 91.62 331 ALA A O 1
ATOM 2534 N N . PHE A 1 332 ? -10.215 17.942 -11.787 1.00 91.50 332 PHE A N 1
ATOM 2535 C CA . PHE A 1 332 ? -9.728 17.140 -12.906 1.00 91.50 332 PHE A CA 1
ATOM 2536 C C . PHE A 1 332 ? -10.864 16.576 -13.767 1.00 91.50 332 PHE A C 1
ATOM 2538 O O . PHE A 1 332 ? -10.772 16.617 -14.992 1.00 91.50 332 PHE A O 1
ATOM 2545 N N . MET A 1 333 ? -11.950 16.088 -13.156 1.00 92.94 333 MET A N 1
ATOM 2546 C CA . MET A 1 333 ? -13.138 15.624 -13.883 1.00 92.94 333 MET A CA 1
ATOM 2547 C C . MET A 1 333 ? -13.803 16.757 -14.672 1.00 92.94 333 MET A C 1
ATOM 2549 O O . MET A 1 333 ? -14.212 16.544 -15.812 1.00 92.94 333 MET A O 1
ATOM 2553 N N . ASN A 1 334 ? -13.911 17.951 -14.086 1.00 90.88 334 ASN A N 1
ATOM 2554 C CA . ASN A 1 334 ? -14.500 19.108 -14.760 1.00 90.88 334 ASN A CA 1
ATOM 2555 C C . ASN A 1 334 ? -13.689 19.515 -15.997 1.00 90.88 334 ASN A C 1
ATOM 2557 O O . ASN A 1 334 ? -14.277 19.888 -17.010 1.00 90.88 334 ASN A O 1
ATOM 2561 N N . ALA A 1 335 ? -12.361 19.396 -15.929 1.00 86.75 335 ALA A N 1
ATOM 2562 C CA . ALA A 1 335 ? -11.472 19.635 -17.061 1.00 86.75 335 ALA A CA 1
ATOM 2563 C C . ALA A 1 335 ? -11.459 18.471 -18.075 1.00 86.75 335 ALA A C 1
ATOM 2565 O O . ALA A 1 335 ? -11.342 18.706 -19.274 1.00 86.75 335 ALA A O 1
ATOM 2566 N N . ASN A 1 336 ? -11.613 17.221 -17.619 1.00 88.12 336 ASN A N 1
ATOM 2567 C CA . ASN A 1 336 ? -11.516 16.011 -18.443 1.00 88.12 336 ASN A CA 1
ATOM 2568 C C . ASN A 1 336 ? -12.684 15.048 -18.176 1.00 88.12 336 ASN A C 1
ATOM 2570 O O . ASN A 1 336 ? -12.543 14.025 -17.498 1.00 88.12 336 ASN A O 1
ATOM 2574 N N . GLN A 1 337 ? -13.848 15.339 -18.756 1.00 87.31 337 GLN A N 1
ATOM 2575 C CA . GLN A 1 337 ? -15.093 14.604 -18.484 1.00 87.31 337 GLN A CA 1
ATOM 2576 C C . GLN A 1 337 ? -15.018 13.096 -18.792 1.00 87.31 337 GLN A C 1
ATOM 2578 O O . GLN A 1 337 ? -15.698 12.296 -18.148 1.00 87.31 337 GLN A O 1
ATOM 2583 N N . ILE A 1 338 ? -14.160 12.686 -19.733 1.00 89.88 338 ILE A N 1
ATOM 2584 C CA . ILE A 1 338 ? -13.936 11.272 -20.088 1.00 89.88 338 ILE A CA 1
ATOM 2585 C C . ILE A 1 338 ? -13.433 10.466 -18.876 1.00 89.88 338 ILE A C 1
ATOM 2587 O O . ILE A 1 338 ? -13.752 9.286 -18.730 1.00 89.88 338 ILE A O 1
ATOM 2591 N N . HIS A 1 339 ? -12.706 11.105 -17.958 1.00 91.31 339 HIS A N 1
ATOM 2592 C CA . HIS A 1 339 ? -12.095 10.468 -16.795 1.00 91.31 339 HIS A CA 1
ATOM 2593 C C . HIS A 1 339 ? -12.952 10.565 -15.518 1.00 91.31 339 HIS A C 1
ATOM 2595 O O . HIS A 1 339 ? -12.420 10.519 -14.410 1.00 91.31 339 HIS A O 1
ATOM 2601 N N . PHE A 1 340 ? -14.285 10.646 -15.639 1.00 93.56 340 PHE A N 1
ATOM 2602 C CA . PHE A 1 340 ? -15.213 10.793 -14.502 1.00 93.56 340 PHE A CA 1
ATOM 2603 C C . PHE A 1 340 ? -15.048 9.741 -13.389 1.00 93.56 340 PHE A C 1
ATOM 2605 O O . PHE A 1 340 ? -15.283 10.029 -12.213 1.00 93.56 340 PHE A O 1
ATOM 2612 N N . LEU A 1 341 ? -14.606 8.523 -13.724 1.00 94.94 341 LEU A N 1
ATOM 2613 C CA . LEU A 1 341 ? -14.358 7.465 -12.738 1.00 94.94 341 LEU A CA 1
ATOM 2614 C C . LEU A 1 341 ? -13.306 7.859 -11.692 1.00 94.94 341 LEU A C 1
ATOM 2616 O O . LEU A 1 341 ? -13.426 7.439 -10.540 1.00 94.94 341 LEU A O 1
ATOM 2620 N N . LEU A 1 342 ? -12.339 8.710 -12.054 1.00 95.50 3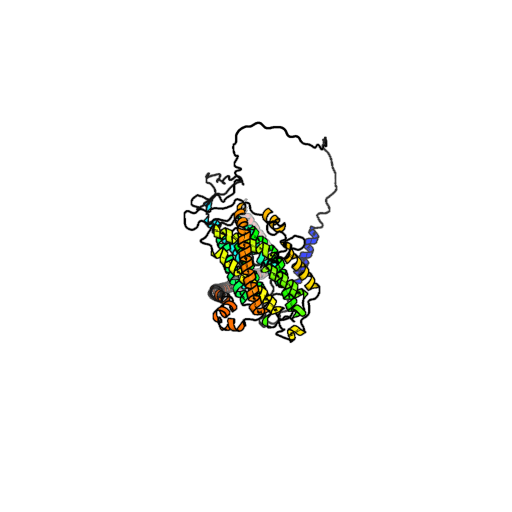42 LEU A N 1
ATOM 2621 C CA . LEU A 1 342 ? -11.317 9.212 -11.132 1.00 95.50 342 LEU A CA 1
ATOM 2622 C C . LEU A 1 342 ? -11.898 10.103 -10.024 1.00 95.50 342 LEU A C 1
ATOM 2624 O O . LEU A 1 342 ? -11.213 10.332 -9.037 1.00 95.50 342 LEU A O 1
ATOM 2628 N N . PHE A 1 343 ? -13.156 10.543 -10.132 1.00 95.81 343 PHE A N 1
ATOM 2629 C CA . PHE A 1 343 ? -13.881 11.247 -9.071 1.00 95.81 343 PHE A CA 1
ATOM 2630 C C . PHE A 1 343 ? -14.908 10.355 -8.352 1.00 95.81 343 PHE A C 1
ATOM 2632 O O . PHE A 1 343 ? -14.960 10.319 -7.122 1.00 95.81 343 PHE A O 1
ATOM 2639 N N . PHE A 1 344 ? -15.720 9.585 -9.081 1.00 96.31 344 PHE A N 1
ATOM 2640 C CA . PHE A 1 344 ? -16.786 8.797 -8.445 1.00 96.31 344 PHE A CA 1
ATOM 2641 C C . PHE A 1 344 ? -16.268 7.601 -7.639 1.00 96.31 344 PHE A C 1
ATOM 2643 O O . PHE A 1 344 ? -16.793 7.307 -6.566 1.00 96.31 344 PHE A O 1
ATOM 2650 N N . VAL A 1 345 ? -15.229 6.913 -8.116 1.00 96.94 345 VAL A N 1
ATOM 2651 C CA . VAL A 1 345 ? -14.652 5.756 -7.415 1.00 96.94 345 VAL A CA 1
ATOM 2652 C C . VAL A 1 345 ? -14.037 6.138 -6.059 1.00 96.94 345 VAL A C 1
ATOM 2654 O O . VAL A 1 345 ? -14.377 5.478 -5.070 1.00 96.94 345 VAL A O 1
ATOM 2657 N N . PRO A 1 346 ? -13.190 7.183 -5.926 1.00 95.94 346 PRO A N 1
ATOM 2658 C CA . PRO A 1 346 ? -12.721 7.625 -4.612 1.00 95.94 346 PRO A CA 1
ATOM 2659 C C . PRO A 1 346 ? -13.854 8.183 -3.745 1.00 95.94 346 PRO A C 1
ATOM 2661 O O . PRO A 1 346 ? -13.800 8.030 -2.528 1.00 95.94 346 PRO A O 1
ATOM 2664 N N . LEU A 1 347 ? -14.912 8.763 -4.316 1.00 95.44 347 LEU A N 1
ATOM 2665 C CA . LEU A 1 347 ? -16.068 9.202 -3.534 1.00 95.44 347 LEU A CA 1
ATOM 2666 C C . LEU A 1 347 ? -16.814 8.014 -2.900 1.00 95.44 347 LEU A C 1
ATOM 2668 O O . LEU A 1 347 ? -17.025 7.982 -1.688 1.00 95.44 347 LEU A O 1
ATOM 2672 N N . VAL A 1 348 ? -17.148 6.989 -3.691 1.00 96.62 348 VAL A N 1
ATOM 2673 C CA . VAL A 1 348 ? -17.773 5.748 -3.194 1.00 96.62 348 VAL A CA 1
ATOM 2674 C C . VAL A 1 348 ? -16.864 5.056 -2.180 1.00 96.62 348 VAL A C 1
ATOM 2676 O O . VAL A 1 348 ? -17.308 4.624 -1.114 1.00 96.62 348 VAL A O 1
ATOM 2679 N N . THR A 1 349 ? -15.566 5.005 -2.475 1.00 96.62 349 THR A N 1
ATOM 2680 C CA . THR A 1 349 ? -14.571 4.415 -1.580 1.00 96.62 349 THR A CA 1
ATOM 2681 C C . THR A 1 349 ? -14.483 5.160 -0.251 1.00 96.62 349 THR A C 1
ATOM 2683 O O . THR A 1 349 ? -14.227 4.523 0.769 1.00 96.62 349 THR A O 1
ATOM 2686 N N . ALA A 1 350 ? -14.783 6.463 -0.202 1.00 95.12 350 ALA A N 1
ATOM 2687 C CA . ALA A 1 350 ? -14.768 7.218 1.047 1.00 95.12 350 ALA A CA 1
ATOM 2688 C C . ALA A 1 350 ? -15.875 6.731 1.991 1.00 95.12 350 ALA A C 1
ATOM 2690 O O . ALA A 1 350 ? -15.626 6.546 3.185 1.00 95.12 350 ALA A O 1
ATOM 2691 N N . GLY A 1 351 ? -17.052 6.418 1.440 1.00 96.06 351 GLY A N 1
ATOM 2692 C CA . GLY A 1 351 ? -18.129 5.757 2.173 1.00 96.06 351 GLY A CA 1
ATOM 2693 C C . GLY A 1 351 ? -17.763 4.337 2.611 1.00 96.06 351 GLY A C 1
ATOM 2694 O O . GLY A 1 351 ? -18.000 3.968 3.761 1.00 96.06 351 GLY A O 1
ATOM 2695 N N . ILE A 1 352 ? -17.101 3.554 1.751 1.00 97.12 352 ILE A N 1
ATOM 2696 C CA . ILE A 1 352 ? -16.618 2.210 2.117 1.00 97.12 352 ILE A CA 1
ATOM 2697 C C . ILE A 1 352 ? -15.574 2.284 3.245 1.00 97.12 352 ILE A C 1
ATOM 2699 O O . ILE A 1 352 ? -15.640 1.489 4.184 1.00 97.12 352 ILE A O 1
ATOM 2703 N N . THR A 1 353 ? -14.654 3.258 3.196 1.00 96.69 353 THR A N 1
ATOM 2704 C CA . THR A 1 353 ? -13.686 3.536 4.269 1.00 96.69 353 THR A CA 1
ATOM 2705 C C . THR A 1 353 ? -14.387 3.739 5.595 1.00 96.69 353 THR A C 1
ATOM 2707 O O . THR A 1 353 ? -14.035 3.086 6.578 1.00 96.69 353 THR A O 1
ATOM 2710 N N . ALA A 1 354 ? -15.395 4.612 5.611 1.00 96.12 354 ALA A N 1
ATOM 2711 C CA . ALA A 1 354 ? -16.165 4.854 6.814 1.00 96.12 354 ALA A CA 1
ATOM 2712 C C . ALA A 1 354 ? -16.848 3.582 7.311 1.00 96.12 354 ALA A C 1
ATOM 2714 O O . ALA A 1 354 ? -16.745 3.244 8.490 1.00 96.12 354 ALA A O 1
ATOM 2715 N N . PHE A 1 355 ? -17.449 2.812 6.407 1.00 96.88 355 PHE A N 1
ATOM 2716 C CA . PHE A 1 355 ? -18.107 1.568 6.767 1.00 96.88 355 PHE A CA 1
ATOM 2717 C C . PHE A 1 355 ? -17.171 0.571 7.468 1.00 96.88 355 PHE A C 1
ATOM 2719 O O . PHE A 1 355 ? -17.468 0.135 8.582 1.00 96.88 355 PHE A O 1
ATOM 2726 N N . TYR A 1 356 ? -16.036 0.198 6.859 1.00 96.75 356 TYR A N 1
ATOM 2727 C CA . TYR A 1 356 ? -15.171 -0.827 7.458 1.00 96.75 356 TYR A CA 1
ATOM 2728 C C . TYR A 1 356 ? -14.427 -0.325 8.705 1.00 96.75 356 TYR A C 1
ATOM 2730 O O . TYR A 1 356 ? -14.107 -1.130 9.581 1.00 96.75 356 TYR A O 1
ATOM 2738 N N . MET A 1 357 ? -14.178 0.983 8.828 1.00 97.19 357 MET A N 1
ATOM 2739 C CA . MET A 1 357 ? -13.530 1.563 10.011 1.00 97.19 357 MET A CA 1
ATOM 2740 C C . MET A 1 357 ? -14.464 1.618 11.214 1.00 97.19 357 MET A C 1
ATOM 2742 O O . MET A 1 357 ? -14.097 1.188 12.309 1.00 97.19 357 MET A O 1
ATOM 2746 N N . PHE A 1 358 ? -15.706 2.061 11.012 1.00 96.56 358 PHE A N 1
ATOM 2747 C CA . PHE A 1 358 ? -16.716 1.982 12.062 1.00 96.56 358 PHE A CA 1
ATOM 2748 C C . PHE A 1 358 ? -17.094 0.533 12.375 1.00 96.56 358 PHE A C 1
ATOM 2750 O O . PHE A 1 358 ? -17.303 0.217 13.546 1.00 96.56 358 PHE A O 1
ATOM 2757 N N . ARG A 1 359 ? -17.097 -0.377 11.385 1.00 95.81 359 ARG A N 1
ATOM 2758 C CA . ARG A 1 359 ? -17.213 -1.822 11.645 1.00 95.81 359 ARG A CA 1
ATOM 2759 C C . ARG A 1 359 ? -16.129 -2.279 12.612 1.00 95.81 359 ARG A C 1
ATOM 2761 O O . ARG A 1 359 ? -16.470 -2.889 13.620 1.00 95.81 359 ARG A O 1
ATOM 2768 N N . LEU A 1 360 ? -14.858 -1.986 12.333 1.00 96.69 360 LEU A N 1
ATOM 2769 C CA . LEU A 1 360 ? -13.741 -2.360 13.205 1.00 96.69 360 LEU A CA 1
ATOM 2770 C C . LEU A 1 360 ? -13.983 -1.876 14.637 1.00 96.69 360 LEU A C 1
ATOM 2772 O O . LEU A 1 360 ? -13.873 -2.661 15.582 1.00 96.69 360 LEU A O 1
ATOM 2776 N N . TRP A 1 361 ? -14.382 -0.612 14.802 1.00 97.06 361 TRP A N 1
ATOM 2777 C CA . TRP A 1 361 ? -14.618 -0.038 16.122 1.00 97.06 361 TRP A CA 1
ATOM 2778 C C . TRP A 1 361 ? -15.812 -0.677 16.850 1.00 97.06 361 TRP A C 1
ATOM 2780 O O . TRP A 1 361 ? -15.663 -1.147 17.980 1.00 97.06 361 TRP A O 1
ATOM 2790 N N . PHE A 1 362 ? -16.984 -0.768 16.210 1.00 94.94 362 PHE A N 1
ATOM 2791 C CA . PHE A 1 362 ? -18.184 -1.347 16.828 1.00 94.94 362 PHE A CA 1
ATOM 2792 C C . PHE A 1 362 ? -18.026 -2.835 17.128 1.00 94.94 362 PHE A C 1
ATOM 2794 O O . PHE A 1 362 ? -18.492 -3.313 18.161 1.00 94.94 362 PHE A O 1
ATOM 2801 N N . TYR A 1 363 ? -17.374 -3.579 16.238 1.00 92.38 363 TYR A N 1
ATOM 2802 C CA . TYR A 1 363 ? -17.219 -5.017 16.391 1.00 92.38 363 TYR A CA 1
ATOM 2803 C C . TYR A 1 363 ? -16.243 -5.365 17.525 1.00 92.38 363 TYR A C 1
ATOM 2805 O O . TYR A 1 363 ? -16.501 -6.319 18.259 1.00 92.38 363 TYR A O 1
ATOM 2813 N N . THR A 1 364 ? -15.216 -4.533 17.736 1.00 95.00 364 THR A N 1
ATOM 2814 C CA . THR A 1 364 ? -14.191 -4.702 18.780 1.00 95.00 364 THR A CA 1
ATOM 2815 C C . THR A 1 364 ? -14.626 -4.150 20.144 1.00 95.00 364 THR A C 1
ATOM 2817 O O . THR A 1 364 ? -14.546 -4.844 21.160 1.00 95.00 364 THR A O 1
ATOM 2820 N N . PHE A 1 365 ? -15.102 -2.901 20.194 1.00 95.19 365 PHE A N 1
ATOM 2821 C CA . PHE A 1 365 ? -15.304 -2.172 21.453 1.00 95.19 365 PHE A CA 1
ATOM 2822 C C . PHE A 1 365 ? -16.756 -2.105 21.920 1.00 95.19 365 PHE A C 1
ATOM 2824 O O . PHE A 1 365 ? -16.992 -2.034 23.127 1.00 95.19 365 PHE A O 1
ATOM 2831 N N . ALA A 1 366 ? -17.726 -2.132 21.005 1.00 92.69 366 ALA A N 1
ATOM 2832 C CA . ALA A 1 366 ? -19.139 -1.997 21.344 1.00 92.69 366 ALA A CA 1
ATOM 2833 C C . ALA A 1 366 ? -19.839 -3.359 21.502 1.00 92.69 366 ALA A C 1
ATOM 2835 O O . ALA A 1 366 ? -19.272 -4.428 21.262 1.00 92.69 366 ALA A O 1
ATOM 2836 N N . GLY A 1 367 ? -21.102 -3.313 21.930 1.00 87.56 367 GLY A N 1
ATOM 2837 C CA . GLY A 1 367 ? -21.950 -4.491 22.088 1.00 87.56 367 GLY A CA 1
ATOM 2838 C C . GLY A 1 367 ? -21.590 -5.376 23.285 1.00 87.56 367 GLY A C 1
ATOM 2839 O O . GLY A 1 367 ? -20.943 -4.955 24.243 1.00 87.56 367 GLY A O 1
ATOM 2840 N N . THR A 1 368 ? -22.079 -6.612 23.237 1.00 87.94 368 THR A N 1
ATOM 2841 C CA . THR A 1 368 ? -21.851 -7.635 24.262 1.00 87.94 368 THR A CA 1
ATOM 2842 C C . THR A 1 368 ? -20.568 -8.424 23.981 1.00 87.94 368 THR A C 1
ATOM 2844 O O . THR A 1 368 ? -20.312 -8.733 22.813 1.00 87.94 368 THR A O 1
ATOM 2847 N N . PRO A 1 369 ? -19.805 -8.817 25.016 1.00 90.81 369 PRO A N 1
ATOM 2848 C CA . PRO A 1 369 ? -18.668 -9.723 24.862 1.00 90.81 369 PRO A CA 1
ATOM 2849 C C . PRO A 1 369 ? -19.084 -11.039 24.201 1.00 90.81 369 PRO A C 1
ATOM 2851 O O . PRO A 1 369 ? -20.041 -11.674 24.652 1.00 90.81 369 PRO A O 1
ATOM 2854 N N . ARG A 1 370 ? -18.395 -11.427 23.121 1.00 90.06 370 ARG A N 1
ATOM 2855 C CA . ARG A 1 370 ? -18.684 -12.660 22.366 1.00 90.06 370 ARG A CA 1
ATOM 2856 C C . ARG A 1 370 ? -17.934 -13.857 22.940 1.00 90.06 370 ARG A C 1
ATOM 2858 O O . ARG A 1 370 ? -18.549 -14.895 23.161 1.00 90.06 370 ARG A O 1
ATOM 2865 N N . ASP A 1 371 ? -16.655 -13.683 23.269 1.00 91.31 371 ASP A N 1
ATOM 2866 C CA . ASP A 1 371 ? -15.897 -14.625 24.090 1.00 91.31 371 ASP A CA 1
ATOM 2867 C C . ASP A 1 371 ? -15.713 -14.071 25.512 1.00 91.31 371 ASP A C 1
ATOM 2869 O O . ASP A 1 371 ? -15.081 -13.034 25.731 1.00 91.31 371 ASP A O 1
ATOM 2873 N N . LYS A 1 372 ? -16.277 -14.776 26.501 1.00 89.44 372 LYS A N 1
ATOM 2874 C CA . LYS A 1 372 ? -16.163 -14.393 27.916 1.00 89.44 372 LYS A CA 1
ATOM 2875 C C . LYS A 1 372 ? -14.734 -14.520 28.435 1.00 89.44 372 LYS A C 1
ATOM 2877 O O . LYS A 1 372 ? -14.298 -13.656 29.186 1.00 89.44 372 LYS A O 1
ATOM 2882 N N . LYS A 1 373 ? -13.986 -15.549 28.018 1.00 89.75 373 LYS A N 1
ATOM 2883 C CA . LYS A 1 373 ? -12.617 -15.774 28.504 1.00 89.75 373 LYS A CA 1
ATOM 2884 C C . LYS A 1 373 ? -11.708 -14.627 28.084 1.00 89.75 373 LYS A C 1
ATOM 2886 O O . LYS A 1 373 ? -10.954 -14.129 28.914 1.00 89.75 373 LYS A O 1
ATOM 2891 N N . VAL A 1 374 ? -11.823 -14.182 26.833 1.00 90.50 374 VAL A N 1
ATOM 2892 C CA . VAL A 1 374 ? -11.057 -13.039 26.314 1.00 90.50 374 VAL A CA 1
ATOM 2893 C C . VAL A 1 374 ? -11.425 -11.758 27.069 1.00 90.50 374 VAL A C 1
ATOM 2895 O O . VAL A 1 374 ? -10.547 -11.038 27.533 1.00 90.50 374 VAL A O 1
ATOM 2898 N N . TYR A 1 375 ? -12.719 -11.498 27.266 1.00 91.88 375 TYR A N 1
ATOM 2899 C CA . TYR A 1 375 ? -13.190 -10.284 27.937 1.00 91.88 375 TYR A CA 1
ATOM 2900 C C . TYR A 1 375 ? -12.832 -10.206 29.430 1.00 91.88 375 TYR A C 1
ATOM 2902 O O . TYR A 1 375 ? -12.513 -9.128 29.938 1.00 91.88 375 TYR A O 1
ATOM 2910 N N . ASP A 1 376 ? -12.886 -11.327 30.150 1.00 91.06 376 ASP A N 1
ATOM 2911 C CA . ASP A 1 376 ? -12.611 -11.351 31.589 1.00 91.06 376 ASP A CA 1
ATOM 2912 C C . ASP A 1 376 ? -11.139 -11.050 31.889 1.00 91.06 376 ASP A C 1
ATOM 2914 O O . ASP A 1 376 ? -10.835 -10.347 32.860 1.00 91.06 376 ASP A O 1
ATOM 2918 N N . HIS A 1 377 ? -10.240 -11.507 31.016 1.00 89.00 377 HIS A N 1
ATOM 2919 C CA . HIS A 1 377 ? -8.810 -11.224 31.101 1.00 89.00 377 HIS A CA 1
ATOM 2920 C C . HIS A 1 377 ? -8.418 -9.873 30.489 1.00 89.00 377 HIS A C 1
ATOM 2922 O O . HIS A 1 377 ? -7.337 -9.374 30.800 1.00 89.00 377 HIS A O 1
ATOM 2928 N N . ALA A 1 378 ? -9.294 -9.252 29.690 1.00 92.19 378 ALA A N 1
ATOM 2929 C CA . ALA A 1 378 ? -9.023 -7.968 29.061 1.00 92.19 378 ALA A CA 1
ATOM 2930 C C . ALA A 1 378 ? -8.779 -6.858 30.090 1.00 92.19 378 ALA A C 1
ATOM 2932 O O . ALA A 1 378 ? -9.608 -6.591 30.972 1.00 92.19 378 ALA A O 1
ATOM 2933 N N . ARG A 1 379 ? -7.634 -6.187 29.952 1.00 92.88 379 ARG A N 1
ATOM 2934 C CA . ARG A 1 379 ? -7.219 -5.046 30.775 1.00 92.88 379 ARG A CA 1
ATOM 2935 C C . ARG A 1 379 ? -6.564 -3.985 29.910 1.00 92.88 379 ARG A C 1
ATOM 2937 O O . ARG A 1 379 ? -5.982 -4.292 28.875 1.00 92.88 379 ARG A O 1
ATOM 2944 N N . GLU A 1 380 ? -6.669 -2.742 30.362 1.00 94.44 380 GLU A N 1
ATOM 2945 C CA . GLU A 1 380 ? -5.985 -1.619 29.730 1.00 94.44 380 GLU A CA 1
ATOM 2946 C C . GLU A 1 380 ? -4.467 -1.820 29.759 1.00 94.44 380 GLU A C 1
ATOM 2948 O O . GLU A 1 380 ? -3.908 -2.359 30.720 1.00 94.44 380 GLU A O 1
ATOM 2953 N N . SER A 1 381 ? -3.814 -1.376 28.690 1.00 94.50 381 SER A N 1
ATOM 2954 C CA . SER A 1 381 ? -2.368 -1.503 28.547 1.00 94.50 381 SER A CA 1
ATOM 2955 C C . SER A 1 381 ? -1.614 -0.576 29.510 1.00 94.50 381 SER A C 1
ATOM 2957 O O . SER A 1 381 ? -2.134 0.471 29.912 1.00 94.50 381 SER A O 1
ATOM 2959 N N . PRO A 1 382 ? -0.363 -0.916 29.877 1.00 95.25 382 PRO A N 1
ATOM 2960 C CA . PRO A 1 382 ? 0.459 -0.071 30.739 1.00 95.25 382 PRO A CA 1
ATOM 2961 C C . PRO A 1 382 ? 0.715 1.310 30.117 1.00 95.25 382 PRO A C 1
ATOM 2963 O O . PRO A 1 382 ? 0.603 1.504 28.904 1.00 95.25 382 PRO A O 1
ATOM 2966 N N . LEU A 1 383 ? 1.141 2.265 30.951 1.00 95.00 383 LEU A N 1
ATOM 2967 C CA . LEU A 1 383 ? 1.402 3.653 30.540 1.00 95.00 383 LEU A CA 1
ATOM 2968 C C . LEU A 1 383 ? 2.399 3.780 29.380 1.00 95.00 383 LEU A C 1
ATOM 2970 O O . LEU A 1 383 ? 2.249 4.661 28.539 1.00 95.00 383 LEU A O 1
ATOM 2974 N N . VAL A 1 384 ? 3.360 2.858 29.283 1.00 95.06 384 VAL A N 1
ATOM 2975 C CA . VAL A 1 384 ? 4.334 2.803 28.180 1.00 95.06 384 VAL A CA 1
ATOM 2976 C C . VAL A 1 384 ? 3.652 2.644 26.814 1.00 95.06 384 VAL A C 1
ATOM 2978 O O . VAL A 1 384 ? 4.165 3.134 25.815 1.00 95.06 384 VAL A O 1
ATOM 2981 N N . MET A 1 385 ? 2.479 2.006 26.760 1.00 94.25 385 MET A N 1
ATOM 2982 C CA . MET A 1 385 ? 1.697 1.867 25.531 1.00 94.25 385 MET A CA 1
ATOM 2983 C C . MET A 1 385 ? 0.637 2.961 25.390 1.00 94.25 385 MET A C 1
ATOM 2985 O O . MET A 1 385 ? 0.438 3.456 24.287 1.00 94.25 385 MET A O 1
ATOM 2989 N N . THR A 1 386 ? -0.037 3.368 26.470 1.00 94.75 386 THR A N 1
ATOM 2990 C CA . THR A 1 386 ? -1.159 4.322 26.385 1.00 94.75 386 THR A CA 1
ATOM 2991 C C . THR A 1 386 ? -0.721 5.776 26.205 1.00 94.75 386 THR A C 1
ATOM 2993 O O . THR A 1 386 ? -1.416 6.518 25.513 1.00 94.75 386 THR A O 1
ATOM 2996 N N . ILE A 1 387 ? 0.440 6.188 26.734 1.00 96.19 387 ILE A N 1
ATOM 2997 C CA . ILE A 1 387 ? 0.971 7.550 26.536 1.00 96.19 387 ILE A CA 1
ATOM 2998 C C . ILE A 1 387 ? 1.196 7.850 25.042 1.00 96.19 387 ILE A C 1
ATOM 3000 O O . ILE A 1 387 ? 0.646 8.847 24.566 1.00 96.19 387 ILE A O 1
ATOM 3004 N N . PRO A 1 388 ? 1.905 7.003 24.261 1.00 95.56 388 PRO A N 1
ATOM 3005 C CA . PRO A 1 388 ? 2.010 7.192 22.815 1.00 95.56 388 PRO A CA 1
ATOM 3006 C C . PRO A 1 388 ? 0.663 7.307 22.090 1.00 95.56 388 PRO A C 1
ATOM 3008 O O . PRO A 1 388 ? 0.538 8.129 21.185 1.00 95.56 388 PRO A O 1
ATOM 3011 N N . LEU A 1 389 ? -0.361 6.539 22.492 1.00 96.00 389 LEU A N 1
ATOM 3012 C CA . LEU A 1 389 ? -1.701 6.639 21.895 1.00 96.00 389 LEU A CA 1
ATOM 3013 C C . LEU A 1 389 ? -2.333 8.007 22.143 1.00 96.00 389 LEU A C 1
ATOM 3015 O O . LEU A 1 389 ? -2.901 8.594 21.227 1.00 96.00 389 LEU A O 1
ATOM 3019 N N . ILE A 1 390 ? -2.220 8.534 23.362 1.00 95.62 390 ILE A N 1
ATOM 3020 C CA . ILE A 1 390 ? -2.767 9.851 23.703 1.00 95.62 390 ILE A CA 1
ATOM 3021 C C . ILE A 1 390 ? -2.055 10.940 22.893 1.00 95.62 390 ILE A C 1
ATOM 3023 O O . ILE A 1 390 ? -2.718 11.764 22.263 1.00 95.62 390 ILE A O 1
ATOM 3027 N N . VAL A 1 391 ? -0.723 10.906 22.830 1.00 95.88 391 VAL A N 1
ATOM 3028 C CA . VAL A 1 391 ? 0.068 11.876 22.055 1.00 95.88 391 VAL A CA 1
ATOM 3029 C C . VAL A 1 391 ? -0.285 11.820 20.567 1.00 95.88 391 VAL A C 1
ATOM 3031 O O . VAL A 1 391 ? -0.561 12.848 19.953 1.00 95.88 391 VAL A O 1
ATOM 3034 N N . LEU A 1 392 ? -0.350 10.627 19.976 1.00 94.56 392 LEU A N 1
ATOM 3035 C CA . LEU A 1 392 ? -0.730 10.471 18.571 1.00 94.56 392 LEU A CA 1
ATOM 3036 C C . LEU A 1 392 ? -2.189 10.867 18.311 1.00 94.56 392 LEU A C 1
ATOM 3038 O O . LEU A 1 392 ? -2.486 11.399 17.245 1.00 94.56 392 LEU A O 1
ATOM 3042 N N . SER A 1 393 ? -3.091 10.662 19.276 1.00 93.25 393 SER A N 1
ATOM 3043 C CA . SER A 1 393 ? -4.483 11.117 19.174 1.00 93.25 393 SER A CA 1
ATOM 3044 C C . SER A 1 393 ? -4.587 12.640 19.122 1.00 93.25 393 SER A C 1
ATOM 3046 O O . SER A 1 393 ? -5.363 13.168 18.329 1.00 93.25 393 SER A O 1
ATOM 3048 N N . PHE A 1 394 ? -3.741 13.346 19.877 1.00 92.06 394 PHE A N 1
ATOM 3049 C CA . PHE A 1 394 ? -3.638 14.799 19.802 1.00 92.06 394 PHE A CA 1
ATOM 3050 C C . PHE A 1 394 ? -3.199 15.245 18.400 1.00 92.06 394 PHE A C 1
ATOM 3052 O O . PHE A 1 394 ? -3.865 16.074 17.782 1.00 92.06 394 PHE A O 1
ATOM 3059 N N . PHE A 1 395 ? -2.149 14.639 17.835 1.00 91.38 395 PHE A N 1
ATOM 3060 C CA . PHE A 1 395 ? -1.723 14.960 16.468 1.00 91.38 395 PHE A CA 1
ATOM 3061 C C . PHE A 1 395 ? -2.774 14.593 15.413 1.00 91.38 395 PHE A C 1
ATOM 3063 O O . PHE A 1 395 ? -3.014 15.380 14.504 1.00 91.38 395 PHE A O 1
ATOM 3070 N N . ALA A 1 396 ? -3.467 13.461 15.546 1.00 90.19 396 ALA A N 1
ATOM 3071 C CA . ALA A 1 396 ? -4.539 13.076 14.626 1.00 90.19 396 ALA A CA 1
ATOM 3072 C C . ALA A 1 396 ? -5.688 14.106 14.576 1.00 90.19 396 ALA A C 1
ATOM 3074 O O . ALA A 1 396 ? -6.349 14.238 13.542 1.00 90.19 396 ALA A O 1
ATOM 3075 N N . ILE A 1 397 ? -5.905 14.856 15.660 1.00 87.06 397 ILE A N 1
ATOM 3076 C CA . ILE A 1 397 ? -6.872 15.957 15.715 1.00 87.06 397 ILE A CA 1
ATOM 3077 C C . ILE A 1 397 ? -6.260 17.238 15.136 1.00 87.06 397 ILE A C 1
ATOM 3079 O O . ILE A 1 397 ? -6.851 17.843 14.248 1.00 87.06 397 ILE A O 1
ATOM 3083 N N . PHE A 1 398 ? -5.078 17.642 15.613 1.00 86.75 398 PHE A N 1
ATOM 3084 C CA . PHE A 1 398 ? -4.592 19.017 15.445 1.00 86.75 398 PHE A CA 1
ATOM 3085 C C . PHE A 1 398 ? -3.529 19.229 14.360 1.00 86.75 398 PHE A C 1
ATOM 3087 O O . PHE A 1 398 ? -3.233 20.371 14.020 1.00 86.75 398 PHE A O 1
ATOM 3094 N N . VAL A 1 399 ? -2.942 18.180 13.779 1.00 87.62 399 VAL A N 1
ATOM 3095 C CA . VAL A 1 399 ? -1.804 18.354 12.853 1.00 87.62 399 VAL A CA 1
ATOM 3096 C C . VAL A 1 399 ? -2.156 19.138 11.579 1.00 87.62 399 VAL A C 1
ATOM 3098 O O . VAL A 1 399 ? -1.299 19.782 10.985 1.00 87.62 399 VAL A O 1
ATOM 3101 N N . ALA A 1 400 ? -3.426 19.121 11.178 1.00 84.31 400 ALA A N 1
ATOM 3102 C CA . ALA A 1 400 ? -3.936 19.812 9.995 1.00 84.31 400 ALA A CA 1
ATOM 3103 C C . ALA A 1 400 ? -4.868 20.983 10.356 1.00 84.31 400 ALA A C 1
ATOM 3105 O O . ALA A 1 400 ? -5.801 21.291 9.613 1.00 84.31 400 ALA A O 1
ATOM 3106 N N . VAL A 1 401 ? -4.638 21.633 11.503 1.00 82.81 401 VAL A N 1
ATOM 3107 C CA . VAL A 1 401 ? -5.365 22.854 11.888 1.00 82.81 401 VAL A CA 1
ATOM 3108 C C . VAL A 1 401 ? -5.232 23.909 10.791 1.00 82.81 401 VAL A C 1
ATOM 3110 O O . VAL A 1 401 ? -4.136 24.198 10.316 1.00 82.81 401 VAL A O 1
ATOM 3113 N N . GLY A 1 402 ? -6.368 24.481 10.390 1.00 76.75 402 GLY A N 1
ATOM 3114 C CA . GLY A 1 402 ? -6.448 25.452 9.297 1.00 76.75 402 GLY A CA 1
ATOM 3115 C C . GLY A 1 402 ? -6.542 24.827 7.901 1.00 76.75 402 GLY A C 1
ATOM 3116 O O . GLY A 1 402 ? -6.754 25.558 6.942 1.00 76.75 402 GLY A O 1
ATOM 3117 N N . GLY A 1 403 ? -6.445 23.501 7.758 1.00 83.69 403 GLY A N 1
ATOM 3118 C CA . GLY A 1 403 ? -6.574 22.826 6.466 1.00 83.69 403 GLY A CA 1
ATOM 3119 C C . GLY A 1 403 ? -5.633 23.390 5.401 1.00 83.69 403 GLY A C 1
ATOM 3120 O O . GLY A 1 403 ? -4.441 23.548 5.652 1.00 83.69 403 GLY A O 1
ATOM 3121 N N . GLU A 1 404 ? -6.176 23.727 4.229 1.00 79.56 404 GLU A N 1
ATOM 3122 C CA . GLU A 1 404 ? -5.407 24.284 3.106 1.00 79.56 404 GLU A CA 1
ATOM 3123 C C . GLU A 1 404 ? -4.891 25.718 3.336 1.00 79.56 404 GLU A C 1
ATOM 3125 O O . GLU A 1 404 ? -3.976 26.169 2.654 1.00 79.56 404 GLU A O 1
ATOM 3130 N N . VAL A 1 405 ? -5.436 26.446 4.311 1.00 81.88 405 VAL A N 1
ATOM 3131 C CA . VAL A 1 405 ? -4.893 27.751 4.737 1.00 81.88 405 VAL A CA 1
ATOM 3132 C C . VAL A 1 405 ? -3.991 27.621 5.967 1.00 81.88 405 VAL A C 1
ATOM 3134 O O . VAL A 1 405 ? -3.481 28.611 6.486 1.00 81.88 405 VAL A O 1
ATOM 3137 N N . GLY A 1 406 ? -3.813 26.396 6.463 1.00 84.25 406 GLY A N 1
ATOM 3138 C CA . GLY A 1 406 ? -3.035 26.095 7.651 1.00 84.25 406 GLY A CA 1
ATOM 3139 C C . GLY A 1 406 ? -1.525 26.095 7.402 1.00 84.25 406 GLY A C 1
ATOM 3140 O O . GLY A 1 406 ? -1.064 25.963 6.264 1.00 84.25 406 GLY A O 1
ATOM 3141 N N . PRO A 1 407 ? -0.726 26.163 8.481 1.00 85.81 407 PRO A N 1
ATOM 3142 C CA . PRO A 1 407 ? 0.730 26.227 8.390 1.00 85.81 407 PRO A CA 1
ATOM 3143 C C . PRO A 1 407 ? 1.331 24.983 7.727 1.00 85.81 407 PRO A C 1
ATOM 3145 O O . PRO A 1 407 ? 2.267 25.104 6.945 1.00 85.81 407 PRO A O 1
ATOM 3148 N N . LEU A 1 408 ? 0.784 23.788 7.987 1.00 87.31 408 LEU A N 1
ATOM 3149 C CA . LEU A 1 408 ? 1.308 22.549 7.406 1.00 87.31 408 LEU A CA 1
ATOM 3150 C C . LEU A 1 408 ? 1.145 22.516 5.880 1.00 87.31 408 LEU A C 1
ATOM 3152 O O . LEU A 1 408 ? 2.084 22.169 5.169 1.00 87.31 408 LEU A O 1
ATOM 3156 N N . TYR A 1 409 ? -0.034 22.882 5.377 1.00 85.81 409 TYR A N 1
ATOM 3157 C CA . TYR A 1 409 ? -0.276 22.909 3.937 1.00 85.81 409 TYR A CA 1
ATOM 3158 C C . TYR A 1 409 ? 0.505 24.050 3.267 1.00 85.81 409 TYR A C 1
ATOM 3160 O O . TYR A 1 409 ? 1.069 23.848 2.196 1.00 85.81 409 TYR A O 1
ATOM 3168 N N . GLY A 1 410 ? 0.649 25.201 3.935 1.00 84.88 410 GLY A N 1
ATOM 3169 C CA . GLY A 1 410 ? 1.512 26.296 3.480 1.00 84.88 410 GLY A CA 1
ATOM 3170 C C . GLY A 1 410 ? 2.996 25.914 3.377 1.00 84.88 410 GLY A C 1
ATOM 3171 O O . GLY A 1 410 ? 3.650 26.271 2.402 1.00 84.88 410 GLY A O 1
ATOM 3172 N N . LEU A 1 411 ? 3.526 25.130 4.325 1.00 87.12 411 LEU A N 1
ATOM 3173 C CA . LEU A 1 411 ? 4.895 24.599 4.246 1.00 87.12 411 LEU A CA 1
ATOM 3174 C C . LEU A 1 411 ? 5.084 23.678 3.037 1.00 87.12 411 LEU A C 1
ATOM 3176 O O . LEU A 1 411 ? 6.107 23.756 2.361 1.00 87.12 411 LEU A O 1
ATOM 3180 N N . LEU A 1 412 ? 4.096 22.824 2.750 1.00 87.19 412 LEU A N 1
ATOM 3181 C CA . LEU A 1 412 ? 4.129 21.962 1.570 1.00 87.19 412 LEU A CA 1
ATOM 3182 C C . LEU A 1 412 ? 4.098 22.792 0.285 1.00 87.19 412 LEU A C 1
ATOM 3184 O O . LEU A 1 412 ? 4.943 22.578 -0.580 1.00 87.19 412 LEU A O 1
ATOM 3188 N N . GLN A 1 413 ? 3.207 23.781 0.198 1.00 81.25 413 GLN A N 1
ATOM 3189 C CA . GLN A 1 413 ? 3.136 24.705 -0.940 1.00 81.25 413 GLN A CA 1
ATOM 3190 C C . GLN A 1 413 ? 4.436 25.479 -1.164 1.00 81.25 413 GLN A C 1
ATOM 3192 O O . GLN A 1 413 ? 4.853 25.657 -2.299 1.00 81.25 413 GLN A O 1
ATOM 3197 N N . GLY A 1 414 ? 5.123 25.902 -0.098 1.00 79.31 414 GLY A N 1
ATOM 3198 C CA . GLY A 1 414 ? 6.421 26.572 -0.226 1.00 79.31 414 GLY A CA 1
ATOM 3199 C C . GLY A 1 414 ? 7.503 25.699 -0.877 1.00 79.31 414 GLY A C 1
ATOM 3200 O O . GLY A 1 414 ? 8.511 26.217 -1.350 1.00 79.31 414 GLY A O 1
ATOM 3201 N N . SER A 1 415 ? 7.297 24.380 -0.915 1.00 81.12 415 SER A N 1
ATOM 3202 C CA . SER A 1 415 ? 8.170 23.404 -1.575 1.00 81.12 415 SER A CA 1
ATOM 3203 C C . SER A 1 415 ? 7.598 22.849 -2.886 1.00 81.12 415 SER A C 1
ATOM 3205 O O . SER A 1 415 ? 8.149 21.895 -3.442 1.00 81.12 415 SER A O 1
ATOM 3207 N N . GLU A 1 416 ? 6.490 23.416 -3.363 1.00 77.06 416 GLU A N 1
ATOM 3208 C CA . GLU A 1 416 ? 5.799 22.968 -4.565 1.00 77.06 416 GLU A CA 1
ATOM 3209 C C . GLU A 1 416 ? 6.636 23.235 -5.825 1.00 77.06 416 GLU A C 1
ATOM 3211 O O . GLU A 1 416 ? 7.264 24.291 -5.953 1.00 77.06 416 GLU A O 1
ATOM 3216 N N . PRO A 1 417 ? 6.690 22.292 -6.782 1.00 72.19 417 PRO A N 1
ATOM 3217 C CA . PRO A 1 417 ? 7.401 22.536 -8.023 1.00 72.19 417 PRO A CA 1
ATOM 3218 C C . PRO A 1 417 ? 6.741 23.613 -8.891 1.00 72.19 417 PRO A C 1
ATOM 3220 O O . PRO A 1 417 ? 5.525 23.634 -9.053 1.00 72.19 417 PRO A O 1
ATOM 3223 N N . VAL A 1 418 ? 7.572 24.411 -9.573 1.00 59.06 418 VAL A N 1
ATOM 3224 C CA . VAL A 1 418 ? 7.187 25.540 -10.456 1.00 59.06 418 VAL A CA 1
ATOM 3225 C C . VAL A 1 418 ? 6.123 25.182 -11.517 1.00 59.06 418 VAL A C 1
ATOM 3227 O O . VAL A 1 418 ? 5.395 26.048 -11.985 1.00 59.06 418 VAL A O 1
ATOM 3230 N N . HIS A 1 419 ? 5.983 23.900 -11.871 1.00 56.94 419 HIS A N 1
ATOM 3231 C CA . HIS A 1 419 ? 5.030 23.408 -12.873 1.00 56.94 419 HIS A CA 1
ATOM 3232 C C . HIS A 1 419 ? 3.562 23.361 -12.404 1.00 56.94 419 HIS A C 1
ATOM 3234 O O . HIS A 1 419 ? 2.682 23.145 -13.234 1.00 56.94 419 HIS A O 1
ATOM 3240 N N . VAL A 1 420 ? 3.276 23.521 -11.105 1.00 57.81 420 VAL A N 1
ATOM 3241 C CA . VAL A 1 420 ? 1.905 23.396 -10.564 1.00 57.81 420 VAL A CA 1
ATOM 3242 C C . VAL A 1 420 ? 1.178 24.748 -10.473 1.00 57.81 420 VAL A C 1
ATOM 3244 O O . VAL A 1 420 ? -0.047 24.803 -10.584 1.00 57.81 420 VAL A O 1
ATOM 3247 N N . ASP A 1 421 ? 1.923 25.849 -10.344 1.00 47.69 421 ASP A N 1
ATOM 3248 C CA . ASP A 1 421 ? 1.376 27.182 -10.045 1.00 47.69 421 ASP A CA 1
ATOM 3249 C C . ASP A 1 421 ? 0.791 27.900 -11.283 1.00 47.69 421 ASP A C 1
ATOM 3251 O O . ASP A 1 421 ? -0.189 28.633 -11.186 1.00 47.69 421 ASP A O 1
ATOM 3255 N N . GLY A 1 422 ? 1.328 27.629 -12.482 1.00 49.72 422 GLY A N 1
ATOM 3256 C CA . GLY A 1 422 ? 0.971 28.341 -13.725 1.00 49.72 422 GLY A CA 1
ATOM 3257 C C . GLY A 1 422 ? -0.395 28.001 -14.339 1.00 49.72 422 GLY A C 1
ATOM 3258 O O . GLY A 1 422 ? -0.837 28.682 -15.260 1.00 49.72 422 GLY A O 1
ATOM 3259 N N . GLY A 1 423 ? -1.083 26.977 -13.826 1.00 45.16 423 GLY A N 1
ATOM 3260 C CA . GLY A 1 423 ? -2.384 26.544 -14.328 1.00 45.16 423 GLY A CA 1
ATOM 3261 C C . GLY A 1 423 ? -2.355 25.879 -15.709 1.00 45.16 423 GLY A C 1
ATOM 3262 O O . GLY A 1 423 ? -1.482 26.130 -16.530 1.00 45.16 423 GLY A O 1
ATOM 3263 N N . ALA A 1 424 ? -3.318 24.972 -15.915 1.00 44.00 424 ALA A N 1
ATOM 3264 C CA . ALA A 1 424 ? -3.650 24.298 -17.169 1.00 44.00 424 ALA A CA 1
ATOM 3265 C C . ALA A 1 424 ? -2.469 24.114 -18.132 1.00 44.00 424 ALA A C 1
ATOM 3267 O O . ALA A 1 424 ? -2.364 24.797 -19.151 1.00 44.00 424 ALA A O 1
ATOM 3268 N N . VAL A 1 425 ? -1.631 23.105 -17.870 1.00 48.47 425 VAL A N 1
ATOM 3269 C CA . VAL A 1 425 ? -0.906 22.462 -18.970 1.00 48.47 425 VAL A CA 1
ATOM 3270 C C . VAL A 1 425 ? -1.980 21.796 -19.836 1.00 48.47 425 VAL A C 1
ATOM 3272 O O . VAL A 1 425 ? -2.354 20.644 -19.629 1.00 48.47 425 VAL A O 1
ATOM 3275 N N . SER A 1 426 ? -2.570 22.583 -20.735 1.00 45.44 426 SER A N 1
ATOM 3276 C CA . SER A 1 426 ? -3.418 22.122 -21.821 1.00 45.44 426 SER A CA 1
ATOM 3277 C C . SER A 1 426 ? -2.487 21.418 -22.792 1.00 45.44 426 SER A C 1
ATOM 3279 O O . SER A 1 426 ? -1.883 22.027 -23.677 1.00 45.44 426 SER A O 1
ATOM 3281 N N . VAL A 1 427 ? -2.340 20.112 -22.606 1.00 47.12 427 VAL A N 1
ATOM 3282 C CA . VAL A 1 427 ? -1.697 19.248 -23.586 1.00 47.12 427 VAL A CA 1
ATOM 3283 C C . VAL A 1 427 ? -2.714 19.037 -24.703 1.00 47.12 427 VAL A C 1
ATOM 3285 O O . VAL A 1 427 ? -3.346 17.995 -24.806 1.00 47.12 427 VAL A O 1
ATOM 3288 N N . ALA A 1 428 ? -2.917 20.065 -25.531 1.00 39.62 428 ALA A N 1
ATOM 3289 C CA . ALA A 1 428 ? -3.707 19.961 -26.749 1.00 39.62 428 ALA A CA 1
ATOM 3290 C C . ALA A 1 428 ? -2.921 19.094 -27.738 1.00 39.62 428 ALA A C 1
ATOM 3292 O O . ALA A 1 428 ? -2.042 19.560 -28.450 1.00 39.62 428 ALA A O 1
ATOM 3293 N N . THR A 1 429 ? -3.148 17.787 -27.694 1.00 41.53 429 THR A N 1
ATOM 3294 C CA . THR A 1 429 ? -2.962 16.928 -28.866 1.00 41.53 429 THR A CA 1
ATOM 3295 C C . THR A 1 429 ? -4.194 17.119 -29.739 1.00 41.53 429 THR A C 1
ATOM 3297 O O . THR A 1 429 ? -5.308 16.982 -29.234 1.00 41.53 429 THR A O 1
ATOM 3300 N N . GLU A 1 430 ? -4.028 17.409 -31.030 1.00 37.34 430 GLU A N 1
ATOM 3301 C CA . GLU A 1 430 ? -5.111 17.213 -31.997 1.00 37.34 430 GLU A CA 1
ATOM 3302 C C . GLU A 1 430 ? -5.486 15.718 -31.995 1.00 37.34 430 GLU A C 1
ATOM 3304 O O . GLU A 1 430 ? -4.814 14.882 -32.593 1.00 37.34 430 GLU A O 1
ATOM 3309 N N . GLY A 1 431 ? -6.511 15.354 -31.217 1.00 42.66 431 GLY A N 1
ATOM 3310 C CA . GLY A 1 431 ? -6.943 13.971 -31.011 1.00 42.66 431 GLY A CA 1
ATOM 3311 C C . GLY A 1 431 ? -7.600 13.729 -29.646 1.00 42.66 431 GLY A C 1
ATOM 3312 O O . GLY A 1 431 ? -7.546 14.563 -28.747 1.00 42.66 431 GLY A O 1
ATOM 3313 N N . ALA A 1 432 ? -8.222 12.558 -29.479 1.00 40.66 432 ALA A N 1
ATOM 3314 C CA . ALA A 1 432 ? -9.049 12.157 -28.329 1.00 40.66 432 ALA A CA 1
ATOM 3315 C C . ALA A 1 432 ? -8.314 12.009 -26.966 1.00 40.66 432 ALA A C 1
ATOM 3317 O O . ALA A 1 432 ? -8.844 11.381 -26.052 1.00 40.66 432 ALA A O 1
ATOM 3318 N N . THR A 1 433 ? -7.101 12.551 -26.823 1.00 53.59 433 THR A N 1
ATOM 3319 C CA . THR A 1 433 ? -6.184 12.340 -25.685 1.00 53.59 433 THR A CA 1
ATOM 3320 C C . THR A 1 433 ? -5.644 13.638 -25.078 1.00 53.59 433 THR A C 1
ATOM 3322 O O . THR A 1 433 ? -4.636 13.605 -24.380 1.00 53.59 433 THR A O 1
ATOM 3325 N N . ALA A 1 434 ? -6.269 14.791 -25.335 1.00 64.19 434 ALA A N 1
ATOM 3326 C CA . ALA A 1 434 ? -5.870 16.034 -24.679 1.00 64.19 434 ALA A CA 1
ATOM 3327 C C . ALA A 1 434 ? -6.206 15.985 -23.176 1.00 64.19 434 ALA A C 1
ATOM 3329 O O . ALA A 1 434 ? -7.379 15.992 -22.802 1.00 64.19 434 ALA A O 1
ATOM 3330 N N . ILE A 1 435 ? -5.179 15.911 -22.322 1.00 74.81 435 ILE A N 1
ATOM 3331 C CA . ILE A 1 435 ? -5.319 15.912 -20.859 1.00 74.81 435 ILE A CA 1
ATOM 3332 C C . ILE A 1 435 ? -5.020 17.321 -20.357 1.00 74.81 435 ILE A C 1
ATOM 3334 O O . ILE A 1 435 ? -3.939 17.859 -20.593 1.00 74.81 435 ILE A O 1
ATOM 3338 N N . THR A 1 436 ? -5.968 17.907 -19.634 1.00 80.69 436 THR A N 1
ATOM 3339 C CA . THR A 1 436 ? -5.816 19.223 -19.007 1.00 80.69 436 THR A CA 1
ATOM 3340 C C . THR A 1 436 ? -5.643 19.060 -17.504 1.00 80.69 436 THR A C 1
ATOM 3342 O O . THR A 1 436 ? -6.549 18.581 -16.822 1.00 80.69 436 THR A O 1
ATOM 3345 N N . MET A 1 437 ? -4.495 19.466 -16.965 1.00 82.56 437 MET A N 1
ATOM 3346 C CA . MET A 1 437 ? -4.266 19.436 -15.516 1.00 82.56 437 MET A CA 1
ATOM 3347 C C . MET A 1 437 ? -4.927 20.650 -14.842 1.00 82.56 437 MET A C 1
ATOM 3349 O O . MET A 1 437 ? -4.726 21.775 -15.307 1.00 82.56 437 MET A O 1
ATOM 3353 N N . PRO A 1 438 ? -5.725 20.468 -13.774 1.00 82.25 438 PRO A N 1
ATOM 3354 C CA . PRO A 1 438 ? -6.404 21.577 -13.115 1.00 82.25 438 PRO A CA 1
ATOM 3355 C C . PRO A 1 438 ? -5.398 22.521 -12.448 1.00 82.25 438 PRO A C 1
ATOM 3357 O O . PRO A 1 438 ? -4.395 22.086 -11.887 1.00 82.25 438 PRO A O 1
ATOM 3360 N N . SER A 1 439 ? -5.681 23.825 -12.494 1.00 80.44 439 SER A N 1
ATOM 3361 C CA . SER A 1 439 ? -4.917 24.822 -11.742 1.00 80.44 439 SER A CA 1
ATOM 3362 C C . SER A 1 439 ? -5.308 24.821 -10.265 1.00 80.44 439 SER A C 1
ATOM 3364 O O . SER A 1 439 ? -6.394 24.371 -9.886 1.00 80.44 439 SER A O 1
ATOM 3366 N N . ARG A 1 440 ? -4.459 25.413 -9.424 1.00 77.50 440 ARG A N 1
ATOM 3367 C CA . ARG A 1 440 ? -4.744 25.602 -7.998 1.00 77.50 440 ARG A CA 1
ATOM 3368 C C . ARG A 1 440 ? -6.055 26.348 -7.744 1.00 77.50 440 ARG A C 1
ATOM 3370 O O . ARG A 1 440 ? -6.836 25.936 -6.889 1.00 77.50 440 ARG A O 1
ATOM 3377 N N . HIS A 1 441 ? -6.311 27.418 -8.494 1.00 79.88 441 HIS A N 1
ATOM 3378 C CA . HIS A 1 441 ? -7.555 28.181 -8.377 1.00 79.88 441 HIS A CA 1
ATOM 3379 C C . HIS A 1 441 ? -8.775 27.314 -8.706 1.00 79.88 441 HIS A C 1
ATOM 3381 O O . HIS A 1 441 ? -9.723 27.285 -7.928 1.00 79.88 441 HIS A O 1
ATOM 3387 N N . ALA A 1 442 ? -8.697 26.507 -9.770 1.00 83.12 442 ALA A N 1
ATOM 3388 C CA . ALA A 1 442 ? -9.780 25.600 -10.141 1.00 83.12 442 ALA A CA 1
ATOM 3389 C C . ALA A 1 442 ? -10.070 24.543 -9.059 1.00 83.12 442 ALA A C 1
ATOM 3391 O O . ALA A 1 442 ? -11.230 24.205 -8.833 1.00 83.12 442 ALA A O 1
ATOM 3392 N N . ILE A 1 443 ? -9.039 24.035 -8.371 1.00 85.12 443 ILE A N 1
ATOM 3393 C CA . ILE A 1 443 ? -9.202 23.103 -7.242 1.00 85.12 443 ILE A CA 1
ATOM 3394 C C . ILE A 1 443 ? -9.872 23.800 -6.053 1.00 85.12 443 ILE A C 1
ATOM 3396 O O . ILE A 1 443 ? -10.806 23.253 -5.464 1.00 85.12 443 ILE A O 1
ATOM 3400 N N . HIS A 1 444 ? -9.424 25.011 -5.719 1.00 85.00 444 HIS A N 1
ATOM 3401 C CA . HIS A 1 444 ? -9.965 25.779 -4.602 1.00 85.00 444 HIS A CA 1
ATOM 3402 C C . HIS A 1 444 ? -11.443 26.157 -4.818 1.00 85.00 444 HIS A C 1
ATOM 3404 O O . HIS A 1 444 ? -12.246 26.054 -3.891 1.00 85.00 444 HIS A O 1
ATOM 3410 N N . ASP A 1 445 ? -11.833 26.511 -6.045 1.00 86.19 445 ASP A N 1
ATOM 3411 C CA . ASP A 1 445 ? -13.209 26.902 -6.381 1.00 86.19 445 ASP A CA 1
ATOM 3412 C C . ASP A 1 445 ? -14.220 25.764 -6.172 1.00 86.19 445 ASP A C 1
ATOM 3414 O O . ASP A 1 445 ? -15.348 25.987 -5.725 1.00 86.19 445 ASP A O 1
ATOM 3418 N N . VAL A 1 446 ? -13.815 24.520 -6.450 1.00 88.38 446 VAL A N 1
ATOM 3419 C CA . VAL A 1 446 ? -14.678 23.336 -6.291 1.00 88.38 446 VAL A CA 1
ATOM 3420 C C . VAL A 1 446 ? -14.541 22.664 -4.924 1.00 88.38 446 VAL A C 1
ATOM 3422 O O . VAL A 1 446 ? -15.304 21.742 -4.618 1.00 88.38 446 VAL A O 1
ATOM 3425 N N . HIS A 1 447 ? -13.615 23.125 -4.079 1.00 87.19 447 HIS A N 1
ATOM 3426 C CA . HIS A 1 447 ? -13.281 22.488 -2.804 1.00 87.19 447 HIS A CA 1
ATOM 3427 C C . HIS A 1 447 ? -14.501 22.347 -1.886 1.00 87.19 447 HIS A C 1
ATOM 3429 O O . HIS A 1 447 ? -14.777 21.265 -1.367 1.00 87.19 447 HIS A O 1
ATOM 3435 N N . GLY A 1 448 ? -15.294 23.414 -1.737 1.00 85.62 448 GLY A N 1
ATOM 3436 C CA . GLY A 1 448 ? -16.491 23.387 -0.892 1.00 85.62 448 GLY A CA 1
ATOM 3437 C C . GLY A 1 448 ? -17.541 22.368 -1.353 1.00 85.62 448 GLY A C 1
ATOM 3438 O O . GLY A 1 448 ? -18.179 21.717 -0.525 1.00 85.62 448 GLY A O 1
ATOM 3439 N N . GLN A 1 449 ? -17.696 22.188 -2.669 1.00 89.56 449 GLN A N 1
ATOM 3440 C CA . GLN A 1 449 ? -18.625 21.206 -3.237 1.00 89.56 449 GLN A CA 1
ATOM 3441 C C . GLN A 1 449 ? -18.109 19.777 -3.037 1.00 89.56 449 GLN A C 1
ATOM 3443 O O . GLN A 1 449 ? -18.850 18.906 -2.580 1.00 89.56 449 GLN A O 1
ATOM 3448 N N . ALA A 1 450 ? -16.826 19.550 -3.329 1.00 88.56 450 ALA A N 1
ATOM 3449 C CA . ALA A 1 450 ? -16.166 18.263 -3.151 1.00 88.56 450 ALA A CA 1
ATOM 3450 C C . ALA A 1 450 ? -16.200 17.781 -1.693 1.00 88.56 450 ALA A C 1
ATOM 3452 O O . ALA A 1 450 ? -16.541 16.623 -1.448 1.00 88.56 450 ALA A O 1
ATOM 3453 N N . GLY A 1 451 ? -15.927 18.673 -0.735 1.00 86.44 451 GLY A N 1
ATOM 3454 C CA . GLY A 1 451 ? -15.989 18.361 0.694 1.00 86.44 451 GLY A CA 1
ATOM 3455 C C . GLY A 1 451 ? -17.392 17.949 1.145 1.00 86.44 451 GLY A C 1
ATOM 3456 O O . GLY A 1 451 ? -17.552 16.993 1.900 1.00 86.44 451 GLY A O 1
ATOM 3457 N N . TRP A 1 452 ? -18.447 18.583 0.618 1.00 87.81 452 TRP A N 1
ATOM 3458 C CA . TRP A 1 452 ? -19.821 18.182 0.939 1.00 87.81 452 TRP A CA 1
ATOM 3459 C C . TRP A 1 452 ? -20.158 16.782 0.415 1.00 87.81 452 TRP A C 1
ATOM 3461 O O . TRP A 1 452 ? -20.747 15.973 1.135 1.00 87.81 452 TRP A O 1
ATOM 3471 N N . TYR A 1 453 ? -19.744 16.460 -0.814 1.00 92.00 453 TYR A N 1
ATOM 3472 C CA . TYR A 1 453 ? -19.915 15.115 -1.363 1.00 92.00 453 TYR A CA 1
ATOM 3473 C C . TYR A 1 453 ? -19.149 14.070 -0.545 1.00 92.00 453 TYR A C 1
ATOM 3475 O O . TYR A 1 453 ? -19.727 13.042 -0.176 1.00 92.00 453 TYR A O 1
ATOM 3483 N N . ALA A 1 454 ? -17.883 14.339 -0.216 1.00 90.56 454 ALA A N 1
ATOM 3484 C CA . ALA A 1 454 ? -17.051 13.454 0.595 1.00 90.56 454 ALA A CA 1
ATOM 3485 C C . ALA A 1 454 ? -17.657 13.216 1.987 1.00 90.56 454 ALA A C 1
ATOM 3487 O O . ALA A 1 454 ? -17.748 12.069 2.434 1.00 90.56 454 ALA A O 1
ATOM 3488 N N . LEU A 1 455 ? -18.157 14.275 2.632 1.00 89.50 455 LEU A N 1
ATOM 3489 C CA . LEU A 1 455 ? -18.814 14.196 3.933 1.00 89.50 455 LEU A CA 1
ATOM 3490 C C . LEU A 1 455 ? -20.093 13.354 3.875 1.00 89.50 455 LEU A C 1
ATOM 3492 O O . LEU A 1 455 ? -20.279 12.482 4.722 1.00 89.50 455 LEU A O 1
ATOM 3496 N N . ILE A 1 456 ? -20.956 13.559 2.871 1.00 91.56 456 ILE A N 1
ATOM 3497 C CA . ILE A 1 456 ? -22.165 12.739 2.684 1.00 91.56 456 ILE A CA 1
ATOM 3498 C C . ILE A 1 456 ? -21.787 11.266 2.513 1.00 91.56 456 ILE A C 1
ATOM 3500 O O . ILE A 1 456 ? -22.377 10.399 3.164 1.00 91.56 456 ILE A O 1
ATOM 3504 N N . ALA A 1 457 ? -20.788 10.972 1.677 1.00 93.50 457 ALA A N 1
ATOM 3505 C CA . ALA A 1 457 ? -20.324 9.608 1.461 1.00 93.50 457 ALA A CA 1
ATOM 3506 C C . ALA A 1 457 ? -19.819 8.978 2.771 1.00 93.50 457 ALA A C 1
ATOM 3508 O O . ALA A 1 457 ? -20.274 7.894 3.144 1.00 93.50 457 ALA A O 1
ATOM 3509 N N . ALA A 1 458 ? -18.958 9.672 3.520 1.00 91.88 458 ALA A N 1
ATOM 3510 C CA . ALA A 1 458 ? -18.422 9.193 4.793 1.00 91.88 458 ALA A CA 1
ATOM 3511 C C . ALA A 1 458 ? -19.518 8.981 5.855 1.00 91.88 458 ALA A C 1
ATOM 3513 O O . ALA A 1 458 ? -19.562 7.932 6.501 1.00 91.88 458 ALA A O 1
ATOM 3514 N N . VAL A 1 459 ? -20.443 9.936 6.005 1.00 91.56 459 VAL A N 1
ATOM 3515 C CA . VAL A 1 459 ? -21.572 9.826 6.942 1.00 91.56 459 VAL A CA 1
ATOM 3516 C C . VAL A 1 459 ? -22.472 8.654 6.561 1.00 91.56 459 VAL A C 1
ATOM 3518 O O . VAL A 1 459 ? -22.846 7.876 7.435 1.00 91.56 459 VAL A O 1
ATOM 3521 N N . SER A 1 460 ? -22.774 8.465 5.273 1.00 94.44 460 SER A N 1
ATOM 3522 C CA . SER A 1 460 ? -23.604 7.344 4.818 1.00 94.44 460 SER A CA 1
ATOM 3523 C C . SER A 1 460 ? -22.989 5.985 5.180 1.00 94.44 460 SER A C 1
ATOM 3525 O O . SER A 1 460 ? -23.682 5.115 5.710 1.00 94.44 460 SER A O 1
ATOM 3527 N N . GLY A 1 461 ? -21.672 5.826 5.000 1.00 94.88 461 GLY A N 1
ATOM 3528 C CA . GLY A 1 461 ? -20.945 4.614 5.375 1.00 94.88 461 GLY A CA 1
ATOM 3529 C C . GLY A 1 461 ? -20.917 4.374 6.885 1.00 94.88 461 GLY A C 1
ATOM 3530 O O . GLY A 1 461 ? -21.148 3.251 7.339 1.00 94.88 461 GLY A O 1
ATOM 3531 N N . ALA A 1 462 ? -20.693 5.429 7.674 1.00 93.62 462 ALA A N 1
ATOM 3532 C CA . ALA A 1 462 ? -20.706 5.361 9.135 1.00 93.62 462 ALA A CA 1
ATOM 3533 C C . ALA A 1 462 ? -22.096 4.996 9.686 1.00 93.62 462 ALA A C 1
ATOM 3535 O O . ALA A 1 462 ? -22.212 4.123 10.549 1.00 93.62 462 ALA A O 1
ATOM 3536 N N . VAL A 1 463 ? -23.157 5.611 9.152 1.00 93.31 463 VAL A N 1
ATOM 3537 C CA . VAL A 1 463 ? -24.551 5.298 9.503 1.00 93.31 463 VAL A CA 1
ATOM 3538 C C . VAL A 1 463 ? -24.873 3.850 9.150 1.00 93.31 463 VAL A C 1
ATOM 3540 O O . VAL A 1 463 ? -25.423 3.129 9.980 1.00 93.31 463 VAL A O 1
ATOM 3543 N N . PHE A 1 464 ? -24.478 3.383 7.964 1.00 93.19 464 PHE A N 1
ATOM 3544 C CA . PHE A 1 464 ? -24.708 1.997 7.562 1.00 93.19 464 PHE A CA 1
ATOM 3545 C C . PHE A 1 464 ? -23.995 1.003 8.493 1.00 93.19 464 PHE A C 1
ATOM 3547 O O . PHE A 1 464 ? -24.601 0.029 8.946 1.00 93.19 464 PHE A O 1
ATOM 3554 N N . ALA A 1 465 ? -22.746 1.285 8.880 1.00 93.44 465 ALA A N 1
ATOM 3555 C CA . ALA A 1 465 ? -22.026 0.484 9.871 1.00 93.44 465 ALA A CA 1
ATOM 3556 C C . ALA A 1 465 ? -22.709 0.500 11.249 1.00 93.44 465 ALA A C 1
ATOM 3558 O O . ALA A 1 465 ? -22.796 -0.539 11.906 1.00 93.44 465 ALA A O 1
ATOM 3559 N N . TYR A 1 466 ? -23.230 1.649 11.682 1.00 91.56 466 TYR A N 1
ATOM 3560 C CA . TYR A 1 466 ? -23.952 1.776 12.947 1.00 91.56 466 TYR A CA 1
ATOM 3561 C C . TYR A 1 466 ? -25.267 0.980 12.960 1.00 91.56 466 TYR A C 1
ATOM 3563 O O . TYR A 1 466 ? -25.560 0.301 13.946 1.00 91.56 466 TYR A O 1
ATOM 3571 N N . LEU A 1 467 ? -26.028 0.983 11.862 1.00 91.44 467 LEU A N 1
ATOM 3572 C CA . LEU A 1 467 ? -27.265 0.202 11.738 1.00 91.44 467 LEU A CA 1
ATOM 3573 C C . LEU A 1 467 ? -27.008 -1.313 11.810 1.00 91.44 467 LEU A C 1
ATOM 3575 O O . LEU A 1 467 ? -27.744 -2.030 12.491 1.00 91.44 467 LEU A O 1
ATOM 3579 N N . LEU A 1 468 ? -25.946 -1.791 11.154 1.00 90.25 468 LEU A N 1
ATOM 3580 C CA . LEU A 1 468 ? -25.570 -3.211 11.097 1.00 90.25 468 LEU A CA 1
ATOM 3581 C C . LEU A 1 468 ? -24.902 -3.720 12.381 1.00 90.25 468 LEU A C 1
ATOM 3583 O O . LEU A 1 468 ? -25.254 -4.782 12.885 1.00 90.25 468 LEU A O 1
ATOM 3587 N N . TYR A 1 469 ? -23.932 -2.982 12.923 1.00 88.62 469 TYR A N 1
ATOM 3588 C CA . TYR A 1 469 ? -23.085 -3.470 14.020 1.00 88.62 469 TYR A CA 1
ATOM 3589 C C . TYR A 1 469 ? -23.388 -2.821 15.373 1.00 88.62 469 TYR A C 1
ATOM 3591 O O . TYR A 1 469 ? -23.160 -3.452 16.408 1.00 88.62 469 TYR A O 1
ATOM 3599 N N . GLY A 1 470 ? -23.906 -1.590 15.372 1.00 84.44 470 GLY A N 1
ATOM 3600 C CA . GLY A 1 470 ? -24.293 -0.854 16.575 1.00 84.44 470 GLY A CA 1
ATOM 3601 C C . GLY A 1 470 ? -25.671 -1.272 17.086 1.00 84.44 470 GLY A C 1
ATOM 3602 O O . GLY A 1 470 ? -25.773 -1.863 18.159 1.00 84.44 470 GLY A O 1
ATOM 3603 N N . ILE A 1 471 ? -26.722 -0.987 16.307 1.00 85.31 471 ILE A N 1
ATOM 3604 C CA . ILE A 1 471 ? -28.121 -1.301 16.665 1.00 85.31 471 ILE A CA 1
ATOM 3605 C C . ILE A 1 471 ? -28.500 -2.739 16.273 1.00 85.31 471 ILE A C 1
ATOM 3607 O O . ILE A 1 471 ? -29.380 -3.326 16.896 1.00 85.31 471 ILE A O 1
ATOM 3611 N N . ARG A 1 472 ? -27.797 -3.338 15.299 1.00 82.50 472 ARG A N 1
ATOM 3612 C CA . ARG A 1 472 ? -28.052 -4.700 14.789 1.00 82.50 472 ARG A CA 1
ATOM 3613 C C . ARG A 1 472 ? -29.463 -4.866 14.215 1.00 82.50 472 ARG A C 1
ATOM 3615 O O . ARG A 1 472 ? -30.118 -5.875 14.447 1.00 82.50 472 ARG A O 1
ATOM 3622 N N . VAL A 1 473 ? -29.925 -3.868 13.456 1.00 76.06 473 VAL A N 1
ATOM 3623 C CA . VAL A 1 473 ? -31.229 -3.915 12.761 1.00 76.06 473 VAL A CA 1
ATOM 3624 C C . VAL A 1 473 ? -31.241 -5.011 11.690 1.00 76.06 473 VAL A C 1
ATOM 3626 O O . VAL A 1 473 ? -32.274 -5.622 11.436 1.00 76.06 473 VAL A O 1
ATOM 3629 N N . ILE A 1 474 ? -30.085 -5.260 11.070 1.00 79.06 474 ILE A N 1
ATOM 3630 C CA . ILE A 1 474 ? -29.882 -6.261 10.021 1.00 79.06 474 ILE A CA 1
ATOM 3631 C C . ILE A 1 474 ? -28.781 -7.208 10.491 1.00 79.06 474 ILE A C 1
ATOM 3633 O O . ILE A 1 474 ? -27.736 -6.738 10.942 1.00 79.06 474 ILE A O 1
ATOM 3637 N N . ASP A 1 475 ? -28.992 -8.520 10.368 1.00 79.62 475 ASP A N 1
ATOM 3638 C CA . ASP A 1 475 ? -27.960 -9.508 10.677 1.00 79.62 475 ASP A CA 1
ATOM 3639 C C . ASP A 1 475 ? -26.938 -9.595 9.522 1.00 79.62 475 ASP A C 1
ATOM 3641 O O . ASP A 1 475 ? -27.301 -9.960 8.396 1.00 79.62 475 ASP A O 1
ATOM 3645 N N . PRO A 1 476 ? -25.644 -9.299 9.758 1.00 80.06 476 PRO A N 1
ATOM 3646 C CA . PRO A 1 476 ? -24.601 -9.491 8.753 1.00 80.06 476 PRO A CA 1
ATOM 3647 C C . PRO A 1 476 ? -24.510 -10.934 8.226 1.00 80.06 476 PRO A C 1
ATOM 3649 O O . PRO A 1 476 ? -24.051 -11.145 7.100 1.00 80.06 476 PRO A O 1
ATOM 3652 N N . ALA A 1 477 ? -24.947 -11.932 9.004 1.00 80.94 477 ALA A N 1
ATOM 3653 C CA . ALA A 1 477 ? -24.966 -13.330 8.579 1.00 80.94 477 ALA A CA 1
ATOM 3654 C C . ALA A 1 477 ? -25.945 -13.580 7.419 1.00 80.94 477 ALA A C 1
ATOM 3656 O O . ALA A 1 477 ? -25.634 -14.356 6.511 1.00 80.94 477 ALA A O 1
ATOM 3657 N N . ASP A 1 478 ? -27.083 -12.883 7.394 1.00 80.25 478 ASP A N 1
ATOM 3658 C CA . ASP A 1 478 ? -28.061 -12.997 6.309 1.00 80.25 478 ASP A CA 1
ATOM 3659 C C . ASP A 1 478 ? -27.530 -12.384 5.007 1.00 80.25 478 ASP A C 1
ATOM 3661 O O . ASP A 1 478 ? -27.679 -12.976 3.935 1.00 80.25 478 ASP A O 1
ATOM 3665 N N . ILE A 1 479 ? -26.827 -11.247 5.092 1.00 83.06 479 ILE A N 1
ATOM 3666 C CA . ILE A 1 479 ? -26.154 -10.631 3.936 1.00 83.06 479 ILE A CA 1
ATOM 3667 C C . ILE A 1 479 ? -25.100 -11.587 3.372 1.00 83.06 479 ILE A C 1
ATOM 3669 O O . ILE A 1 479 ? -25.053 -11.820 2.163 1.00 83.06 479 ILE A O 1
ATOM 3673 N N . LYS A 1 480 ? -24.291 -12.193 4.249 1.00 85.25 480 LYS A N 1
ATOM 3674 C CA . LYS A 1 480 ? -23.289 -13.191 3.860 1.00 85.25 480 LYS A CA 1
ATOM 3675 C C . LYS A 1 480 ? -23.919 -14.399 3.161 1.00 85.25 480 LYS A C 1
ATOM 3677 O O . LYS A 1 480 ? -23.340 -14.903 2.202 1.00 85.25 480 LYS A O 1
ATOM 3682 N N . ARG A 1 481 ? -25.091 -14.864 3.611 1.00 86.06 481 ARG A N 1
ATOM 3683 C CA . ARG A 1 481 ? -25.802 -15.991 2.985 1.00 86.06 481 ARG A CA 1
ATOM 3684 C C . ARG A 1 481 ? -26.321 -15.634 1.591 1.00 86.06 481 ARG A C 1
ATOM 3686 O O . ARG A 1 481 ? -26.169 -16.438 0.676 1.00 86.06 481 ARG A O 1
ATOM 3693 N N . ASN A 1 482 ? -26.892 -14.441 1.425 1.00 89.88 482 ASN A N 1
ATOM 3694 C CA . ASN A 1 482 ? -27.467 -14.002 0.151 1.00 89.88 482 ASN A CA 1
ATOM 3695 C C . ASN A 1 482 ? -26.397 -13.667 -0.903 1.00 89.88 482 ASN A C 1
ATOM 3697 O O . ASN A 1 482 ? -26.600 -13.928 -2.084 1.00 89.88 482 ASN A O 1
ATOM 3701 N N . PHE A 1 483 ? -25.246 -13.133 -0.482 1.00 90.38 483 PHE A N 1
ATOM 3702 C CA . PHE A 1 483 ? -24.141 -12.733 -1.364 1.00 90.38 483 PHE A CA 1
ATOM 3703 C C . PHE A 1 483 ? -22.893 -13.607 -1.188 1.00 90.38 483 PHE A C 1
ATOM 3705 O O . PHE A 1 483 ? -21.767 -13.112 -1.253 1.00 90.38 483 PHE A O 1
ATOM 3712 N N . SER A 1 484 ? -23.074 -14.912 -0.973 1.00 89.12 484 SER A N 1
ATOM 3713 C CA . SER A 1 484 ? -21.980 -15.841 -0.658 1.00 89.12 484 SER A CA 1
ATOM 3714 C C . SER A 1 484 ? -20.859 -15.837 -1.705 1.00 89.12 484 SER A C 1
ATOM 3716 O O . SER A 1 484 ? -19.694 -15.815 -1.328 1.00 89.12 484 SER A O 1
ATOM 3718 N N . GLY A 1 485 ? -21.184 -15.759 -3.001 1.00 92.12 485 GLY A N 1
ATOM 3719 C CA . GLY A 1 485 ? -20.185 -15.687 -4.076 1.00 92.12 485 GLY A CA 1
ATOM 3720 C C . GLY A 1 485 ? -19.308 -14.431 -4.015 1.00 92.12 485 GLY A C 1
ATOM 3721 O O . GLY A 1 485 ? -18.084 -14.529 -4.069 1.00 92.12 485 GLY A O 1
ATOM 3722 N N . VAL A 1 486 ? -19.920 -13.254 -3.834 1.00 91.50 486 VAL A N 1
ATOM 3723 C CA . VAL A 1 486 ? -19.190 -11.977 -3.700 1.00 91.50 486 VAL A CA 1
ATOM 3724 C C . VAL A 1 486 ? -18.378 -11.963 -2.409 1.00 91.50 486 VAL A C 1
ATOM 3726 O O . VAL A 1 486 ? -17.220 -11.559 -2.407 1.00 91.50 486 VAL A O 1
ATOM 3729 N N . HIS A 1 487 ? -18.961 -12.451 -1.314 1.00 91.50 487 HIS A N 1
ATOM 3730 C CA . HIS A 1 487 ? -18.263 -12.568 -0.043 1.00 91.50 487 HIS A CA 1
ATOM 3731 C C . HIS A 1 487 ? -17.024 -13.464 -0.171 1.00 91.50 487 HIS A C 1
ATOM 3733 O O . HIS A 1 487 ? -15.950 -13.054 0.252 1.00 91.50 487 HIS A O 1
ATOM 3739 N N . THR A 1 488 ? -17.139 -14.655 -0.767 1.00 91.69 488 THR A N 1
ATOM 3740 C CA . THR A 1 488 ? -15.997 -15.558 -0.981 1.00 91.69 488 THR A CA 1
ATOM 3741 C C . THR A 1 488 ? -14.927 -14.906 -1.849 1.00 91.69 488 THR A C 1
ATOM 3743 O O . THR A 1 488 ? -13.767 -14.907 -1.461 1.00 91.69 488 THR A O 1
ATOM 3746 N N . PHE A 1 489 ? -15.309 -14.249 -2.947 1.00 93.88 489 PHE A N 1
ATOM 3747 C CA . PHE A 1 489 ? -14.364 -13.529 -3.805 1.00 93.88 489 PHE A CA 1
ATOM 3748 C C . PHE A 1 489 ? -13.575 -12.442 -3.053 1.00 93.88 489 PHE A C 1
ATOM 3750 O O . PHE A 1 489 ? -12.365 -12.303 -3.233 1.00 93.88 489 PHE A O 1
ATOM 3757 N N . LEU A 1 490 ? -14.244 -11.680 -2.181 1.00 93.50 490 LEU A N 1
ATOM 3758 C CA . LEU A 1 490 ? -13.590 -10.653 -1.369 1.00 93.50 490 LEU A CA 1
ATOM 3759 C C . LEU A 1 490 ? -12.752 -11.253 -0.225 1.00 93.50 490 LEU A C 1
ATOM 3761 O O . LEU A 1 490 ? -11.700 -10.702 0.094 1.00 93.50 490 LEU A O 1
ATOM 3765 N N . VAL A 1 491 ? -13.177 -12.379 0.368 1.00 91.19 491 VAL A N 1
ATOM 3766 C CA . VAL A 1 491 ? -12.393 -13.126 1.375 1.00 91.19 491 VAL A CA 1
ATOM 3767 C C . VAL A 1 491 ? -11.114 -13.679 0.758 1.00 91.19 491 VAL A C 1
ATOM 3769 O O . VAL A 1 491 ? -10.051 -13.572 1.361 1.00 91.19 491 VAL A O 1
ATOM 3772 N N . GLU A 1 492 ? -11.194 -14.192 -0.467 1.00 91.69 492 GLU A N 1
ATOM 3773 C CA . GLU A 1 492 ? -10.055 -14.652 -1.266 1.00 91.69 492 GLU A CA 1
ATOM 3774 C C . GLU A 1 492 ? -9.248 -13.486 -1.866 1.00 91.69 492 GLU A C 1
ATOM 3776 O O . GLU A 1 492 ? -8.465 -13.683 -2.791 1.00 91.69 492 GLU A O 1
ATOM 3781 N N . LYS A 1 493 ? -9.418 -12.256 -1.354 1.00 91.94 493 LYS A N 1
ATOM 3782 C CA . LYS A 1 493 ? -8.642 -11.067 -1.736 1.00 91.94 493 LYS A CA 1
ATOM 3783 C C . LYS A 1 493 ? -8.673 -10.797 -3.251 1.00 91.94 493 LYS A C 1
ATOM 3785 O O . LYS A 1 493 ? -7.636 -10.514 -3.851 1.00 91.94 493 LYS A O 1
ATOM 3790 N N . TRP A 1 494 ? -9.846 -10.922 -3.883 1.00 91.69 494 TRP A N 1
ATOM 3791 C CA . TRP A 1 494 ? -10.032 -10.856 -5.346 1.00 91.69 494 TRP A CA 1
ATOM 3792 C C . TRP A 1 494 ? -9.324 -11.970 -6.141 1.00 91.69 494 TRP A C 1
ATOM 3794 O O . TRP A 1 494 ? -9.222 -11.890 -7.366 1.00 91.69 494 TRP A O 1
ATOM 3804 N N . ARG A 1 495 ? -8.834 -13.015 -5.465 1.00 91.50 495 ARG A N 1
ATOM 3805 C CA . ARG A 1 495 ? -8.018 -14.100 -6.031 1.00 91.50 495 ARG A CA 1
ATOM 3806 C C . ARG A 1 495 ? -6.726 -13.606 -6.686 1.00 91.50 495 ARG A C 1
ATOM 3808 O O . ARG A 1 495 ? -6.189 -14.256 -7.582 1.00 91.50 495 ARG A O 1
ATOM 3815 N N . PHE A 1 496 ? -6.209 -12.459 -6.235 1.00 90.38 496 PHE A N 1
ATOM 3816 C CA . PHE A 1 496 ? -4.923 -11.950 -6.710 1.00 90.38 496 PHE A CA 1
ATOM 3817 C C . PHE A 1 496 ? -3.782 -12.903 -6.364 1.00 90.38 496 PHE A C 1
ATOM 3819 O O . PHE A 1 496 ? -2.930 -13.132 -7.215 1.00 90.38 496 PHE A O 1
ATOM 3826 N N . ASP A 1 497 ? -3.791 -13.497 -5.172 1.00 87.69 497 ASP A N 1
ATOM 3827 C CA . ASP A 1 497 ? -2.754 -14.438 -4.737 1.00 87.69 497 ASP A CA 1
ATOM 3828 C C . ASP A 1 497 ? -2.682 -15.650 -5.699 1.00 87.69 497 ASP A C 1
ATOM 3830 O O . ASP A 1 497 ? -1.613 -15.964 -6.225 1.00 87.69 497 ASP A O 1
ATOM 3834 N N . ASP A 1 498 ? -3.834 -16.243 -6.048 1.00 89.69 498 ASP A N 1
ATOM 3835 C CA . ASP A 1 498 ? -3.942 -17.319 -7.050 1.00 89.69 498 ASP A CA 1
ATOM 3836 C C . ASP A 1 498 ? -3.458 -16.875 -8.439 1.00 89.69 498 ASP A C 1
ATOM 3838 O O . ASP A 1 498 ? -2.785 -17.624 -9.155 1.00 89.69 498 ASP A O 1
ATOM 3842 N N . LEU A 1 499 ? -3.828 -15.656 -8.845 1.00 91.81 499 LEU A N 1
ATOM 3843 C CA . LEU A 1 499 ? -3.435 -15.100 -10.134 1.00 91.81 499 LEU A CA 1
ATOM 3844 C C . LEU A 1 499 ? -1.913 -14.940 -10.210 1.00 91.81 499 LEU A C 1
ATOM 3846 O O . LEU A 1 499 ? -1.324 -15.316 -11.219 1.00 91.81 499 LEU A O 1
ATOM 3850 N N . TYR A 1 500 ? -1.270 -14.439 -9.153 1.00 90.56 500 TYR A N 1
ATOM 3851 C CA . TYR A 1 500 ? 0.188 -14.311 -9.071 1.00 90.56 500 TYR A CA 1
ATOM 3852 C C . TYR A 1 500 ? 0.893 -15.666 -9.128 1.00 90.56 500 TYR A C 1
ATOM 3854 O O . TYR A 1 500 ? 1.889 -15.820 -9.843 1.00 90.56 500 TYR A O 1
ATOM 3862 N N . GLU A 1 501 ? 0.345 -16.654 -8.424 1.00 90.94 501 GLU A N 1
ATOM 3863 C CA . GLU A 1 501 ? 0.850 -18.023 -8.422 1.00 90.94 501 GLU A CA 1
ATOM 3864 C C . GLU A 1 501 ? 0.862 -18.618 -9.840 1.00 90.94 501 GLU A C 1
ATOM 3866 O O . GLU A 1 501 ? 1.850 -19.214 -10.276 1.00 90.94 501 GLU A O 1
ATOM 3871 N N . VAL A 1 502 ? -0.220 -18.425 -10.598 1.00 94.44 502 VAL A N 1
ATOM 3872 C CA . VAL A 1 502 ? -0.355 -18.953 -11.964 1.00 94.44 502 VAL A CA 1
ATOM 3873 C C . VAL A 1 502 ? 0.416 -18.129 -12.997 1.00 94.44 502 VAL A C 1
ATOM 3875 O O . VAL A 1 502 ? 1.044 -18.714 -13.878 1.00 94.44 502 VAL A O 1
ATOM 3878 N N . MET A 1 503 ? 0.381 -16.799 -12.905 1.00 92.88 503 MET A N 1
ATOM 3879 C CA . MET A 1 503 ? 0.957 -15.898 -13.909 1.00 92.88 503 MET A CA 1
ATOM 3880 C C . MET A 1 503 ? 2.473 -15.753 -13.793 1.00 92.88 503 MET A C 1
ATOM 3882 O O . MET A 1 503 ? 3.145 -15.627 -14.814 1.00 92.88 503 MET A O 1
ATOM 3886 N N . PHE A 1 504 ? 3.018 -15.756 -12.574 1.00 92.75 504 PHE A N 1
ATOM 3887 C CA . PHE A 1 504 ? 4.432 -15.454 -12.344 1.00 92.75 504 PHE A CA 1
ATOM 3888 C C . PHE A 1 504 ? 5.173 -16.620 -11.693 1.00 92.75 504 PHE A C 1
ATOM 3890 O O . PHE A 1 504 ? 6.167 -17.091 -12.242 1.00 92.75 504 PHE A O 1
ATOM 3897 N N . ILE A 1 505 ? 4.683 -17.135 -10.563 1.00 93.56 505 ILE A N 1
ATOM 3898 C CA . ILE A 1 505 ? 5.441 -18.099 -9.747 1.00 93.56 505 ILE A CA 1
ATOM 3899 C C . ILE A 1 505 ? 5.618 -19.437 -10.481 1.00 93.56 505 ILE A C 1
ATOM 3901 O O . ILE A 1 505 ? 6.745 -19.907 -10.662 1.00 93.56 505 ILE A O 1
ATOM 3905 N N . LYS A 1 506 ? 4.532 -20.047 -10.971 1.00 95.44 506 LYS A N 1
ATOM 3906 C CA . LYS A 1 506 ? 4.590 -21.333 -11.690 1.00 95.44 506 LYS A CA 1
ATOM 3907 C C . LYS A 1 506 ? 5.447 -21.274 -12.964 1.00 95.44 506 LYS A C 1
ATOM 3909 O O . LYS A 1 506 ? 6.288 -22.165 -13.120 1.00 95.44 506 LYS A O 1
ATOM 3914 N N . PRO A 1 507 ? 5.315 -20.269 -13.854 1.00 96.31 507 PRO A N 1
ATOM 3915 C CA . PRO A 1 507 ? 6.194 -20.130 -15.014 1.00 96.31 507 PRO A CA 1
ATOM 3916 C C . PRO A 1 507 ? 7.669 -19.965 -14.640 1.00 96.31 507 PRO A C 1
ATOM 3918 O O . PRO A 1 507 ? 8.518 -20.631 -15.232 1.00 96.31 507 PRO A O 1
ATOM 3921 N N . VAL A 1 508 ? 7.983 -19.161 -13.616 1.00 96.56 508 VAL A N 1
ATOM 3922 C CA . VAL A 1 508 ? 9.363 -19.007 -13.127 1.00 96.56 508 VAL A CA 1
ATOM 3923 C C . VAL A 1 508 ? 9.914 -20.341 -12.624 1.00 96.56 508 VAL A C 1
ATOM 3925 O O . VAL A 1 508 ? 11.027 -20.707 -12.988 1.00 96.56 508 VAL A O 1
ATOM 3928 N N . HIS A 1 509 ? 9.131 -21.136 -11.888 1.00 95.38 509 HIS A N 1
ATOM 3929 C CA . HIS A 1 509 ? 9.540 -22.482 -11.469 1.00 95.38 509 HIS A CA 1
ATOM 3930 C C . HIS A 1 509 ? 9.693 -23.473 -12.629 1.00 95.38 509 HIS A C 1
ATOM 3932 O O . HIS A 1 509 ? 10.476 -24.419 -12.530 1.00 95.38 509 HIS A O 1
ATOM 3938 N N . VAL A 1 510 ? 8.942 -23.316 -13.723 1.00 96.12 510 VAL A N 1
ATOM 3939 C CA . VAL A 1 510 ? 9.180 -24.095 -14.946 1.00 96.12 510 VAL A CA 1
ATOM 3940 C C . VAL A 1 510 ? 10.544 -23.712 -15.510 1.00 96.12 510 VAL A C 1
ATOM 3942 O O . VAL A 1 510 ? 11.401 -24.583 -15.609 1.00 96.12 510 VAL A O 1
ATOM 3945 N N . ILE A 1 511 ? 10.785 -22.429 -15.788 1.00 96.12 511 ILE A N 1
ATOM 3946 C CA . ILE A 1 511 ? 12.057 -21.946 -16.350 1.00 96.12 511 ILE A CA 1
ATOM 3947 C C . ILE A 1 511 ? 13.238 -22.338 -15.454 1.00 96.12 511 ILE A C 1
ATOM 3949 O O . ILE A 1 511 ? 14.230 -22.859 -15.951 1.00 96.12 511 ILE A O 1
ATOM 3953 N N . ALA A 1 512 ? 13.114 -22.186 -14.134 1.00 96.06 512 ALA A N 1
ATOM 3954 C CA . ALA A 1 512 ? 14.145 -22.585 -13.181 1.00 96.06 512 ALA A CA 1
ATOM 3955 C C . ALA A 1 512 ? 14.479 -24.080 -13.291 1.00 96.06 512 ALA A C 1
ATOM 3957 O O . ALA A 1 512 ? 15.651 -24.437 -13.357 1.00 96.06 512 ALA A O 1
ATOM 3958 N N . ARG A 1 513 ? 13.468 -24.956 -13.403 1.00 95.94 513 ARG A N 1
ATOM 3959 C CA . ARG A 1 513 ? 13.687 -26.396 -13.621 1.00 95.94 513 ARG A CA 1
ATOM 3960 C C . ARG A 1 513 ? 14.385 -26.688 -14.948 1.00 95.94 513 ARG A C 1
ATOM 3962 O O . ARG A 1 513 ? 15.231 -27.577 -14.984 1.00 95.94 513 ARG A O 1
ATOM 3969 N N . TRP A 1 514 ? 14.071 -25.945 -16.010 1.00 95.81 514 TRP A N 1
ATOM 3970 C CA . TRP A 1 514 ? 14.786 -26.045 -17.287 1.00 95.81 514 TRP A CA 1
ATOM 3971 C C . TRP A 1 514 ? 16.251 -25.618 -17.146 1.00 95.81 514 TRP A C 1
ATOM 3973 O O . TRP A 1 514 ? 17.133 -26.365 -17.565 1.00 95.81 514 TRP A O 1
ATOM 3983 N N . CYS A 1 515 ? 16.523 -24.481 -16.499 1.00 95.44 515 CYS A N 1
ATOM 3984 C CA . CYS A 1 515 ? 17.883 -24.011 -16.233 1.00 95.44 515 CYS A CA 1
ATOM 3985 C C . CYS A 1 515 ? 18.678 -25.023 -15.397 1.00 95.44 515 CYS A C 1
ATOM 3987 O O . CYS A 1 515 ? 19.789 -25.377 -15.772 1.00 95.44 515 CYS A O 1
ATOM 3989 N N . THR A 1 516 ? 18.097 -25.560 -14.318 1.00 94.75 516 THR A N 1
ATOM 3990 C CA . THR A 1 516 ? 18.738 -26.598 -13.493 1.00 94.75 516 THR A CA 1
ATOM 3991 C C . THR A 1 516 ? 18.958 -27.899 -14.267 1.00 94.75 516 THR A C 1
ATOM 3993 O O . THR A 1 516 ? 19.969 -28.568 -14.070 1.00 94.75 516 THR A O 1
ATOM 3996 N N . GLY A 1 517 ? 18.031 -28.275 -15.151 1.00 94.50 517 GLY A N 1
ATOM 3997 C CA . GLY A 1 517 ? 18.196 -29.435 -16.025 1.00 94.50 517 GLY A CA 1
ATOM 3998 C C . GLY A 1 517 ? 19.342 -29.254 -17.021 1.00 94.50 517 GLY A C 1
ATOM 3999 O O . GLY A 1 517 ? 20.122 -30.181 -17.231 1.00 94.50 517 GLY A O 1
ATOM 4000 N N . PHE A 1 518 ? 19.475 -28.058 -17.600 1.00 94.88 518 PHE A N 1
ATOM 4001 C CA . PHE A 1 518 ? 20.571 -27.724 -18.506 1.00 94.88 518 PHE A CA 1
ATOM 4002 C C . PHE A 1 518 ? 21.926 -27.711 -17.790 1.00 94.88 518 PHE A C 1
ATOM 4004 O O . PHE A 1 518 ? 22.883 -28.309 -18.278 1.00 94.88 518 PHE A O 1
ATOM 4011 N N . ASP A 1 519 ? 21.981 -27.086 -16.616 1.00 94.75 519 ASP A N 1
ATOM 4012 C CA . ASP A 1 519 ? 23.168 -27.004 -15.767 1.00 94.75 519 ASP A CA 1
ATOM 4013 C C . ASP A 1 519 ? 23.684 -28.404 -15.393 1.00 94.75 519 ASP A C 1
ATOM 4015 O O . ASP A 1 519 ? 24.788 -28.793 -15.778 1.00 94.75 519 ASP A O 1
ATOM 4019 N N . ARG A 1 520 ? 22.822 -29.241 -14.801 1.00 92.50 520 ARG A N 1
ATOM 4020 C CA . ARG A 1 520 ? 23.181 -30.615 -14.408 1.00 92.50 520 ARG A CA 1
ATOM 4021 C C . ARG A 1 520 ? 23.455 -31.548 -15.586 1.00 92.50 520 ARG A C 1
ATOM 4023 O O . ARG A 1 520 ? 24.223 -32.497 -15.461 1.00 92.50 520 ARG A O 1
ATOM 4030 N N . GLY A 1 521 ? 22.777 -31.341 -16.714 1.00 92.25 521 GLY A N 1
ATOM 4031 C CA . GLY A 1 521 ? 22.893 -32.213 -17.881 1.00 92.25 521 GLY A CA 1
ATOM 4032 C C . GLY A 1 521 ? 24.137 -31.924 -18.717 1.00 92.25 521 GLY A C 1
ATOM 4033 O O . GLY A 1 521 ? 24.890 -32.839 -19.049 1.00 92.25 521 GLY A O 1
ATOM 4034 N N . TYR A 1 522 ? 24.348 -30.655 -19.062 1.00 92.44 522 TYR A N 1
ATOM 4035 C CA . TYR A 1 522 ? 25.368 -30.246 -20.026 1.00 92.44 522 TYR A CA 1
ATOM 4036 C C . TYR A 1 522 ? 26.583 -29.617 -19.355 1.00 92.44 522 TYR A C 1
ATOM 4038 O O . TYR A 1 522 ? 27.706 -30.006 -19.674 1.00 92.44 522 TYR A O 1
ATOM 4046 N N . ILE A 1 523 ? 26.378 -28.673 -18.430 1.00 92.06 523 ILE A N 1
ATOM 4047 C CA . ILE A 1 523 ? 27.482 -27.928 -17.810 1.00 92.06 523 ILE A CA 1
ATOM 4048 C C . ILE A 1 523 ? 28.271 -28.851 -16.879 1.00 92.06 523 ILE A C 1
ATOM 4050 O O . ILE A 1 523 ? 29.466 -29.054 -17.099 1.00 92.06 523 ILE A O 1
ATOM 4054 N N . ASP A 1 524 ? 27.604 -29.501 -15.925 1.00 92.38 524 ASP A N 1
ATOM 4055 C CA . ASP A 1 524 ? 28.240 -30.470 -15.023 1.00 92.38 524 ASP A CA 1
ATOM 4056 C C . ASP A 1 524 ? 28.840 -31.649 -15.798 1.00 92.38 524 ASP A C 1
ATOM 4058 O O . ASP A 1 524 ? 29.942 -32.116 -15.501 1.00 92.38 524 ASP A O 1
ATOM 4062 N N . GLY A 1 525 ? 28.149 -32.114 -16.843 1.00 92.56 525 GLY A N 1
ATOM 4063 C CA . GLY A 1 525 ? 28.645 -33.168 -17.728 1.00 92.56 525 GLY A CA 1
ATOM 4064 C C . GLY A 1 525 ? 29.971 -32.795 -18.399 1.00 92.56 525 GLY A C 1
ATOM 4065 O O . GLY A 1 525 ? 30.923 -33.585 -18.378 1.00 92.56 525 GLY A O 1
ATOM 4066 N N . LEU A 1 526 ? 30.056 -31.580 -18.950 1.00 93.69 526 LEU A N 1
ATOM 4067 C CA . LEU A 1 526 ? 31.264 -31.038 -19.571 1.00 93.69 526 LEU A CA 1
ATOM 4068 C C . LEU A 1 526 ? 32.383 -30.838 -18.544 1.00 93.69 526 LEU A C 1
ATOM 4070 O O . LEU A 1 526 ? 33.513 -31.258 -18.794 1.00 93.69 526 LEU A O 1
ATOM 4074 N N . LEU A 1 527 ? 32.079 -30.259 -17.380 1.00 92.69 527 LEU A N 1
ATOM 4075 C CA . LEU A 1 527 ? 33.047 -30.045 -16.301 1.00 92.69 527 LEU A CA 1
ATOM 4076 C C . LEU A 1 527 ? 33.627 -31.370 -15.791 1.00 92.69 527 LEU A C 1
ATOM 4078 O O . LEU A 1 527 ? 34.845 -31.506 -15.673 1.00 92.69 527 LEU A O 1
ATOM 4082 N N . HIS A 1 528 ? 32.791 -32.386 -15.569 1.00 94.12 528 HIS A N 1
ATOM 4083 C CA . HIS A 1 528 ? 33.249 -33.721 -15.180 1.00 94.12 528 HIS A CA 1
ATOM 4084 C C . HIS A 1 528 ? 34.058 -34.415 -16.281 1.00 94.12 528 HIS A C 1
ATOM 4086 O O . HIS A 1 528 ? 34.944 -35.220 -15.987 1.00 94.12 528 HIS A O 1
ATOM 4092 N N . TRP A 1 529 ? 33.758 -34.167 -17.559 1.00 92.19 529 TRP A N 1
ATOM 4093 C CA . TRP A 1 529 ? 34.574 -34.677 -18.662 1.00 92.19 529 TRP A CA 1
ATOM 4094 C C . TRP A 1 529 ? 35.946 -33.996 -18.706 1.00 92.19 529 TRP A C 1
ATOM 4096 O O . TRP A 1 529 ? 36.961 -34.692 -18.741 1.00 92.19 529 TRP A O 1
ATOM 4106 N N . LEU A 1 530 ? 35.987 -32.664 -18.618 1.00 93.81 530 LEU A N 1
ATOM 4107 C CA . LEU A 1 530 ? 37.228 -31.888 -18.574 1.00 93.81 530 LEU A CA 1
ATOM 4108 C C . LEU A 1 530 ? 38.091 -32.285 -17.376 1.00 93.81 530 LEU A C 1
ATOM 4110 O O . LEU A 1 530 ? 39.270 -32.568 -17.548 1.00 93.81 530 LEU A O 1
ATOM 4114 N N . SER A 1 531 ? 37.497 -32.397 -16.186 1.00 93.06 531 SER A N 1
ATOM 4115 C CA . SER A 1 531 ? 38.192 -32.838 -14.972 1.00 93.06 531 SER A CA 1
ATOM 4116 C C . SER A 1 531 ? 38.841 -34.213 -15.155 1.00 93.06 531 SER A C 1
ATOM 4118 O O . SER A 1 531 ? 40.031 -34.374 -14.880 1.00 93.06 531 SER A O 1
ATOM 4120 N N . ARG A 1 532 ? 38.105 -35.188 -15.713 1.00 93.56 532 ARG A N 1
ATOM 4121 C CA . ARG A 1 532 ? 38.656 -36.514 -16.037 1.00 93.56 532 ARG A CA 1
ATOM 4122 C C . ARG A 1 532 ? 39.830 -36.419 -17.012 1.00 93.56 532 ARG A C 1
ATOM 4124 O O . ARG A 1 532 ? 40.843 -37.075 -16.798 1.00 93.56 532 ARG A O 1
ATOM 4131 N N . LYS A 1 533 ? 39.738 -35.560 -18.033 1.00 91.94 533 LYS A N 1
ATOM 4132 C CA . LYS A 1 533 ? 40.837 -35.339 -18.983 1.00 91.94 533 LYS A CA 1
ATOM 4133 C C . LYS A 1 533 ? 42.057 -34.675 -18.360 1.00 91.94 533 LYS A C 1
ATOM 4135 O O . LYS A 1 533 ? 43.170 -35.087 -18.667 1.00 91.94 533 LYS A O 1
ATOM 4140 N N . THR A 1 534 ? 41.877 -33.733 -17.446 1.00 92.50 534 THR A N 1
ATOM 4141 C CA . THR A 1 534 ? 42.993 -33.138 -16.704 1.00 92.50 534 THR A CA 1
ATOM 4142 C C . THR A 1 534 ? 43.716 -34.182 -15.852 1.00 92.50 534 THR A C 1
ATOM 4144 O O . THR A 1 534 ? 44.945 -34.221 -15.843 1.00 92.50 534 THR A O 1
ATOM 4147 N N . VAL A 1 535 ? 42.977 -35.076 -15.187 1.00 92.50 535 VAL A N 1
ATOM 4148 C CA . VAL A 1 535 ? 43.569 -36.181 -14.412 1.00 92.50 535 VAL A CA 1
ATOM 4149 C C . VAL A 1 535 ? 44.305 -37.172 -15.321 1.00 92.50 535 VAL A C 1
ATOM 4151 O O . VAL A 1 535 ? 45.402 -37.615 -14.975 1.00 92.50 535 VAL A O 1
ATOM 4154 N N . ASP A 1 536 ? 43.757 -37.493 -16.498 1.00 91.88 536 ASP A N 1
ATOM 4155 C CA . ASP A 1 536 ? 44.433 -38.337 -17.494 1.00 91.88 536 ASP A CA 1
ATOM 4156 C C . ASP A 1 536 ? 45.778 -37.721 -17.930 1.00 91.88 536 ASP A C 1
ATOM 4158 O O . ASP A 1 536 ? 46.797 -38.414 -17.963 1.00 91.88 536 ASP A O 1
ATOM 4162 N N . VAL A 1 537 ? 45.797 -36.412 -18.216 1.00 92.69 537 VAL A N 1
ATOM 4163 C CA . VAL A 1 537 ? 47.008 -35.672 -18.616 1.00 92.69 537 VAL A CA 1
ATOM 4164 C C . VAL A 1 537 ? 48.028 -35.616 -17.478 1.00 92.69 537 VAL A C 1
ATOM 4166 O O . VAL A 1 537 ? 49.201 -35.891 -17.708 1.00 92.69 537 VAL A O 1
ATOM 4169 N N . SER A 1 538 ? 47.597 -35.342 -16.246 1.00 91.06 538 SER A N 1
ATOM 4170 C CA . SER A 1 538 ? 48.488 -35.320 -15.077 1.00 91.06 538 SER A CA 1
ATOM 4171 C C . SER A 1 538 ? 49.126 -36.689 -14.808 1.00 91.06 538 SER A C 1
ATOM 4173 O O . SER A 1 538 ? 50.314 -36.778 -14.506 1.00 91.06 538 SER A O 1
ATOM 4175 N N . ASN A 1 539 ? 48.377 -37.781 -14.985 1.00 90.94 539 ASN A N 1
ATOM 4176 C CA . ASN A 1 539 ? 48.933 -39.130 -14.873 1.00 90.94 539 ASN A CA 1
ATOM 4177 C C . ASN A 1 539 ? 49.950 -39.451 -15.977 1.00 90.94 539 ASN A C 1
ATOM 4179 O O . ASN A 1 539 ? 50.868 -40.241 -15.744 1.00 90.94 539 ASN A O 1
ATOM 4183 N N . TRP A 1 540 ? 49.778 -38.893 -17.177 1.00 91.69 540 TRP A N 1
ATOM 4184 C CA . TRP A 1 540 ? 50.753 -39.019 -18.259 1.00 91.69 540 TRP A CA 1
ATOM 4185 C C . TRP A 1 540 ? 52.025 -38.219 -17.968 1.00 91.69 540 TRP A C 1
ATOM 4187 O O . TRP A 1 540 ? 53.113 -38.775 -18.094 1.00 91.69 540 TRP A O 1
ATOM 4197 N N . ASP A 1 541 ? 51.882 -36.977 -17.507 1.00 90.69 541 ASP A N 1
ATOM 4198 C CA . ASP A 1 541 ? 52.995 -36.110 -17.109 1.00 90.69 541 ASP A CA 1
ATOM 4199 C C . ASP A 1 541 ? 53.840 -36.759 -16.003 1.00 90.69 541 ASP A C 1
ATOM 4201 O O . ASP A 1 541 ? 55.041 -36.951 -16.173 1.00 90.69 541 ASP A O 1
ATOM 4205 N N . ARG A 1 542 ? 53.193 -37.283 -14.951 1.00 89.44 542 ARG A N 1
ATOM 4206 C CA . ARG A 1 542 ? 53.871 -38.051 -13.893 1.00 89.44 542 ARG A CA 1
ATOM 4207 C C . ARG A 1 542 ? 54.650 -39.249 -14.442 1.00 89.44 542 ARG A C 1
ATOM 4209 O O . ARG A 1 542 ? 55.774 -39.506 -14.026 1.00 89.44 542 ARG A O 1
ATOM 4216 N N . LYS A 1 543 ? 54.070 -40.003 -15.386 1.00 89.19 543 LYS A N 1
ATOM 4217 C CA . LYS A 1 543 ? 54.770 -41.133 -16.021 1.00 89.19 543 LYS A CA 1
ATOM 4218 C C . LYS A 1 543 ? 55.954 -40.673 -16.868 1.00 89.19 543 LYS A C 1
ATOM 4220 O O . LYS A 1 543 ? 56.918 -41.427 -16.979 1.00 89.19 543 LYS A O 1
ATOM 4225 N N . PHE A 1 544 ? 55.868 -39.513 -17.510 1.00 90.44 544 PHE A N 1
ATOM 4226 C CA . PHE A 1 544 ? 56.972 -38.949 -18.277 1.00 90.44 544 PHE A CA 1
ATOM 4227 C C . PHE A 1 544 ? 58.107 -38.511 -17.346 1.00 90.44 544 PHE A C 1
ATOM 4229 O O . PHE A 1 544 ? 59.252 -38.881 -17.587 1.00 90.44 544 PHE A O 1
ATOM 4236 N N . ASP A 1 545 ? 57.786 -37.828 -16.251 1.00 90.06 545 ASP A N 1
ATOM 4237 C CA . ASP A 1 545 ? 58.758 -37.381 -15.252 1.00 90.06 545 ASP A CA 1
ATOM 4238 C C . ASP A 1 545 ? 59.501 -38.567 -14.606 1.00 90.06 545 ASP A C 1
ATOM 4240 O O . ASP A 1 545 ? 60.720 -38.688 -14.747 1.00 90.06 545 ASP A O 1
ATOM 4244 N N . GLU A 1 546 ? 58.763 -39.537 -14.048 1.00 89.12 546 GLU A N 1
ATOM 4245 C CA . GLU A 1 546 ? 59.333 -40.713 -13.366 1.00 89.12 546 GLU A CA 1
ATOM 4246 C C . GLU A 1 546 ? 60.180 -41.603 -14.301 1.00 89.12 546 GLU A C 1
ATOM 4248 O O . GLU A 1 546 ? 61.198 -42.167 -13.892 1.00 89.12 546 GLU A O 1
ATOM 4253 N N . ASN A 1 547 ? 59.771 -41.774 -15.566 1.00 87.12 547 ASN A N 1
ATOM 4254 C CA . ASN A 1 547 ? 60.454 -42.705 -16.474 1.00 87.12 547 ASN A CA 1
ATOM 4255 C C . ASN A 1 547 ? 61.526 -42.042 -17.338 1.00 87.12 547 ASN A C 1
ATOM 4257 O O . ASN A 1 547 ? 62.540 -42.674 -17.639 1.00 87.12 547 ASN A O 1
ATOM 4261 N N . VAL A 1 548 ? 61.295 -40.809 -17.790 1.00 88.06 548 VAL A N 1
ATOM 4262 C CA . VAL A 1 548 ? 62.172 -40.131 -18.750 1.00 88.06 548 VAL A CA 1
ATOM 4263 C C . VAL A 1 548 ? 63.122 -39.200 -18.024 1.00 88.06 548 VAL A C 1
ATOM 4265 O O . VAL A 1 548 ? 64.331 -39.354 -18.186 1.00 88.06 548 VAL A O 1
ATOM 4268 N N . ILE A 1 549 ? 62.606 -38.268 -17.220 1.00 88.44 549 ILE A N 1
ATOM 4269 C CA . ILE A 1 549 ? 63.427 -37.240 -16.568 1.00 88.44 549 ILE A CA 1
ATOM 4270 C C . ILE A 1 549 ? 64.266 -37.881 -15.465 1.00 88.44 549 ILE A C 1
ATOM 4272 O O . ILE A 1 549 ? 65.497 -37.908 -15.564 1.00 88.44 549 ILE A O 1
ATOM 4276 N N . ASP A 1 550 ? 63.619 -38.509 -14.485 1.00 89.88 550 ASP A N 1
ATOM 4277 C CA . ASP A 1 550 ? 64.302 -39.240 -13.418 1.00 89.88 550 ASP A CA 1
ATOM 4278 C C . ASP A 1 550 ? 65.145 -40.385 -13.980 1.00 89.88 550 ASP A C 1
ATOM 4280 O O . ASP A 1 550 ? 66.264 -40.635 -13.522 1.00 89.88 550 ASP A O 1
ATOM 4284 N N . GLY A 1 551 ? 64.649 -41.069 -15.015 1.00 90.62 551 GLY A N 1
ATOM 4285 C CA . GLY A 1 551 ? 65.392 -42.107 -15.726 1.00 90.62 551 GLY A CA 1
ATOM 4286 C C . GLY A 1 551 ? 66.714 -41.595 -16.307 1.00 90.62 551 GLY A C 1
ATOM 4287 O O . GLY A 1 551 ? 67.761 -42.213 -16.083 1.00 90.62 551 GLY A O 1
ATOM 4288 N N . LEU A 1 552 ? 66.692 -40.452 -17.000 1.00 90.81 552 LEU A N 1
ATOM 4289 C CA . LEU A 1 552 ? 67.873 -39.797 -17.571 1.00 90.81 552 LEU A CA 1
ATOM 4290 C C . LEU A 1 552 ? 68.842 -39.331 -16.487 1.00 90.81 552 LEU A C 1
ATOM 4292 O O . LEU A 1 552 ? 70.035 -39.629 -16.573 1.00 90.81 552 LEU A O 1
ATOM 4296 N N . VAL A 1 553 ? 68.347 -38.648 -15.453 1.00 91.44 553 VAL A N 1
ATOM 4297 C CA . VAL A 1 553 ? 69.179 -38.148 -14.348 1.00 91.44 553 VAL A CA 1
ATOM 4298 C C . VAL A 1 553 ? 69.868 -39.311 -13.632 1.00 91.44 553 VAL A C 1
ATOM 4300 O O . VAL A 1 553 ? 71.090 -39.308 -13.456 1.00 91.44 553 VAL A O 1
ATOM 4303 N N . ASN A 1 554 ? 69.117 -40.365 -13.303 1.00 92.88 554 ASN A N 1
ATOM 4304 C CA . ASN A 1 554 ? 69.663 -41.573 -12.689 1.00 92.88 554 ASN A CA 1
ATOM 4305 C C . ASN A 1 554 ? 70.655 -42.295 -13.609 1.00 92.88 554 ASN A C 1
ATOM 4307 O O . ASN A 1 554 ? 71.634 -42.876 -13.131 1.00 92.88 554 ASN A O 1
ATOM 4311 N N . TRP A 1 555 ? 70.424 -42.286 -14.923 1.00 91.62 555 TRP A N 1
ATOM 4312 C CA . TRP A 1 555 ? 71.348 -42.865 -15.891 1.00 91.62 555 TRP A CA 1
ATOM 4313 C C . TRP A 1 555 ? 72.667 -42.091 -15.945 1.00 91.62 555 TRP A C 1
ATOM 4315 O O . TRP A 1 555 ? 73.722 -42.713 -15.812 1.00 91.62 555 TRP A O 1
ATOM 4325 N N . ILE A 1 556 ? 72.626 -40.757 -16.034 1.00 90.75 556 ILE A N 1
ATOM 4326 C CA . ILE A 1 556 ? 73.820 -39.899 -15.982 1.00 90.75 556 ILE A CA 1
ATOM 4327 C C . ILE A 1 556 ? 74.586 -40.154 -14.681 1.00 90.75 556 ILE A C 1
ATOM 4329 O O . ILE A 1 556 ? 75.786 -40.432 -14.719 1.00 90.75 556 ILE A O 1
ATOM 4333 N N . GLY A 1 557 ? 73.893 -40.164 -13.538 1.00 91.00 557 GLY A N 1
ATOM 4334 C CA . GLY A 1 557 ? 74.497 -40.475 -12.241 1.00 91.00 557 GLY A CA 1
ATOM 4335 C C . GLY A 1 557 ? 75.191 -41.842 -12.226 1.00 91.00 557 GLY A C 1
ATOM 4336 O O . GLY A 1 557 ? 76.342 -41.959 -11.797 1.00 91.00 557 GLY A O 1
ATOM 4337 N N . LYS A 1 558 ? 74.544 -42.882 -12.774 1.00 93.19 558 LYS A N 1
ATOM 4338 C CA . LYS A 1 558 ? 75.133 -44.226 -12.913 1.00 93.19 558 LYS A CA 1
ATOM 4339 C C . LYS A 1 558 ? 76.355 -44.234 -13.832 1.00 93.19 558 LYS A C 1
ATOM 4341 O O . LYS A 1 558 ? 77.325 -44.925 -13.519 1.00 93.19 558 LYS A O 1
ATOM 4346 N N . VAL A 1 559 ? 76.328 -43.506 -14.949 1.00 92.62 559 VAL A N 1
ATOM 4347 C CA . VAL A 1 559 ? 77.449 -43.416 -15.899 1.00 92.62 559 VAL A CA 1
ATOM 4348 C C . VAL A 1 559 ? 78.642 -42.713 -15.260 1.00 92.62 559 VAL A C 1
ATOM 4350 O O . VAL A 1 559 ? 79.753 -43.239 -15.330 1.00 92.62 559 VAL A O 1
ATOM 4353 N N . VAL A 1 560 ? 78.426 -41.585 -14.579 1.00 91.62 560 VAL A N 1
ATOM 4354 C CA . VAL A 1 560 ? 79.485 -40.849 -13.870 1.00 91.62 560 VAL A CA 1
ATOM 4355 C C . VAL A 1 560 ? 80.082 -41.708 -12.758 1.00 91.62 560 VAL A C 1
ATOM 4357 O O . VAL A 1 560 ? 81.301 -41.862 -12.694 1.00 91.62 560 VAL A O 1
ATOM 4360 N N . TYR A 1 561 ? 79.249 -42.351 -11.933 1.00 92.50 561 TYR A N 1
ATOM 4361 C CA . TYR A 1 561 ? 79.719 -43.232 -10.862 1.00 92.50 561 TYR A CA 1
ATOM 4362 C C . TYR A 1 561 ? 80.534 -44.419 -11.399 1.00 92.50 561 TYR A C 1
ATOM 4364 O O . TYR A 1 561 ? 81.618 -44.716 -10.890 1.00 92.50 561 TYR A O 1
ATOM 4372 N N . LYS A 1 562 ? 80.055 -45.083 -12.463 1.00 92.50 562 LYS A N 1
ATOM 4373 C CA . LYS A 1 562 ? 80.792 -46.172 -13.129 1.00 92.50 562 LYS A CA 1
ATOM 4374 C C . LYS A 1 562 ? 82.112 -45.682 -13.727 1.00 92.50 562 LYS A C 1
ATOM 4376 O O . LYS A 1 562 ? 83.128 -46.351 -13.553 1.00 92.50 562 LYS A O 1
ATOM 4381 N N . SER A 1 563 ? 82.111 -44.518 -14.373 1.00 90.12 563 SER A N 1
ATOM 4382 C CA . SER A 1 563 ? 83.309 -43.919 -14.973 1.00 90.12 563 SER A CA 1
ATOM 4383 C C . SER A 1 563 ? 84.345 -43.563 -13.908 1.00 90.12 563 SER A C 1
ATOM 4385 O O . SER A 1 563 ? 85.508 -43.933 -14.041 1.00 90.12 563 SER A O 1
ATOM 4387 N N . GLY A 1 564 ? 83.924 -42.948 -12.798 1.00 91.19 564 GLY A N 1
ATOM 4388 C CA . GLY A 1 564 ? 84.792 -42.656 -11.656 1.00 91.19 564 GLY A CA 1
ATOM 4389 C C . GLY A 1 564 ? 85.371 -43.922 -11.020 1.00 91.19 564 GLY A C 1
ATOM 4390 O O . GLY A 1 564 ? 86.567 -43.987 -10.739 1.00 91.19 564 GLY A O 1
ATOM 4391 N N . ARG A 1 565 ? 84.557 -44.976 -10.868 1.00 89.88 565 ARG A N 1
ATOM 4392 C CA . ARG A 1 565 ? 85.026 -46.282 -10.378 1.00 89.88 565 ARG A CA 1
ATOM 4393 C C . ARG A 1 565 ? 86.048 -46.918 -11.324 1.00 89.88 565 ARG A C 1
ATOM 4395 O O . ARG A 1 565 ? 87.011 -47.506 -10.845 1.00 89.88 565 ARG A O 1
ATOM 4402 N N . SER A 1 566 ? 85.872 -46.763 -12.637 1.00 88.44 566 SER A N 1
ATOM 4403 C CA . SER A 1 566 ? 86.838 -47.225 -13.639 1.00 88.44 566 SER A CA 1
ATOM 4404 C C . SER A 1 566 ? 88.145 -46.426 -13.584 1.00 88.44 566 SER A C 1
ATOM 4406 O O . SER A 1 566 ? 89.221 -47.015 -13.534 1.00 88.44 566 SER A O 1
ATOM 4408 N N . LEU A 1 567 ? 88.067 -45.092 -13.530 1.00 86.94 567 LEU A N 1
ATOM 4409 C CA . LEU A 1 567 ? 89.230 -44.197 -13.442 1.00 86.94 567 LEU A CA 1
ATOM 4410 C C . LEU A 1 567 ? 90.035 -44.405 -12.156 1.00 86.94 567 LEU A C 1
ATOM 4412 O O . LEU A 1 567 ? 91.254 -44.256 -12.175 1.00 86.94 567 LEU A O 1
ATOM 4416 N N . ARG A 1 568 ? 89.394 -44.826 -11.055 1.00 83.56 568 ARG A N 1
ATOM 4417 C CA . ARG A 1 568 ? 90.090 -45.192 -9.811 1.00 83.56 568 ARG A CA 1
ATOM 4418 C C . ARG A 1 568 ? 91.156 -46.272 -10.032 1.00 83.56 568 ARG A C 1
ATOM 4420 O O . ARG A 1 568 ? 92.165 -46.263 -9.336 1.00 83.56 568 ARG A O 1
ATOM 4427 N N . HIS A 1 569 ? 90.984 -47.161 -11.012 1.00 82.38 569 HIS A N 1
ATOM 4428 C CA . HIS A 1 569 ? 91.987 -48.178 -11.339 1.00 82.38 569 HIS A CA 1
ATOM 4429 C C . HIS A 1 569 ? 93.251 -47.616 -12.017 1.00 82.38 569 HIS A C 1
ATOM 4431 O O . HIS A 1 569 ? 94.263 -48.312 -12.046 1.00 82.38 569 HIS A O 1
ATOM 44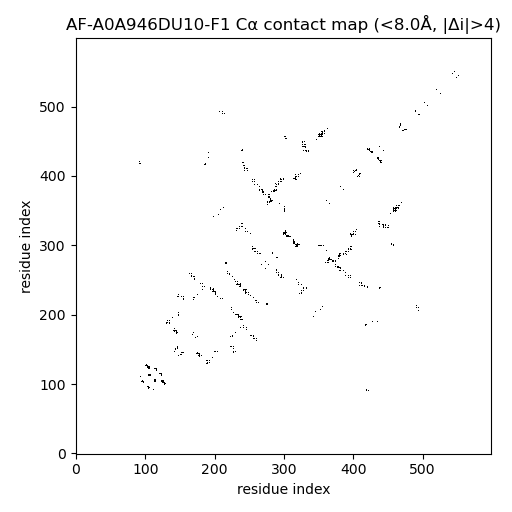37 N N . LEU A 1 570 ? 93.244 -46.368 -12.515 1.00 81.62 570 LEU A N 1
ATOM 4438 C CA . LEU A 1 570 ? 94.455 -45.707 -13.027 1.00 81.62 570 LEU A CA 1
ATOM 4439 C C . LEU A 1 570 ? 95.449 -45.361 -11.909 1.00 81.62 570 LEU A C 1
ATOM 4441 O O . LEU A 1 570 ? 96.652 -45.289 -12.156 1.00 81.62 570 LEU A O 1
ATOM 4445 N N . GLN A 1 571 ? 94.969 -45.181 -10.676 1.00 77.94 571 GLN A N 1
ATOM 4446 C CA . GLN A 1 571 ? 95.809 -44.989 -9.496 1.00 77.94 571 GLN A CA 1
ATOM 4447 C C . GLN A 1 571 ? 96.180 -46.348 -8.890 1.00 77.94 571 GLN A C 1
ATOM 4449 O O . GLN A 1 571 ? 95.575 -46.815 -7.928 1.00 77.94 571 GLN A O 1
ATOM 4454 N N . THR A 1 572 ? 97.191 -46.999 -9.464 1.00 79.88 572 THR A N 1
ATOM 4455 C CA . THR A 1 572 ? 97.632 -48.348 -9.060 1.00 79.88 572 THR A CA 1
ATOM 4456 C C . THR A 1 572 ? 98.492 -48.370 -7.794 1.00 79.88 572 THR A C 1
ATOM 4458 O O . THR A 1 572 ? 98.788 -49.439 -7.269 1.00 79.88 572 THR A O 1
ATOM 4461 N N . GLY A 1 573 ? 98.925 -47.200 -7.305 1.00 82.00 573 GLY A N 1
ATOM 4462 C CA . GLY A 1 573 ? 99.812 -47.070 -6.141 1.00 82.00 573 GLY A CA 1
ATOM 4463 C C . GLY A 1 573 ? 101.290 -47.380 -6.425 1.00 82.00 573 GLY A C 1
ATOM 4464 O O . GLY A 1 573 ? 102.130 -47.201 -5.548 1.00 82.00 573 GLY A O 1
ATOM 4465 N N . LEU A 1 574 ? 101.639 -47.791 -7.649 1.00 85.31 574 LEU A N 1
ATOM 4466 C CA . LEU A 1 574 ? 103.016 -48.079 -8.053 1.00 85.31 574 LEU A CA 1
ATOM 4467 C C . LEU A 1 574 ? 103.715 -46.805 -8.550 1.00 85.31 574 LEU A C 1
ATOM 4469 O O . LEU A 1 574 ? 103.396 -46.291 -9.622 1.00 85.31 574 LEU A O 1
ATOM 4473 N N . ILE A 1 575 ? 104.730 -46.331 -7.815 1.00 81.56 575 ILE A N 1
ATOM 4474 C CA . ILE A 1 575 ? 105.483 -45.096 -8.133 1.00 81.56 575 ILE A CA 1
ATOM 4475 C C . ILE A 1 575 ? 106.015 -45.097 -9.577 1.00 81.56 575 ILE A C 1
ATOM 4477 O O . ILE A 1 575 ? 105.942 -44.083 -10.270 1.00 81.56 575 ILE A O 1
ATOM 4481 N N . ARG A 1 576 ? 106.475 -46.254 -10.075 1.00 85.50 576 ARG A N 1
ATOM 4482 C CA . ARG A 1 576 ? 107.006 -46.398 -11.441 1.00 85.50 576 ARG A CA 1
ATOM 4483 C C . ARG A 1 576 ? 105.984 -46.021 -12.525 1.00 85.50 576 ARG A C 1
ATOM 4485 O O . ARG A 1 576 ? 106.368 -45.437 -13.534 1.00 85.50 576 ARG A O 1
ATOM 4492 N N . GLN A 1 577 ? 104.700 -46.318 -12.319 1.00 85.06 577 GLN A N 1
ATOM 4493 C CA . GLN A 1 577 ? 103.649 -46.014 -13.293 1.00 85.06 577 GLN A CA 1
ATOM 4494 C C . GLN A 1 577 ? 103.338 -44.511 -13.342 1.00 85.06 577 GLN A C 1
ATOM 4496 O O . GLN A 1 577 ? 103.127 -43.970 -14.424 1.00 85.06 577 GLN A O 1
ATOM 4501 N N . TYR A 1 578 ? 103.395 -43.814 -12.203 1.00 85.75 578 TYR A N 1
ATOM 4502 C CA . TYR A 1 578 ? 103.243 -42.356 -12.168 1.00 85.75 578 TYR A CA 1
ATOM 4503 C C . TYR A 1 578 ? 104.393 -41.638 -12.880 1.00 85.75 578 TYR A C 1
ATOM 4505 O O . TYR A 1 578 ? 104.142 -40.726 -13.662 1.00 85.75 578 TYR A O 1
ATOM 4513 N N . VAL A 1 579 ? 105.639 -42.086 -12.684 1.00 85.44 579 VAL A N 1
ATOM 4514 C CA . VAL A 1 579 ? 106.799 -41.531 -13.406 1.00 85.44 579 VAL A CA 1
ATOM 4515 C C . VAL A 1 579 ? 106.643 -41.718 -14.919 1.00 85.44 579 VAL A C 1
ATOM 4517 O O . VAL A 1 579 ? 106.878 -40.783 -15.680 1.00 85.44 579 VAL A O 1
ATOM 4520 N N . MET A 1 580 ? 106.180 -42.894 -15.358 1.00 87.75 580 MET A N 1
ATOM 4521 C CA . MET A 1 580 ? 105.890 -43.162 -16.770 1.00 87.75 580 MET A CA 1
ATOM 4522 C C . MET A 1 580 ? 104.801 -42.229 -17.326 1.00 87.75 580 MET A C 1
ATOM 4524 O O . MET A 1 580 ? 104.974 -41.690 -18.417 1.00 87.75 580 MET A O 1
ATOM 4528 N N . PHE A 1 581 ? 103.708 -41.997 -16.587 1.00 87.00 581 PHE A N 1
ATOM 4529 C CA . PHE A 1 581 ? 102.656 -41.063 -17.007 1.00 87.00 581 PHE A CA 1
ATOM 4530 C C . PHE A 1 581 ? 103.144 -39.615 -17.085 1.00 87.00 581 PHE A C 1
ATOM 4532 O O . PHE A 1 581 ? 102.765 -38.913 -18.015 1.00 87.00 581 PHE A O 1
ATOM 4539 N N . ILE A 1 582 ? 104.002 -39.172 -16.161 1.00 86.75 582 ILE A N 1
ATOM 4540 C CA . ILE A 1 582 ? 104.604 -37.832 -16.211 1.00 86.75 582 ILE A CA 1
ATOM 4541 C C . ILE A 1 582 ? 105.502 -37.701 -17.442 1.00 86.75 582 ILE A C 1
ATOM 4543 O O . ILE A 1 582 ? 105.382 -36.726 -18.174 1.00 86.75 582 ILE A O 1
ATOM 4547 N N . ALA A 1 583 ? 106.359 -38.690 -17.713 1.00 88.94 583 ALA A N 1
ATOM 4548 C CA . ALA A 1 583 ? 107.234 -38.671 -18.884 1.00 88.94 583 ALA A CA 1
ATOM 4549 C C . ALA A 1 583 ? 106.436 -38.649 -20.200 1.00 88.94 583 ALA A C 1
ATOM 4551 O O . ALA A 1 583 ? 106.708 -37.824 -21.071 1.00 88.94 583 ALA A O 1
ATOM 4552 N N . LEU A 1 584 ? 105.412 -39.505 -20.322 1.00 89.88 584 LEU A N 1
ATOM 4553 C CA . LEU A 1 584 ? 104.495 -39.501 -21.466 1.00 89.88 584 LEU A CA 1
ATOM 4554 C C . LEU A 1 584 ? 103.711 -38.190 -21.566 1.00 89.88 584 LEU A C 1
ATOM 4556 O O . LEU A 1 584 ? 103.523 -37.687 -22.666 1.00 89.88 584 LEU A O 1
ATOM 4560 N N . GLY A 1 585 ? 103.285 -37.626 -20.435 1.00 88.62 585 GLY A N 1
ATOM 4561 C CA . GLY A 1 585 ? 102.589 -36.347 -20.367 1.00 88.62 585 GLY A CA 1
ATOM 4562 C C . GLY A 1 585 ? 103.461 -35.196 -20.855 1.00 88.62 585 GLY A C 1
ATOM 4563 O O . GLY A 1 585 ? 103.018 -34.431 -21.699 1.00 88.62 585 GLY A O 1
ATOM 4564 N N . VAL A 1 586 ? 104.715 -35.107 -20.401 1.00 88.81 586 VAL A N 1
ATOM 4565 C CA . VAL A 1 586 ? 105.680 -34.094 -20.862 1.00 88.81 586 VAL A CA 1
ATOM 4566 C C . VAL A 1 586 ? 105.969 -34.261 -22.349 1.00 88.81 586 VAL A C 1
ATOM 4568 O O . VAL A 1 586 ? 105.942 -33.273 -23.074 1.00 88.81 586 VAL A O 1
ATOM 4571 N N . LEU A 1 587 ? 106.187 -35.491 -22.823 1.00 89.06 587 LEU A N 1
ATOM 4572 C CA . LEU A 1 587 ? 106.391 -35.754 -24.247 1.00 89.06 587 LEU A CA 1
ATOM 4573 C C . LEU A 1 587 ? 105.167 -35.333 -25.070 1.00 89.06 587 LEU A C 1
ATOM 4575 O O . LEU A 1 587 ? 105.315 -34.642 -26.071 1.00 89.06 587 LEU A O 1
ATOM 4579 N N . ALA A 1 588 ? 103.963 -35.711 -24.639 1.00 88.81 588 ALA A N 1
ATOM 4580 C CA . ALA A 1 588 ? 102.721 -35.359 -25.317 1.00 88.81 588 ALA A CA 1
ATOM 4581 C C . ALA A 1 588 ? 102.489 -33.846 -25.321 1.00 88.81 588 ALA A C 1
ATOM 4583 O O . ALA A 1 588 ? 102.085 -33.300 -26.340 1.00 88.81 588 ALA A O 1
ATOM 4584 N N . LEU A 1 589 ? 102.782 -33.161 -24.214 1.00 87.75 589 LEU A N 1
ATOM 4585 C CA . LEU A 1 589 ? 102.651 -31.712 -24.101 1.00 87.75 589 LEU A CA 1
ATOM 4586 C C . LEU A 1 589 ? 103.694 -31.010 -24.972 1.00 87.75 589 LEU A C 1
ATOM 4588 O O . LEU A 1 589 ? 103.351 -30.042 -25.631 1.00 87.75 589 LEU A O 1
ATOM 4592 N N . PHE A 1 590 ? 104.917 -31.539 -25.060 1.00 85.88 590 PHE A N 1
ATOM 4593 C CA . PHE A 1 590 ? 105.955 -31.043 -25.963 1.00 85.88 590 PHE A CA 1
ATOM 4594 C C . PHE A 1 590 ? 105.556 -31.217 -27.431 1.00 85.88 590 PHE A C 1
ATOM 4596 O O . PHE A 1 590 ? 105.654 -30.271 -28.204 1.00 85.88 590 PHE A O 1
ATOM 4603 N N . VAL A 1 591 ? 105.041 -32.393 -27.808 1.00 87.06 591 VAL A N 1
ATOM 4604 C CA . VAL A 1 591 ? 104.497 -32.645 -29.151 1.00 87.06 591 VAL A CA 1
ATOM 4605 C C . VAL A 1 591 ? 103.326 -31.708 -29.434 1.00 87.06 591 VAL A C 1
ATOM 4607 O O . VAL A 1 591 ? 103.271 -31.117 -30.505 1.00 87.06 591 VAL A O 1
ATOM 4610 N N . LEU A 1 592 ? 102.415 -31.520 -28.480 1.00 88.19 592 LEU A N 1
ATOM 4611 C CA . LEU A 1 592 ? 101.256 -30.650 -28.646 1.00 88.19 592 LEU A CA 1
ATOM 4612 C C . LEU A 1 592 ? 101.667 -29.179 -28.757 1.00 88.19 592 LEU A C 1
ATOM 4614 O O . LEU A 1 592 ? 101.131 -28.481 -29.606 1.00 88.19 592 LEU A O 1
ATOM 4618 N N . LEU A 1 593 ? 102.655 -28.725 -27.981 1.00 84.12 593 LEU A N 1
ATOM 4619 C CA . LEU A 1 593 ? 103.252 -27.392 -28.104 1.00 84.12 593 LEU A CA 1
ATOM 4620 C C . LEU A 1 593 ? 103.919 -27.208 -29.465 1.00 84.12 593 LEU A C 1
ATOM 4622 O O . LEU A 1 593 ? 103.699 -26.190 -30.104 1.00 84.12 593 LEU A O 1
ATOM 4626 N N . PHE A 1 594 ? 104.679 -28.199 -29.927 1.00 83.75 594 PHE A N 1
ATOM 4627 C CA . PHE A 1 594 ? 105.367 -28.144 -31.215 1.00 83.75 594 PHE A CA 1
ATOM 4628 C C . PHE A 1 594 ? 104.388 -28.148 -32.399 1.00 83.75 594 PHE A C 1
ATOM 4630 O O . PHE A 1 594 ? 104.613 -27.473 -33.397 1.00 83.75 594 PHE A O 1
ATOM 4637 N N . VAL A 1 595 ? 103.283 -28.892 -32.285 1.00 85.50 595 VAL A N 1
ATOM 4638 C CA . VAL A 1 595 ? 102.222 -28.942 -33.302 1.00 85.50 595 VAL A CA 1
ATOM 4639 C C . VAL A 1 595 ? 101.354 -27.680 -33.277 1.00 85.50 595 VAL A C 1
ATOM 4641 O O . VAL A 1 595 ? 100.949 -27.208 -34.335 1.00 85.50 595 VAL A O 1
ATOM 4644 N N . MET A 1 596 ? 101.051 -27.133 -32.096 1.00 81.38 596 MET A N 1
ATOM 4645 C CA . MET A 1 596 ? 100.184 -25.955 -31.946 1.00 81.38 596 MET A CA 1
ATOM 4646 C C . MET A 1 596 ? 100.933 -24.624 -32.130 1.00 81.38 596 MET A C 1
ATOM 4648 O O . MET A 1 596 ? 100.302 -23.637 -32.497 1.00 81.38 596 MET A O 1
ATOM 4652 N N . PHE A 1 597 ? 102.253 -24.587 -31.907 1.00 76.75 597 PHE A N 1
ATOM 4653 C CA . PHE A 1 597 ? 103.101 -23.396 -32.040 1.00 76.75 597 PHE A CA 1
ATOM 4654 C C . PHE A 1 597 ? 104.387 -23.701 -32.837 1.00 76.75 597 PHE A C 1
ATOM 4656 O O . PHE A 1 597 ? 105.455 -23.875 -32.245 1.00 76.75 597 PHE A O 1
ATOM 4663 N N . PRO A 1 598 ? 104.312 -23.773 -34.178 1.00 71.25 598 PRO A N 1
ATOM 4664 C CA . PRO A 1 598 ? 105.503 -23.814 -35.023 1.00 71.25 598 PRO A CA 1
ATOM 4665 C C . PRO A 1 598 ? 106.230 -22.455 -34.995 1.00 71.25 598 PRO A C 1
ATOM 4667 O O . PRO A 1 598 ? 105.580 -21.413 -35.082 1.00 71.25 598 PRO A O 1
ATOM 4670 N N . ALA A 1 599 ? 107.558 -22.485 -34.827 1.00 58.19 599 ALA A N 1
ATOM 4671 C CA . ALA A 1 599 ? 108.430 -21.305 -34.750 1.00 58.19 599 ALA A CA 1
ATOM 4672 C C . ALA A 1 599 ? 108.539 -20.533 -36.072 1.00 58.19 599 ALA A C 1
ATOM 4674 O O . ALA A 1 599 ? 108.563 -21.196 -37.137 1.00 58.19 599 ALA A O 1
#

pLDDT: mean 78.12, std 23.55, range [21.66, 97.75]

Sequence (599 aa):
MVIWTSFGTFRFFDHEIDTKPVPGLFTMISRVEAEDAHHDEKHKSSAEHEKDEEHPEGEEHPEGEEHHNGEEKAEESHPAGEHATAEHHAHTMQLDVDDARSVVFLHKDNKGTRIADPVTETEKSIPYWLLIVAGVGVFAGCIGKSAQFPLQTWLPDAMEGPTPVSALVHSATMVAAGVYLAGRFYPMFAPEVLLVIAYIGCITLFVAATIAIVATDIKRVLAYSTISQLGYMMLGIGVGGWAAGLFHLITHAFFKSLMFLASGSVIVGCHHEQEMPKMGGLWRKMPVTAFTMLVGVIAICGLAIPFSIFGAKIAFSGYHSKDAIVASSLAFMNANQIHFLLFFVPLVTAGITAFYMFRLWFYTFAGTPRDKKVYDHARESPLVMTIPLIVLSFFAIFVAVGGEVGPLYGLLQGSEPVHVDGGAVSVATEGATAITMPSRHAIHDVHGQAGWYALIAAVSGAVFAYLLYGIRVIDPADIKRNFSGVHTFLVEKWRFDDLYEVMFIKPVHVIARWCTGFDRGYIDGLLHWLSRKTVDVSNWDRKFDENVIDGLVNWIGKVVYKSGRSLRHLQTGLIRQYVMFIALGVLALFVLLFVMFPA

Mean predicted aligned error: 15.13 Å

Nearest PDB structures (foldseek):
  8qc1-assembly1_L  TM=8.673E-01  e=2.222E-25  Paracoccus denitrificans PD1222
  8qby-assembly1_L  TM=7.759E-01  e=1.978E-26  Paracoccus denitrificans PD1222
  7ar7-assembly1_L  TM=8.146E-01  e=5.070E-19  Arabidopsis thaliana
  6zkm-assembly1_L  TM=8.679E-01  e=1.526E-14  Ovis aries
  6zki-assembly1_L  TM=7.583E-01  e=4.094E-15  Ovis aries

Foldseek 3Di:
DPDPPPDDPPDDDDDDDDDDDDPDPPVPVVVVVVVVVVVVVVVVVPPPPDDDDDDDDDDDDDDDDDDDDDDDDDDDDDDDDDDDPPDPPPPQPDQCADPQNQWTFDAPDPVRHGDADPPPRDGDIDGRVVLQVVLVVLLVVLCCQLLWPPNNVVQLVCLVDQLLVNLCSLQPPRNLVSLVSCLVCLVSDDLVSLQVLLVRLLVQLQLLLLLLLQDQFQSSVLSSLSSNLLSLLSNCSSLLNSLLSVLSSNLRSLLSSLQSLLLSQLCVLLVNDGGLQQAAQCCVAAVLSLVLLVLSLQLSLLAQDCDDDPNFRFTFSNVLSSLLSLLSQVLQCVQPVVPVSSNVSSLLSSLSSLQSSLLSSLSHNHDDRNHPVSNVSGHGDDPVSSVSSVVSSVCRRPVQGPRCNDPSSVVSVVVHDSNQAPAWPQQDDVDPDGRTRGHPVSSVVCSVVSSVSSNVSSVNSNVVNCCCRVVNVDDVVVVCVVPVVSSVCSNCSVVSVVVCCVVPVVVVVVVVVVVVCCCVPPVVVVVVVVVVVVVVVVVVVVVCCVCPVVVVVVVVVVVVVVVVVVVVVLPVVDPVSVVVVVVVVVVVVVVVCCVVDPD

Radius of gyration: 42.11 Å; Cα contacts (8 Å, |Δi|>4): 750; chains: 1; bounding box: 140×112×67 Å